Protein 5GM0 (pdb70)

B-factor: mean 26.68, std 11.23, range [11.0, 80.23]

Organism: Toxascaris leonina (NCBI:txid59264)

Solvent-accessible surface area: 27726 Å² total; per-residue (Å²): 147,112,67,122,110,69,65,78,32,103,41,101,17,140,19,104,120,55,7,96,55,0,37,16,2,4,0,68,1,84,17,49,158,113,3,68,86,1,33,0,24,3,18,34,7,84,70,116,143,64,53,43,33,14,2,0,29,1,2,0,27,18,78,70,26,67,1,0,0,5,8,41,26,177,58,123,131,37,176,79,58,112,72,83,14,87,23,158,74,13,78,95,3,21,1,18,0,40,0,35,123,66,43,2,23,0,22,4,69,24,111,88,50,27,110,0,128,47,93,28,90,20,76,20,0,38,7,3,23,0,54,31,57,2,20,1,60,62,18,51,89,18,28,101,110,20,93,54,119,31,126,41,61,13,98,79,76,1,0,11,58,72,70,9,2,23,0,16,4,26,0,72,136,181,6,120,87,2,51,1,8,1,17,41,184,108,38,16,9,4,0,23,0,9,0,46,28,71,89,162,3,1,4,13,6,1,35,64,95,58,127,127,35,123,78,53,112,112,52,161,27,52,12,112,74,9,52,7,3,23,0,32,0,81,1,77,140,180,11,2,26,0,42,4,67,63,127,129,28,10,60,0,62,39,76,30,92,20,82,99,0,49,13,2,49,2,4,46,47,1,78,5,29,3,34,37,66,101,162,89,86,139,95,93,44,68,58,94,50,111,18,139,9,117,121,51,4,89,56,0,36,16,2,4,0,60,2,112,9,30,158,110,1,64,78,1,32,1,25,2,6,39,12,82,64,125,158,55,40,66,54,17,2,0,22,2,4,1,36,18,77,84,33,81,3,2,1,5,5,52,28,188,57,120,124,38,158,82,55,103,86,82,20,86,19,148,98,9,62,86,2,20,2,19,0,23,0,35,124,61,51,2,27,3,25,4,62,28,125,148,55,20,103,0,106,47,76,32,86,19,77,36,0,42,18,2,11,0,60,33,61,5,38,4,81,61,17,47,79,20,25,112,107,20,98,54,119,34,132,45,58,14,107,66,91,3,0,5,40,71,71,16,0,25,0,16,4,33,0,80,152,187,7,133,82,1,52,1,9,1,18,33,175,115,38,17,11,6,0,22,0,10,0,41,26,83,93,163,11,0,5,14,5,1,36,64,99,58,125,130,35,122,74,55,138,121,36,186,19,56,11,101,87,23,35,7,4,23,0,37,0,88,1,79,130,177,15,2,30,0,46,4,68,63,128,149,36,16,58,0,64,39,74,32,87,19,88,86,0,33,14,2,51,3,4,44,47,1,90,3,26,2,33,37,65,110

Sequence (556 aa):
MATETNYPVPYRSKLTEPFEPGQTLIIKGKTAEDSVRFTINLHNTSADFSGNDVPLHISVRFDEGKIVFNTFSKGEWGKEERKSNPYKKGDDIDIRIRAHDSKFSISVDQKEVKEYEHRVPLSSVTHFSVDGDILITYIHWGGKYYPVPYESGLAGDGLAPGKSLLIFATPEKKGKRFHINLLKKNGDIALHFNPRFDEKAIVRNSLISGEWGNEEREGKNPLEKGIGCDLEFRNEEYAFQIYVDGERFATYAHRLDPHDINGLQIGGDVEVTGIQMVMATETNYPVPYRSKLTEPFEPGQTLIIKGKTAEDSVRFTINLHNTSADFSGNDVPLHISVRFDEGKIVFNTFSKGEWGKEERKSNPYKKGDDIDIRIRAHDSKFSISVDQKEVKEYEHRVPLSSVTHFSVDGDILITYIHWGGKYYPVPYESGLAGDGLAPGKSLLIFATPEKKGKRFHINLLKKNGDIALHFNPRFDEKAIVRNSLISGEWGNEEREGKNPLEKGIGCDLEFRNEEYAFQIYVDGERFATYAHRLDPHDINGLQIGGDVEVTGIQMV

InterPro domains:
  IPR001079 Galectin, carbohydrate recognition domain [PF00337] (10-141)
  IPR001079 Galectin, carbohydrate recognition domain [PF00337] (156-276)
  IPR001079 Galectin, carbohydrate recognition domain [PS51304] (11-142)
  IPR001079 Galectin, carbohydrate recognition domain [PS51304] (151-278)
  IPR001079 Galectin, carbohydrate recognition domain [SM00276] (9-142)
  IPR001079 Galectin, carbohydrate recognition domain [SM00276] (148-278)
  IPR001079 Galectin, carbohydrate recognition domain [SM00908] (15-141)
  IPR001079 Galectin, carbohydrate recognition domain [SM00908] (155-277)
  IPR001079 Galectin, carbohydrate recognition domain [cd00070] (10-140)
  IPR001079 Galectin, carbohydrate recognition domain [cd00070] (149-276)
  IPR013320 Concanavalin A-like lectin/glucanase domain superfamily [SSF49899] (5-151)
  IPR013320 Concanavalin A-like lectin/glucanase domain superfamily [SSF49899] (146-277)
  IPR044156 Galectin-like [PTHR11346] (50-277)

Radius of gyration: 49.65 Å; Cα contacts (8 Å, |Δi|>4): 1463; chains: 2; bounding box: 87×121×91 Å

CATH classification: 2.60.120.200 (+1 more: 2.60.120.200)

Foldseek 3Di:
DPDPPDQDPQHKDFDPAFADALKKKKWKWWFALPFAKKKKWQAADDGPPPDAWTQWIWIQGQPVQWIWIWIAHPRDIDDIDIDGRPDHGTDMWMWMWGHHPFFIFIDTQQATTDTGGGPDDSNSGGMMGMHGRTGIDDIDMGFGFADPQHKDWADDFRLAAPKKKKWKKAFAQPFFKKWKFQAAPVGKTQWIWMDGNVVQKTWIWIADPNDTDDIDIDQGDPHDHRGMWMWMWHHHDFWTQIDIRRHGRDTGGGPDDGIRRTMMTIHGRMTTSDIDMD/DVDCPPPHPQDKDFDPAFADALKKKKWKWWFALPFFKKKKFQAAADVPNDDAWTQWIWIQGQNVQKIWIWIAHPNRIDDIDIDGRPDHGTDMWMWMWGHHPFWIFIATQQATTDTGGGPDDSNRGGMMTMHGRTGIDDIDMGFGFADPQHKDWADPFAQFAVKKKKWKKAFAQPFFKKWKFQAAPVGKTFWIWMDGNVVQKTWIWIADPNDTDDIDMDQRDPHDHGGMKMWMWHHHDFWTQIDIRRHGRDTGGTPDHGTRRTMMGIHGRMGTSDIDMD

Secondary structure (DSSP, 8-state):
----SS-PSSEEEE-SS---TT-EEEEEEE--TT--EEEEEEE--SSS---S-EEEEEEEETTTTEEEEEEEETTEE---EEEE--PPSSS-EEEEEEE-SSEEEEEETTEEEEEEE-SS-GGG--EEEEEES-EEEEEEEE---B-SSEEEE--SS-S-TT-EEEEEEEE-TT--BEEEEEEETTS-EEEEEEEETTTTEEEEEEEETTEE---B--S-----TTS-EEEEEEE-SSEEEEEETTEEEEEEE-SS-SS-EEEEEEEESEEEEEEEE-/---SSSSPSSEEEE-SS---TT-EEEEEEE--TT--EEEEEEE--SSS---S-EEEEEEEETTTTEEEEEEEETTEE---EEEE----SSSEEEEEEEE-SSEEEEEETTEEEEEEE-SS-GGG--EEEEEES-EEEEEEEE---B-SSEEEE--SS-S-TT-EEEEEEEE-TT--BEEEEEEETTS-BS--EEEETTTTEEEE--EETTEE---B--S-----TTS-EEEEEEE-SSEEEEEETTEEEEEEE-SS-SS-EEEEEEEESEEEEEEEE-

Nearest PDB structures (foldseek):
  5glt-assembly2_B  TM=9.991E-01  e=2.017E-51  Toxascaris leonina
  8hgj-assembly1_A  TM=6.368E-01  e=2.489E-31  Toxascaris leonina
  7tkz-assembly1_A  TM=9.300E-01  e=5.032E-11  Homo sapiens
  2ymz-assembly2_C  TM=9.114E-01  e=1.149E-08  Gallus gallus
  1hlc-assembly1_B  TM=9.132E-01  e=3.758E-08  Homo sapiens

Structure (mmCIF, N/CA/C/O backbone):
data_5GM0
#
_entry.id   5GM0
#
_cell.length_a   60.621
_cell.length_b   84.392
_cell.length_c   78.406
_cell.angle_alpha   90.00
_cell.ang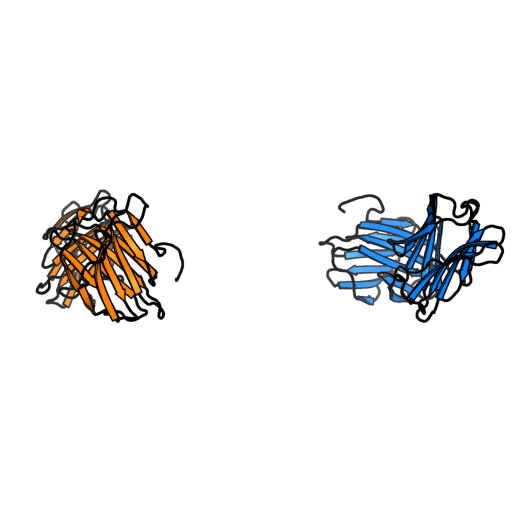le_beta   109.24
_cell.angle_gamma   90.00
#
_symmetry.space_group_name_H-M   'P 1 21 1'
#
loop_
_entity.id
_entity.type
_entity.pdbx_description
1 polymer galectin
2 branched beta-D-galactopyranose-(1-4)-beta-D-glucopyranose
3 water water
#
loop_
_atom_site.group_PDB
_atom_site.id
_atom_site.type_symbol
_atom_site.label_atom_id
_atom_site.label_alt_id
_atom_site.label_comp_id
_atom_site.label_asym_id
_atom_site.label_entity_id
_atom_site.label_seq_id
_atom_site.pdbx_PDB_ins_code
_atom_site.Cartn_x
_atom_site.Cartn_y
_atom_site.Cartn_z
_atom_site.occupancy
_atom_site.B_iso_or_equiv
_atom_site.auth_seq_id
_atom_site.auth_comp_id
_atom_site.auth_asym_id
_atom_site.auth_atom_id
_atom_site.pdbx_PDB_model_num
ATOM 1 N N . MET A 1 7 ? 28.825 -27.807 -4.339 1.00 77.45 1 MET A N 1
ATOM 2 C CA . MET A 1 7 ? 30.232 -28.230 -4.088 1.00 77.33 1 MET A CA 1
ATOM 3 C C . MET A 1 7 ? 30.500 -28.321 -2.589 1.00 77.11 1 MET A C 1
ATOM 4 O O . MET A 1 7 ? 31.639 -28.514 -2.162 1.00 77.25 1 MET A O 1
ATOM 9 N N . ALA A 1 8 ? 29.443 -28.177 -1.796 1.00 76.68 2 ALA A N 1
ATOM 10 C CA . ALA A 1 8 ? 29.560 -28.247 -0.345 1.00 76.02 2 ALA A CA 1
ATOM 11 C C . ALA A 1 8 ? 29.560 -29.703 0.109 1.00 75.53 2 ALA A C 1
ATOM 12 O O . ALA A 1 8 ? 30.341 -30.093 0.976 1.00 75.40 2 ALA A O 1
ATOM 14 N N . THR A 1 9 ? 28.680 -30.500 -0.489 1.00 74.95 3 THR A N 1
ATOM 15 C CA . THR A 1 9 ? 28.572 -31.917 -0.156 1.00 74.32 3 THR A CA 1
ATOM 16 C C . THR A 1 9 ? 28.840 -32.782 -1.386 1.00 73.80 3 THR A C 1
ATOM 17 O O . THR A 1 9 ? 28.824 -32.292 -2.516 1.00 73.99 3 THR A O 1
ATOM 21 N N . GLU A 1 10 ? 29.088 -34.070 -1.159 1.00 72.97 4 GLU A N 1
ATOM 22 C CA . GLU A 1 10 ? 29.361 -35.006 -2.246 1.00 71.81 4 GLU A CA 1
ATOM 23 C C . GLU A 1 10 ? 28.160 -35.884 -2.584 1.00 70.50 4 GLU A C 1
ATOM 24 O O . GLU A 1 10 ? 27.442 -35.622 -3.551 1.00 70.61 4 GLU A O 1
ATOM 30 N N . THR A 1 11 ? 27.952 -36.926 -1.784 1.00 68.67 5 THR A N 1
ATOM 31 C CA . THR A 1 11 ? 26.846 -37.856 -1.991 1.00 66.44 5 THR A CA 1
ATOM 32 C C . THR A 1 11 ? 27.048 -38.666 -3.269 1.00 64.27 5 THR A C 1
ATOM 33 O O . THR A 1 11 ? 27.486 -39.816 -3.221 1.00 64.47 5 THR A O 1
ATOM 37 N N . ASN A 1 12 ? 26.730 -38.059 -4.410 1.00 61.25 6 ASN A N 1
ATOM 38 C CA . ASN A 1 12 ? 26.875 -38.723 -5.700 1.00 57.97 6 ASN A CA 1
ATOM 39 C C . ASN A 1 12 ? 26.603 -37.774 -6.864 1.00 54.85 6 ASN A C 1
ATOM 40 O O . ASN A 1 12 ? 26.069 -36.679 -6.678 1.00 55.49 6 ASN A O 1
ATOM 45 N N . TYR A 1 13 ? 26.976 -38.207 -8.065 1.00 50.40 7 TYR A N 1
ATOM 46 C CA . TYR A 1 13 ? 26.793 -37.412 -9.276 1.00 45.31 7 TYR A CA 1
ATOM 47 C C . TYR A 1 13 ? 27.733 -36.210 -9.293 1.00 41.97 7 TYR A C 1
ATOM 48 O O . TYR A 1 13 ? 27.311 -35.089 -9.565 1.00 41.11 7 TYR A O 1
ATOM 57 N N . PRO A 1 14 ? 29.026 -36.429 -9.008 1.00 38.47 8 PRO A N 1
ATOM 58 C CA . PRO A 1 14 ? 29.977 -35.312 -9.011 1.00 36.33 8 PRO A CA 1
ATOM 59 C C . PRO A 1 14 ? 30.241 -34.756 -10.409 1.00 33.51 8 PRO A C 1
ATOM 60 O O . PRO A 1 14 ? 30.355 -35.510 -11.373 1.00 31.49 8 PRO A O 1
ATOM 64 N N . VAL A 1 15 ? 30.326 -33.433 -10.514 1.00 31.88 9 VAL A N 1
ATOM 65 C CA . VAL A 1 15 ? 30.588 -32.788 -11.798 1.00 31.90 9 VAL A CA 1
ATOM 66 C C . VAL A 1 15 ? 32.086 -32.543 -11.956 1.00 31.61 9 VAL A C 1
ATOM 67 O O . VAL A 1 15 ? 32.790 -32.321 -10.969 1.00 32.54 9 VAL A O 1
ATOM 71 N N . PRO A 1 16 ? 32.600 -32.592 -13.199 1.00 31.16 10 PRO A N 1
ATOM 72 C CA . PRO A 1 16 ? 31.872 -32.860 -14.448 1.00 30.76 10 PRO A CA 1
ATOM 73 C C . PRO A 1 16 ? 31.293 -34.274 -14.489 1.00 29.98 10 PRO A C 1
ATOM 74 O O . PRO A 1 16 ? 32.006 -35.252 -14.266 1.00 29.08 10 PRO A O 1
ATOM 78 N N . TYR A 1 17 ? 29.998 -34.374 -14.774 1.00 28.75 11 TYR A N 1
ATOM 79 C CA . TYR A 1 17 ? 29.333 -35.666 -14.844 1.00 28.91 11 TYR A CA 1
ATOM 80 C C . TYR A 1 17 ? 29.191 -36.126 -16.293 1.00 28.71 11 TYR A C 1
ATOM 81 O O . TYR A 1 17 ? 28.815 -35.342 -17.166 1.00 27.53 11 TYR A O 1
ATOM 90 N N . ARG A 1 18 ? 29.501 -37.395 -16.540 1.00 28.85 12 ARG A N 1
ATOM 91 C CA . ARG A 1 18 ? 29.394 -37.968 -17.879 1.00 29.68 12 ARG A CA 1
ATOM 92 C C . ARG A 1 18 ? 28.844 -39.385 -17.800 1.00 29.12 12 ARG A C 1
ATOM 93 O O . ARG A 1 18 ? 29.227 -40.158 -16.922 1.00 28.05 12 ARG A O 1
ATOM 101 N N . SER A 1 19 ? 27.950 -39.723 -18.724 1.00 26.71 13 SER A N 1
ATOM 102 C CA . SER A 1 19 ? 27.350 -41.048 -18.756 1.00 28.79 13 SER A CA 1
ATOM 103 C C . SER A 1 19 ? 27.169 -41.565 -20.180 1.00 29.07 13 SER A C 1
ATOM 104 O O . SER A 1 19 ? 26.723 -40.834 -21.064 1.00 26.29 13 SER A O 1
ATOM 107 N N . LYS A 1 20 ? 27.529 -42.827 -20.398 1.00 29.18 14 LYS A N 1
ATOM 108 C CA . LYS A 1 20 ? 27.381 -43.452 -21.706 1.00 31.77 14 LYS A CA 1
ATOM 109 C C . LYS A 1 20 ? 26.084 -44.251 -21.705 1.00 31.54 14 LYS A C 1
ATOM 110 O O . LYS A 1 20 ? 25.895 -45.140 -20.878 1.00 31.76 14 LYS A O 1
ATOM 116 N N . LEU A 1 21 ? 25.184 -43.918 -22.622 1.00 31.07 15 LEU A N 1
ATOM 117 C CA . LEU A 1 21 ? 23.901 -44.604 -22.699 1.00 31.52 15 LEU A CA 1
ATOM 118 C C . LEU A 1 21 ? 24.060 -46.073 -23.077 1.00 31.34 15 LEU A C 1
ATOM 119 O O . LEU A 1 21 ? 24.951 -46.428 -23.847 1.00 29.40 15 LEU A O 1
ATOM 124 N N . THR A 1 22 ? 23.193 -46.916 -22.518 1.00 32.76 16 THR A N 1
ATOM 125 C CA . THR A 1 22 ? 23.203 -48.352 -22.792 1.00 34.76 16 THR A CA 1
ATOM 126 C C . THR A 1 22 ? 22.885 -48.541 -24.267 1.00 34.45 16 THR A C 1
ATOM 127 O O . THR A 1 22 ? 23.444 -49.404 -24.944 1.00 33.02 16 THR A O 1
ATOM 131 N N . GLU A 1 23 ? 21.961 -47.718 -24.744 1.00 34.70 17 GLU A N 1
ATOM 132 C CA . GLU A 1 23 ? 21.530 -47.727 -26.133 1.00 35.74 17 GLU A CA 1
ATOM 133 C C . GLU A 1 23 ? 21.193 -46.285 -26.488 1.00 33.27 17 GLU A C 1
ATOM 134 O O . GLU A 1 23 ? 20.919 -45.478 -25.608 1.00 32.29 17 GLU A O 1
ATOM 140 N N . PRO A 1 24 ? 21.222 -45.938 -27.783 1.00 33.10 18 PRO A N 1
ATOM 141 C CA . PRO A 1 24 ? 20.910 -44.569 -28.209 1.00 31.87 18 PRO A CA 1
ATOM 142 C C . PRO A 1 24 ? 19.561 -44.049 -27.703 1.00 29.56 18 PRO A C 1
ATOM 143 O O . PRO A 1 24 ? 18.619 -44.811 -27.508 1.00 30.67 18 PRO A O 1
ATOM 147 N N . PHE A 1 25 ? 19.495 -42.739 -27.491 1.00 28.32 19 PHE A N 1
ATOM 148 C CA . PHE A 1 25 ? 18.298 -42.047 -27.020 1.00 25.88 19 PHE A CA 1
ATOM 149 C C . PHE A 1 25 ? 17.200 -42.244 -28.074 1.00 23.30 19 PHE A C 1
ATOM 150 O O . PHE A 1 25 ? 17.427 -41.993 -29.262 1.00 24.39 19 PHE A O 1
ATOM 158 N N . GLU A 1 26 ? 16.023 -42.690 -27.645 1.00 21.90 20 GLU A N 1
ATOM 159 C CA . GLU A 1 26 ? 14.914 -42.926 -28.574 1.00 22.24 20 GLU A CA 1
ATOM 160 C C . GLU A 1 26 ? 13.648 -42.133 -28.258 1.00 19.58 20 GLU A C 1
ATOM 161 O O . GLU A 1 26 ? 13.428 -41.731 -27.115 1.00 19.58 20 GLU A O 1
ATOM 167 N N . PRO A 1 27 ? 12.799 -41.900 -29.278 1.00 17.89 21 PRO A N 1
ATOM 168 C CA . PRO A 1 27 ? 11.553 -41.155 -29.072 1.00 18.29 21 PRO A CA 1
ATOM 169 C C . PRO A 1 27 ? 10.760 -41.778 -27.921 1.00 15.43 21 PRO A C 1
ATOM 170 O O . PRO A 1 27 ? 10.635 -43.003 -27.833 1.00 17.03 21 PRO A O 1
ATOM 174 N N . GLY A 1 28 ? 10.241 -40.929 -27.038 1.00 15.88 22 GLY A N 1
ATOM 175 C CA . GLY A 1 28 ? 9.471 -41.410 -25.907 1.00 16.60 22 GLY A CA 1
ATOM 176 C C . GLY A 1 28 ? 10.245 -41.493 -24.608 1.00 16.49 22 GLY A C 1
ATOM 177 O O . GLY A 1 28 ? 9.647 -41.609 -23.543 1.00 17.73 22 GLY A O 1
ATOM 178 N N . GLN A 1 29 ? 11.570 -41.443 -24.689 1.00 14.91 23 GLN A N 1
ATOM 179 C CA . GLN A 1 29 ? 12.404 -41.505 -23.494 1.00 15.51 23 GLN A CA 1
ATOM 180 C C . GLN A 1 29 ? 12.655 -40.114 -22.935 1.00 15.47 23 GLN A C 1
ATOM 181 O O . GLN A 1 29 ? 12.692 -39.140 -23.681 1.00 13.74 23 GLN A O 1
ATOM 187 N N . THR A 1 30 ? 12.833 -40.037 -21.617 1.00 16.70 24 THR A N 1
ATOM 188 C CA . THR A 1 30 ? 13.069 -38.768 -20.933 1.00 17.13 24 THR A CA 1
ATOM 189 C C . THR A 1 30 ? 14.338 -38.797 -20.084 1.00 17.02 24 THR A C 1
ATOM 190 O O . THR A 1 30 ? 14.637 -39.801 -19.444 1.00 16.52 24 THR A O 1
ATOM 194 N N . LEU A 1 31 ? 15.075 -37.691 -20.100 1.00 15.18 25 LEU A N 1
ATOM 195 C CA . LEU A 1 31 ? 16.274 -37.538 -19.281 1.00 15.35 25 LEU A CA 1
ATOM 196 C C . LEU A 1 31 ? 15.870 -36.512 -18.228 1.00 15.39 25 LEU A C 1
ATOM 197 O O . LEU A 1 31 ? 15.460 -35.394 -18.561 1.00 15.64 25 LEU A O 1
ATOM 202 N N . ILE A 1 32 ? 15.966 -36.899 -16.964 1.00 14.69 26 ILE A N 1
ATOM 203 C CA . ILE A 1 32 ? 15.604 -36.026 -15.855 1.00 14.85 26 ILE A CA 1
ATOM 204 C C . ILE A 1 32 ? 16.846 -35.648 -15.078 1.00 15.85 26 ILE A C 1
ATOM 205 O O . ILE A 1 32 ? 17.617 -36.514 -14.689 1.00 15.09 26 ILE A O 1
ATOM 210 N N . ILE A 1 33 ? 17.019 -34.352 -14.848 1.00 16.36 27 ILE A N 1
ATOM 211 C CA . ILE A 1 33 ? 18.172 -33.846 -14.111 1.00 18.60 27 ILE A CA 1
ATOM 212 C C . ILE A 1 33 ? 17.701 -32.881 -13.032 1.00 18.95 27 ILE A C 1
ATOM 213 O O . ILE A 1 33 ? 17.051 -31.878 -13.327 1.00 20.05 27 ILE A O 1
ATOM 218 N N . LYS A 1 34 ? 18.013 -33.197 -11.781 1.00 18.11 28 LYS A N 1
ATOM 219 C CA . LYS A 1 34 ? 17.643 -32.329 -10.674 1.00 19.11 28 LYS A CA 1
ATOM 220 C C . LYS A 1 34 ? 18.910 -31.986 -9.903 1.00 18.76 28 LYS A C 1
ATOM 221 O O . LYS A 1 34 ? 19.851 -32.773 -9.856 1.00 18.83 28 LYS A O 1
ATOM 227 N N . GLY A 1 35 ? 18.939 -30.799 -9.316 1.00 19.47 29 GLY A N 1
ATOM 228 C CA . GLY A 1 35 ? 20.119 -30.397 -8.575 1.00 19.67 29 GLY A CA 1
ATOM 229 C C . GLY A 1 35 ? 19.911 -29.116 -7.805 1.00 20.70 29 GLY A C 1
ATOM 230 O O . GLY A 1 35 ? 18.841 -28.509 -7.847 1.00 20.60 29 GLY A O 1
ATOM 231 N N . LYS A 1 36 ? 20.956 -28.703 -7.100 1.00 20.94 30 LYS A N 1
ATOM 232 C CA . LYS A 1 36 ? 20.917 -27.493 -6.300 1.00 22.32 30 LYS A CA 1
ATOM 233 C C . LYS A 1 36 ? 21.977 -26.531 -6.808 1.00 21.64 30 LYS A C 1
ATOM 234 O O . LYS A 1 36 ? 23.009 -26.953 -7.329 1.00 22.92 30 LYS A O 1
ATOM 240 N N . THR A 1 37 ? 21.710 -25.239 -6.672 1.00 21.85 31 THR A N 1
ATOM 241 C CA . THR A 1 37 ? 22.671 -24.231 -7.088 1.00 22.46 31 THR A CA 1
ATOM 242 C C . THR A 1 37 ? 23.036 -23.419 -5.856 1.00 22.66 31 THR A C 1
ATOM 243 O O . THR A 1 37 ? 22.379 -23.527 -4.819 1.00 24.03 31 THR A O 1
ATOM 247 N N . ALA A 1 38 ? 24.090 -22.622 -5.970 1.00 25.13 32 ALA A N 1
ATOM 248 C CA . ALA A 1 38 ? 24.551 -21.799 -4.861 1.00 26.65 32 ALA A CA 1
ATOM 249 C C . ALA A 1 38 ? 24.254 -20.326 -5.113 1.00 27.42 32 ALA A C 1
ATOM 250 O O . ALA A 1 38 ? 23.961 -19.915 -6.236 1.00 26.28 32 ALA A O 1
ATOM 252 N N . GLU A 1 39 ? 24.340 -19.530 -4.057 1.00 28.90 33 GLU A N 1
ATOM 253 C CA . GLU A 1 39 ? 24.077 -18.108 -4.159 1.00 31.05 33 GLU A CA 1
ATOM 254 C C . GLU A 1 39 ? 25.086 -17.450 -5.103 1.00 29.81 33 GLU A C 1
ATOM 255 O O . GLU A 1 39 ? 24.871 -16.334 -5.571 1.00 30.09 33 GLU A O 1
ATOM 261 N N . ASP A 1 40 ? 26.180 -18.151 -5.391 1.00 29.22 34 ASP A N 1
ATOM 262 C CA . ASP A 1 40 ? 27.207 -17.615 -6.282 1.00 29.39 34 ASP A CA 1
ATOM 263 C C . ASP A 1 40 ? 27.292 -18.360 -7.617 1.00 27.92 34 ASP A C 1
ATOM 264 O O . ASP A 1 40 ? 28.200 -18.115 -8.415 1.00 26.40 34 ASP A O 1
ATOM 269 N N . SER A 1 41 ? 26.352 -19.271 -7.859 1.00 24.85 35 SER A N 1
ATOM 270 C CA . SER A 1 41 ? 26.334 -20.021 -9.116 1.00 23.52 35 SER A CA 1
ATOM 271 C C . SER A 1 41 ? 26.184 -19.040 -10.272 1.00 22.16 35 SER A C 1
ATOM 272 O O . SER A 1 41 ? 25.454 -18.060 -10.160 1.00 23.45 35 SER A O 1
ATOM 275 N N . VAL A 1 42 ? 26.867 -19.301 -11.382 1.00 21.84 36 VAL A N 1
ATOM 276 C CA . VAL A 1 42 ? 26.766 -18.423 -12.544 1.00 22.10 36 VAL A CA 1
ATOM 277 C C . VAL A 1 42 ? 26.039 -19.136 -13.676 1.00 21.64 36 VAL A C 1
ATOM 278 O O . VAL A 1 42 ? 25.133 -18.579 -14.303 1.00 20.12 36 VAL A O 1
ATOM 282 N N . ARG A 1 43 ? 26.437 -20.377 -13.929 1.00 20.57 37 ARG A N 1
ATOM 283 C CA . ARG A 1 43 ? 25.812 -21.160 -14.990 1.00 21.04 37 ARG A CA 1
ATOM 284 C C . ARG A 1 43 ? 26.196 -22.630 -14.932 1.00 20.00 37 ARG A C 1
ATOM 285 O O . ARG A 1 43 ? 27.169 -23.008 -14.274 1.00 18.94 37 ARG A O 1
ATOM 293 N N . PHE A 1 44 ? 25.397 -23.462 -15.593 1.00 16.51 38 PHE A N 1
ATOM 294 C CA . PHE A 1 44 ? 25.697 -24.883 -15.683 1.00 17.04 38 PHE A CA 1
ATOM 295 C C . PHE A 1 44 ? 25.164 -25.358 -17.025 1.00 17.80 38 PHE A C 1
ATOM 296 O O . PHE A 1 44 ? 24.367 -24.667 -17.665 1.00 16.13 38 PHE A O 1
ATOM 304 N N . THR A 1 45 ? 25.627 -26.521 -17.462 1.00 17.57 39 THR A N 1
ATOM 305 C CA . THR A 1 45 ? 25.219 -27.043 -18.749 1.00 19.87 39 THR A CA 1
ATOM 306 C C . THR A 1 45 ? 24.804 -28.502 -18.737 1.00 19.77 39 THR A C 1
ATOM 307 O O . THR A 1 45 ? 25.265 -29.294 -17.914 1.00 20.39 39 THR A O 1
ATOM 311 N N . ILE A 1 46 ? 23.916 -28.837 -19.666 1.00 17.79 40 ILE A N 1
ATOM 312 C CA . ILE A 1 46 ? 23.443 -30.201 -19.852 1.00 18.45 40 ILE A CA 1
ATOM 313 C C . ILE A 1 46 ? 23.646 -30.457 -21.340 1.00 18.14 40 ILE A C 1
ATOM 314 O O . ILE A 1 46 ? 23.171 -29.689 -22.180 1.00 19.03 40 ILE A O 1
ATOM 319 N N . ASN A 1 47 ? 24.368 -31.520 -21.673 1.00 17.63 41 ASN A N 1
ATOM 320 C CA . ASN A 1 47 ? 24.632 -31.822 -23.068 1.00 18.84 41 ASN A CA 1
ATOM 321 C C . ASN A 1 47 ? 24.327 -33.250 -23.476 1.00 19.18 41 ASN A C 1
ATOM 322 O O . ASN A 1 47 ? 24.616 -34.194 -22.741 1.00 19.04 41 ASN A O 1
ATOM 327 N N . LEU A 1 48 ? 23.715 -33.388 -24.648 1.00 17.13 42 LEU A N 1
ATOM 328 C CA . LEU A 1 48 ? 23.430 -34.692 -25.225 1.00 19.41 42 LEU A CA 1
ATOM 329 C C . LEU A 1 48 ? 24.489 -34.703 -26.320 1.00 20.69 42 LEU A C 1
ATOM 330 O O . LEU A 1 48 ? 24.450 -33.879 -27.247 1.00 18.39 42 LEU A O 1
ATOM 335 N N . HIS A 1 49 ? 25.453 -35.613 -26.193 1.00 23.26 43 HIS A N 1
ATOM 336 C CA . HIS A 1 49 ? 26.579 -35.669 -27.122 1.00 27.34 43 HIS A CA 1
ATOM 337 C C . HIS A 1 49 ? 26.833 -37.018 -27.788 1.00 29.07 43 HIS A C 1
ATOM 338 O O . HIS A 1 49 ? 26.373 -38.063 -27.325 1.00 25.37 43 HIS A O 1
ATOM 345 N N . ASN A 1 50 ? 27.591 -36.964 -28.877 1.00 32.77 44 ASN A N 1
ATOM 346 C CA . ASN A 1 50 ? 27.938 -38.130 -29.678 1.00 40.09 44 ASN A CA 1
ATOM 347 C C . ASN A 1 50 ? 29.195 -38.847 -29.193 1.00 43.38 44 ASN A C 1
ATOM 348 O O . ASN A 1 50 ? 29.130 -39.683 -28.296 1.00 46.16 44 ASN A O 1
ATOM 353 N N . THR A 1 51 ? 30.334 -38.510 -29.790 1.00 47.94 45 THR A N 1
ATOM 354 C CA . THR A 1 51 ? 31.631 -39.115 -29.470 1.00 50.89 45 THR A CA 1
ATOM 355 C C . THR A 1 51 ? 31.596 -40.643 -29.468 1.00 53.04 45 THR A C 1
ATOM 356 O O . THR A 1 51 ? 30.532 -41.254 -29.581 1.00 53.07 45 THR A O 1
ATOM 360 N N . SER A 1 52 ? 32.770 -41.255 -29.342 1.00 54.99 46 SER A N 1
ATOM 361 C CA . SER A 1 52 ? 32.877 -42.709 -29.333 1.00 56.68 46 SER A CA 1
ATOM 362 C C . SER A 1 52 ? 32.543 -43.301 -27.966 1.00 57.66 46 SER A C 1
ATOM 363 O O . SER A 1 52 ? 31.453 -43.838 -27.766 1.00 57.24 46 SER A O 1
ATOM 366 N N . ALA A 1 53 ? 33.483 -43.202 -27.031 1.00 58.83 47 ALA A N 1
ATOM 367 C CA . ALA A 1 53 ? 33.282 -43.733 -25.687 1.00 59.86 47 ALA A CA 1
ATOM 368 C C . ALA A 1 53 ? 33.900 -42.824 -24.629 1.00 60.73 47 ALA A C 1
ATOM 369 O O . ALA A 1 53 ? 33.534 -42.890 -23.454 1.00 60.57 47 ALA A O 1
ATOM 371 N N . ASP A 1 54 ? 34.837 -41.980 -25.050 1.00 61.86 48 ASP A N 1
ATOM 372 C CA . ASP A 1 54 ? 35.504 -41.059 -24.134 1.00 62.97 48 ASP A CA 1
ATOM 373 C C . ASP A 1 54 ? 36.332 -40.018 -24.882 1.00 63.33 48 ASP A C 1
ATOM 374 O O . ASP A 1 54 ? 37.028 -39.211 -24.265 1.00 64.02 48 ASP A O 1
ATOM 379 N N . PHE A 1 55 ? 36.257 -40.043 -26.209 1.00 63.62 49 PHE A N 1
ATOM 380 C CA . PHE A 1 55 ? 37.001 -39.099 -27.036 1.00 63.62 49 PHE A CA 1
ATOM 381 C C . PHE A 1 55 ? 36.653 -37.659 -26.669 1.00 63.15 49 PHE A C 1
ATOM 382 O O . PHE A 1 55 ? 37.541 -36.831 -26.455 1.00 63.10 49 PHE A O 1
ATOM 390 N N . SER A 1 56 ? 35.357 -37.369 -26.601 1.00 62.39 50 SER A N 1
ATOM 391 C CA . SER A 1 56 ? 34.879 -36.035 -26.256 1.00 61.03 50 SER A CA 1
ATOM 392 C C . SER A 1 56 ? 35.314 -34.990 -27.280 1.00 59.48 50 SER A C 1
ATOM 393 O O . SER A 1 56 ? 36.497 -34.659 -27.380 1.00 59.49 50 SER A O 1
ATOM 396 N N . GLY A 1 57 ? 34.349 -34.474 -28.037 1.00 57.49 51 GLY A N 1
ATOM 397 C CA . GLY A 1 57 ? 34.653 -33.467 -29.038 1.00 54.09 51 GLY A CA 1
ATOM 398 C C . GLY A 1 57 ? 33.844 -33.607 -30.313 1.00 51.44 51 GLY A C 1
ATOM 399 O O . GLY A 1 57 ? 33.964 -32.787 -31.224 1.00 51.59 51 GLY A O 1
ATOM 400 N N . ASN A 1 58 ? 33.015 -34.645 -30.385 1.00 48.19 52 ASN A N 1
ATOM 401 C CA . ASN A 1 58 ? 32.199 -34.873 -31.570 1.00 43.63 52 ASN A CA 1
ATOM 402 C C . ASN A 1 58 ? 30.953 -33.991 -31.571 1.00 39.60 52 ASN A C 1
ATOM 403 O O . ASN A 1 58 ? 30.964 -32.889 -31.015 1.00 39.80 52 ASN A O 1
ATOM 408 N N . ASP A 1 59 ? 29.883 -34.477 -32.192 1.00 34.11 53 ASP A N 1
ATOM 409 C CA . ASP A 1 59 ? 28.640 -33.720 -32.274 1.00 29.00 53 ASP A CA 1
ATOM 410 C C . ASP A 1 59 ? 27.928 -33.566 -30.941 1.00 24.60 53 ASP A C 1
ATOM 411 O O . ASP A 1 59 ? 28.074 -34.389 -30.037 1.00 22.35 53 ASP A O 1
ATOM 416 N N . VAL A 1 60 ? 27.150 -32.494 -30.838 1.00 19.21 54 VAL A N 1
ATOM 417 C CA . VAL A 1 60 ? 26.348 -32.223 -29.654 1.00 16.86 54 VAL A CA 1
ATOM 418 C C . VAL A 1 60 ? 24.959 -31.882 -30.184 1.00 15.96 54 VAL A C 1
ATOM 419 O O . VAL A 1 60 ? 24.660 -30.720 -30.459 1.00 16.63 54 VAL A O 1
ATOM 423 N N . PRO A 1 61 ? 24.096 -32.900 -30.358 1.00 15.74 55 PRO A N 1
ATOM 424 C CA . PRO A 1 61 ? 22.739 -32.677 -30.866 1.00 14.84 55 PRO A CA 1
ATOM 425 C C . PRO A 1 61 ? 21.932 -31.653 -30.077 1.00 13.83 55 PRO A C 1
ATOM 426 O O . PRO A 1 61 ? 21.120 -30.910 -30.643 1.00 15.28 55 PRO A O 1
ATOM 430 N N . LEU A 1 62 ? 22.131 -31.620 -28.764 1.00 12.96 56 LEU A N 1
ATOM 431 C CA . LEU A 1 62 ? 21.420 -30.662 -27.928 1.00 14.81 56 LEU A CA 1
ATOM 432 C C . LEU A 1 62 ? 22.296 -30.184 -26.787 1.00 15.52 56 LEU A C 1
ATOM 433 O O . LEU A 1 62 ? 22.735 -30.975 -25.958 1.00 15.74 56 LEU A O 1
ATOM 438 N N . HIS A 1 63 ? 22.543 -28.879 -26.763 1.00 16.11 57 HIS A N 1
ATOM 439 C CA . HIS A 1 63 ? 23.344 -28.244 -25.728 1.00 15.95 57 HIS A CA 1
ATOM 440 C C . HIS A 1 63 ? 22.409 -27.296 -24.989 1.00 14.87 57 HIS A C 1
ATOM 441 O O . HIS A 1 63 ? 21.746 -26.474 -25.622 1.00 14.31 57 HIS A O 1
ATOM 448 N N . ILE A 1 64 ? 22.336 -27.429 -23.669 1.00 12.55 58 ILE A N 1
ATOM 449 C CA . ILE A 1 64 ? 21.484 -26.563 -22.858 1.00 13.79 58 ILE A CA 1
ATOM 450 C C . ILE A 1 64 ? 22.355 -25.796 -21.869 1.00 15.69 58 ILE A C 1
ATOM 451 O O . ILE A 1 64 ? 23.105 -26.392 -21.092 1.00 16.42 58 ILE A O 1
ATOM 456 N N . SER A 1 65 ? 22.261 -24.471 -21.916 1.00 14.22 59 SER A N 1
ATOM 457 C CA . SER A 1 65 ? 23.030 -23.621 -21.019 1.00 14.88 59 SER A CA 1
ATOM 458 C C . SER A 1 65 ? 22.063 -22.831 -20.132 1.00 14.67 59 SER A C 1
ATOM 459 O O . SER A 1 65 ? 21.267 -22.038 -20.629 1.00 15.46 59 SER A O 1
ATOM 462 N N . VAL A 1 66 ? 22.122 -23.069 -18.826 1.00 14.73 60 VAL A N 1
ATOM 463 C CA . VAL A 1 66 ? 21.273 -22.367 -17.869 1.00 15.94 60 VAL A CA 1
ATOM 464 C C . VAL A 1 66 ? 22.149 -21.252 -17.333 1.00 16.60 60 VAL A C 1
ATOM 465 O O . VAL A 1 66 ? 23.135 -21.500 -16.629 1.00 16.69 60 VAL A O 1
ATOM 469 N N . ARG A 1 67 ? 21.789 -20.020 -17.676 1.00 15.28 61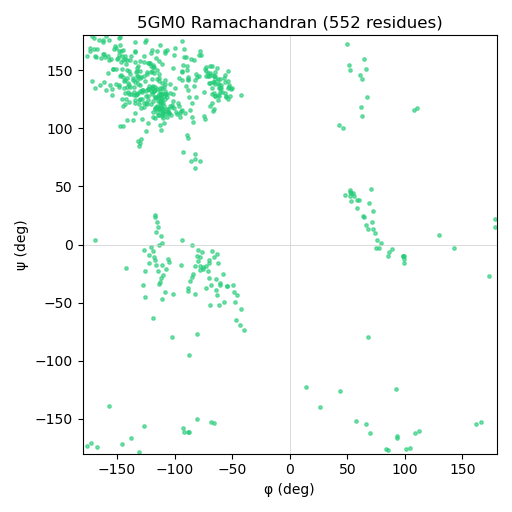 ARG A N 1
ATOM 470 C CA . ARG A 1 67 ? 22.584 -18.857 -17.308 1.00 14.94 61 ARG A CA 1
ATOM 471 C C . ARG A 1 67 ? 21.932 -17.941 -16.289 1.00 16.73 61 ARG A C 1
ATOM 472 O O . ARG A 1 67 ? 20.889 -17.362 -16.550 1.00 17.09 61 ARG A O 1
ATOM 480 N N . PHE A 1 68 ? 22.567 -17.803 -15.130 1.00 17.72 62 PHE A N 1
ATOM 481 C CA . PHE A 1 68 ? 22.040 -16.943 -14.079 1.00 21.21 62 PHE A CA 1
ATOM 482 C C . PHE A 1 68 ? 22.453 -15.494 -14.297 1.00 23.51 62 PHE A C 1
ATOM 483 O O . PHE A 1 68 ? 21.774 -14.574 -13.852 1.00 25.44 62 PHE A O 1
ATOM 491 N N . ASP A 1 69 ? 23.568 -15.300 -14.991 1.00 25.71 63 ASP A N 1
ATOM 492 C CA . ASP A 1 69 ? 24.065 -13.967 -15.295 1.00 28.57 63 ASP A CA 1
ATOM 493 C C . ASP A 1 69 ? 23.119 -13.306 -16.302 1.00 27.97 63 ASP A C 1
ATOM 494 O O . ASP A 1 69 ? 22.629 -12.199 -16.076 1.00 29.05 63 ASP A O 1
ATOM 499 N N . GLU A 1 70 ? 22.849 -14.008 -17.400 1.00 27.17 64 GLU A N 1
ATOM 500 C CA . GLU A 1 70 ? 21.971 -13.511 -18.458 1.00 25.31 64 GLU A CA 1
ATOM 501 C C . GLU A 1 70 ? 20.493 -13.721 -18.152 1.00 22.96 64 GLU A C 1
ATOM 502 O O . GLU A 1 70 ? 19.629 -13.082 -18.760 1.00 24.33 64 GLU A O 1
ATOM 508 N N . GLY A 1 71 ? 20.207 -14.624 -17.221 1.00 21.98 65 GLY A N 1
ATOM 509 C CA . GLY A 1 71 ? 18.830 -14.902 -16.859 1.00 19.22 65 GLY A CA 1
ATOM 510 C C . GLY A 1 71 ? 18.086 -15.602 -17.975 1.00 18.44 65 GLY A C 1
ATOM 511 O O . GLY A 1 71 ? 16.889 -15.374 -18.177 1.00 17.66 65 GLY A O 1
ATOM 512 N N . LYS A 1 72 ? 18.790 -16.471 -18.694 1.00 16.13 66 LYS A N 1
ATOM 513 C CA . LYS A 1 72 ? 18.191 -17.196 -19.810 1.00 16.32 66 LYS A CA 1
ATOM 514 C C . LYS A 1 72 ? 18.613 -18.661 -19.856 1.00 16.47 66 LYS A C 1
ATOM 515 O O . LYS A 1 72 ? 19.626 -19.053 -19.272 1.00 16.47 66 LYS A O 1
ATOM 521 N N . ILE A 1 73 ? 17.809 -19.471 -20.538 1.00 14.63 67 ILE A N 1
ATOM 522 C CA . ILE A 1 73 ? 18.140 -20.873 -20.760 1.00 14.27 67 ILE A CA 1
ATOM 523 C C . ILE A 1 73 ? 18.358 -20.864 -22.264 1.00 14.95 67 ILE A C 1
ATOM 524 O O . ILE A 1 73 ? 17.468 -20.478 -23.030 1.00 15.96 67 ILE A O 1
ATOM 529 N N . VAL A 1 74 ? 19.545 -21.288 -22.685 1.00 14.69 68 VAL A N 1
ATOM 530 C CA . VAL A 1 74 ? 19.923 -21.244 -24.090 1.00 14.80 68 VAL A CA 1
ATOM 531 C C . VAL A 1 74 ? 20.167 -22.631 -24.664 1.00 15.53 68 VAL A C 1
ATOM 532 O O . VAL A 1 74 ? 20.825 -23.457 -24.038 1.00 17.20 68 VAL A O 1
ATOM 536 N N . PHE A 1 75 ? 19.632 -22.864 -25.862 1.00 14.17 69 PHE A N 1
ATOM 537 C CA . PHE A 1 75 ? 19.734 -24.150 -26.550 1.00 12.74 69 PHE A CA 1
ATOM 538 C C . PHE A 1 75 ? 20.454 -24.009 -27.889 1.00 12.24 69 PHE A C 1
ATOM 539 O O . PHE A 1 75 ? 20.257 -23.034 -28.609 1.00 12.65 69 PHE A O 1
ATOM 547 N N . ASN A 1 76 ? 21.273 -24.996 -28.240 1.00 11.00 70 ASN A N 1
ATOM 548 C CA . ASN A 1 76 ? 21.981 -24.955 -29.513 1.00 11.33 70 ASN A CA 1
ATOM 549 C C . ASN A 1 76 ? 22.477 -26.360 -29.858 1.00 11.69 70 ASN A C 1
ATOM 550 O O . ASN A 1 76 ? 22.322 -27.298 -29.076 1.00 12.79 70 ASN A O 1
ATOM 555 N N . THR A 1 77 ? 23.041 -26.494 -31.048 1.00 11.97 71 THR A N 1
ATOM 556 C CA . THR A 1 77 ? 23.588 -27.760 -31.530 1.00 15.34 71 THR A CA 1
ATOM 557 C C . THR A 1 77 ? 24.972 -27.521 -32.122 1.00 15.89 71 THR A C 1
ATOM 558 O O . THR A 1 77 ? 25.218 -26.490 -32.748 1.00 14.69 71 THR A O 1
ATOM 562 N N . PHE A 1 78 ? 25.880 -28.464 -31.892 1.00 16.54 72 PHE A N 1
ATOM 563 C CA . PHE A 1 78 ? 27.232 -28.387 -32.433 1.00 16.82 72 PHE A CA 1
ATOM 564 C C . PHE A 1 78 ? 27.399 -29.581 -33.366 1.00 16.50 72 PHE A C 1
ATOM 565 O O . PHE A 1 78 ? 27.138 -30.722 -32.977 1.00 15.39 72 PHE A O 1
ATOM 573 N N . SER A 1 79 ? 27.808 -29.322 -34.600 1.00 18.12 73 SER A N 1
ATOM 574 C CA . SER A 1 79 ? 28.012 -30.409 -35.554 1.00 20.28 73 SER A CA 1
ATOM 575 C C . SER A 1 79 ? 28.964 -29.986 -36.657 1.00 21.13 73 SER A C 1
ATOM 576 O O . SER A 1 79 ? 29.005 -28.818 -37.042 1.00 20.65 73 SER A O 1
ATOM 579 N N . LYS A 1 80 ? 29.729 -30.948 -37.162 1.00 22.60 74 LYS A N 1
ATOM 580 C CA . LYS A 1 80 ? 30.686 -30.688 -38.225 1.00 24.57 74 LYS A CA 1
ATOM 581 C C . LYS A 1 80 ? 31.611 -29.538 -37.833 1.00 23.65 74 LYS A C 1
ATOM 582 O O . LYS A 1 80 ? 31.970 -28.710 -38.671 1.00 24.67 74 LYS A O 1
ATOM 588 N N . GLY A 1 81 ? 31.967 -29.491 -36.551 1.00 23.84 75 GLY A N 1
ATOM 589 C CA . GLY A 1 81 ? 32.868 -28.470 -36.040 1.00 23.02 75 GLY A CA 1
ATOM 590 C C . GLY A 1 81 ? 32.334 -27.055 -35.915 1.00 23.42 75 GLY A C 1
ATOM 591 O O . GLY A 1 81 ? 33.111 -26.122 -35.709 1.00 22.53 75 GLY A O 1
ATOM 592 N N . GLU A 1 82 ? 31.018 -26.882 -36.020 1.00 20.63 76 GLU A N 1
ATOM 593 C CA . GLU A 1 82 ? 30.434 -25.548 -35.936 1.00 22.17 76 GLU A CA 1
ATOM 594 C C . GLU A 1 82 ? 29.139 -25.497 -35.129 1.00 20.43 76 GLU A C 1
ATOM 595 O O . GLU A 1 82 ? 28.372 -26.465 -35.087 1.00 19.51 76 GLU A O 1
ATOM 601 N N . TRP A 1 83 ? 28.905 -24.352 -34.499 1.00 18.10 77 TRP A N 1
ATOM 602 C CA . TRP A 1 83 ? 27.698 -24.145 -33.715 1.00 17.35 77 TRP A CA 1
ATOM 603 C C . TRP A 1 83 ? 26.642 -23.491 -34.578 1.00 15.89 77 TRP A C 1
ATOM 604 O O . TRP A 1 83 ? 26.961 -22.719 -35.489 1.00 16.17 77 TRP A O 1
ATOM 615 N N . GLY A 1 84 ? 25.386 -23.794 -34.278 1.00 16.82 78 GLY A N 1
ATOM 616 C CA . GLY A 1 84 ? 24.295 -23.190 -35.016 1.00 14.75 78 GLY A CA 1
ATOM 617 C C . GLY A 1 84 ? 23.840 -21.919 -34.320 1.00 14.83 78 GLY A C 1
ATOM 618 O O . GLY A 1 84 ? 24.567 -21.341 -33.505 1.00 14.09 78 GLY A O 1
ATOM 619 N N . LYS A 1 85 ? 22.631 -21.473 -34.641 1.00 14.17 79 LYS A N 1
ATOM 620 C CA . LYS A 1 85 ? 22.088 -20.268 -34.032 1.00 15.58 79 LYS A CA 1
ATOM 621 C C . LYS A 1 85 ? 21.380 -20.627 -32.733 1.00 14.85 79 LYS A C 1
ATOM 622 O O . LYS A 1 85 ? 20.521 -21.507 -32.709 1.00 15.05 79 LYS A O 1
ATOM 628 N N . GLU A 1 86 ? 21.752 -19.948 -31.652 1.00 14.11 80 GLU A N 1
ATOM 629 C CA . GLU A 1 86 ? 21.152 -20.206 -30.344 1.00 15.11 80 GLU A CA 1
ATOM 630 C C . GLU A 1 86 ? 19.685 -19.800 -30.264 1.00 14.49 80 GLU A C 1
ATOM 631 O O . GLU A 1 86 ? 19.261 -18.833 -30.895 1.00 15.41 80 GLU A O 1
ATOM 637 N N . GLU A 1 87 ? 18.918 -20.561 -29.490 1.00 15.09 81 GLU A N 1
ATOM 638 C CA . GLU A 1 87 ? 17.502 -20.273 -29.272 1.00 16.11 81 GLU A CA 1
ATOM 639 C C . GLU A 1 87 ? 17.391 -20.061 -27.766 1.00 16.07 81 GLU A C 1
ATOM 640 O O . GLU A 1 87 ? 17.976 -20.817 -26.993 1.00 17.65 81 GLU A O 1
ATOM 646 N N . ARG A 1 88 ? 16.665 -19.025 -27.354 1.00 14.68 82 ARG A N 1
ATOM 647 C CA . ARG A 1 88 ? 16.551 -18.693 -25.933 1.00 17.11 82 ARG A CA 1
ATOM 648 C C . ARG A 1 88 ? 15.151 -18.678 -25.328 1.00 15.64 82 ARG A C 1
ATOM 649 O O . ARG A 1 88 ? 14.145 -18.491 -26.021 1.00 16.38 82 ARG A O 1
ATOM 657 N N . LYS A 1 89 ? 15.119 -18.864 -24.013 1.00 16.28 83 LYS A N 1
ATOM 658 C CA . LYS A 1 89 ? 13.901 -18.825 -23.215 1.00 17.08 83 LYS A CA 1
ATOM 659 C C . LYS A 1 89 ? 14.300 -18.205 -21.886 1.00 17.56 83 LYS A C 1
ATOM 660 O O . LYS A 1 89 ? 15.476 -18.210 -21.525 1.00 16.22 83 LYS A O 1
ATOM 666 N N . SER A 1 90 ? 13.335 -17.665 -21.154 1.00 17.35 84 SER A N 1
ATOM 667 C CA . SER A 1 90 ? 13.661 -17.076 -19.867 1.00 19.70 84 SER A CA 1
ATOM 668 C C . SER A 1 90 ? 14.071 -18.129 -18.837 1.00 19.15 84 SER A C 1
ATOM 669 O O . SER A 1 90 ? 13.586 -19.261 -18.854 1.00 19.56 84 SER A O 1
ATOM 672 N N . ASN A 1 91 ? 14.978 -17.746 -17.943 1.00 18.87 85 ASN A N 1
ATOM 673 C CA . ASN A 1 91 ? 15.445 -18.618 -16.865 1.00 18.01 85 ASN A CA 1
ATOM 674 C C . ASN A 1 91 ? 14.582 -18.238 -15.656 1.00 19.68 85 ASN A C 1
ATOM 675 O O . ASN A 1 91 ? 14.686 -17.124 -15.142 1.00 20.57 85 ASN A O 1
ATOM 680 N N . PRO A 1 92 ? 13.714 -19.154 -15.193 1.00 20.87 86 PRO A N 1
ATOM 681 C CA . PRO A 1 92 ? 12.848 -18.860 -14.046 1.00 21.91 86 PRO A CA 1
ATOM 682 C C . PRO A 1 92 ? 13.540 -18.948 -12.691 1.00 24.25 86 PRO A C 1
ATOM 683 O O . PRO A 1 92 ? 12.985 -18.525 -11.675 1.00 25.74 86 PRO A O 1
ATOM 687 N N . TYR A 1 93 ? 14.753 -19.486 -12.682 1.00 23.35 87 TYR A N 1
ATOM 688 C CA . TYR A 1 93 ? 15.507 -19.664 -11.447 1.00 24.06 87 TYR A CA 1
ATOM 689 C C . TYR A 1 93 ? 16.384 -18.503 -10.992 1.00 25.48 87 TYR A C 1
ATOM 690 O O . TYR A 1 93 ? 17.006 -17.811 -11.794 1.00 25.76 87 TYR A O 1
ATOM 699 N N . LYS A 1 94 ? 16.432 -18.333 -9.677 1.00 26.07 88 LYS A N 1
ATOM 700 C CA . LYS A 1 94 ? 17.240 -17.316 -9.016 1.00 27.96 88 LYS A CA 1
ATOM 701 C C . LYS A 1 94 ? 18.468 -18.076 -8.512 1.00 27.15 88 LYS A C 1
ATOM 702 O O . LYS A 1 94 ? 18.380 -19.279 -8.259 1.00 25.60 88 LYS A O 1
ATOM 708 N N . LYS A 1 95 ? 19.614 -17.406 -8.392 1.00 27.14 89 LYS A N 1
ATOM 709 C CA . LYS A 1 95 ? 20.803 -18.088 -7.889 1.00 28.18 89 LYS A CA 1
ATOM 710 C C . LYS A 1 95 ? 20.406 -18.675 -6.544 1.00 27.78 89 LYS A C 1
ATOM 711 O O . LYS A 1 95 ? 19.897 -17.967 -5.670 1.00 26.13 89 LYS A O 1
ATOM 717 N N . GLY A 1 96 ? 20.639 -19.971 -6.383 1.00 27.97 90 GLY A N 1
ATOM 718 C CA . GLY A 1 96 ? 20.241 -20.644 -5.165 1.00 30.23 90 GLY A CA 1
ATOM 719 C C . GLY A 1 96 ? 19.007 -21.439 -5.557 1.00 31.96 90 GLY A C 1
ATOM 720 O O . GLY A 1 96 ? 18.637 -21.446 -6.722 1.00 33.43 90 GLY A O 1
ATOM 721 N N . ASP A 1 97 ? 18.352 -22.085 -4.603 1.00 33.62 91 ASP A N 1
ATOM 722 C CA . ASP A 1 97 ? 17.169 -22.897 -4.901 1.00 33.74 91 ASP A CA 1
ATOM 723 C C . ASP A 1 97 ? 17.406 -23.927 -6.011 1.00 31.87 91 ASP A C 1
ATOM 724 O O . ASP A 1 97 ? 18.223 -23.745 -6.921 1.00 30.97 91 ASP A O 1
ATOM 729 N N . ASP A 1 98 ? 16.672 -25.022 -5.899 1.00 29.97 92 ASP A N 1
ATOM 730 C CA . ASP A 1 98 ? 16.783 -26.169 -6.781 1.00 27.72 92 ASP A CA 1
ATOM 731 C C . ASP A 1 98 ? 16.252 -26.049 -8.203 1.00 25.77 92 ASP A C 1
ATOM 732 O O . ASP A 1 98 ? 15.340 -25.270 -8.488 1.00 24.41 92 ASP A O 1
ATOM 737 N N . ILE A 1 99 ? 16.840 -26.840 -9.094 1.00 24.28 93 ILE A N 1
ATOM 738 C CA . ILE A 1 99 ? 16.424 -26.855 -10.489 1.00 24.36 93 ILE A CA 1
ATOM 739 C C . ILE A 1 99 ? 15.917 -28.247 -10.850 1.00 22.96 93 ILE A C 1
ATOM 740 O O . ILE A 1 99 ? 16.313 -29.247 -10.244 1.00 21.21 93 ILE A O 1
ATOM 745 N N . ASP A 1 100 ? 15.024 -28.298 -11.831 1.00 21.46 94 ASP A N 1
ATOM 746 C CA . ASP A 1 100 ? 14.423 -29.548 -12.279 1.00 21.27 94 ASP A CA 1
ATOM 747 C C . ASP A 1 100 ? 14.232 -29.412 -13.777 1.00 20.15 94 ASP A C 1
ATOM 748 O O . ASP A 1 100 ? 13.294 -28.755 -14.230 1.00 18.83 94 ASP A O 1
ATOM 753 N N . ILE A 1 101 ? 15.118 -30.026 -14.549 1.00 17.93 95 ILE A N 1
ATOM 754 C CA . ILE A 1 101 ? 15.026 -29.934 -16.000 1.00 17.79 95 ILE A CA 1
ATOM 755 C C . ILE A 1 101 ? 14.859 -31.319 -16.602 1.00 16.14 95 ILE A C 1
ATOM 756 O O . ILE A 1 101 ? 15.613 -32.242 -16.290 1.00 15.59 95 ILE A O 1
ATOM 761 N N . ARG A 1 102 ? 13.856 -31.463 -17.465 1.00 15.90 96 ARG A N 1
ATOM 762 C CA . ARG A 1 102 ? 13.574 -32.750 -18.087 1.00 16.24 96 ARG A CA 1
ATOM 763 C C . ARG A 1 102 ? 13.508 -32.636 -19.603 1.00 15.98 96 ARG A C 1
ATOM 764 O O . ARG A 1 102 ? 12.858 -31.744 -20.142 1.00 16.94 96 ARG A O 1
ATOM 772 N N . ILE A 1 103 ? 14.183 -33.557 -20.277 1.00 15.03 97 ILE A N 1
ATOM 773 C CA . ILE A 1 103 ? 14.253 -33.552 -21.725 1.00 16.45 97 ILE A CA 1
ATOM 774 C C . ILE A 1 103 ? 13.641 -34.823 -22.292 1.00 15.45 97 ILE A C 1
ATOM 775 O O . ILE A 1 103 ? 14.157 -35.915 -22.072 1.00 14.36 97 ILE A O 1
ATOM 780 N N . ARG A 1 104 ? 12.535 -34.681 -23.015 1.00 15.06 98 ARG A N 1
ATOM 781 C CA . ARG A 1 104 ? 11.894 -35.840 -23.614 1.00 15.25 98 ARG A CA 1
ATOM 782 C C . ARG A 1 104 ? 12.107 -35.837 -25.122 1.00 12.83 98 ARG A C 1
ATOM 783 O O . ARG A 1 104 ? 11.861 -34.841 -25.798 1.00 17.28 98 ARG A O 1
ATOM 791 N N . ALA A 1 105 ? 12.573 -36.957 -25.652 1.00 12.84 99 ALA A N 1
ATOM 792 C CA . ALA A 1 105 ? 12.811 -37.053 -27.080 1.00 12.81 99 ALA A CA 1
ATOM 793 C C . ALA A 1 105 ? 11.554 -37.512 -27.816 1.00 12.48 99 ALA A C 1
ATOM 794 O O . ALA A 1 105 ? 10.811 -38.345 -27.320 1.00 15.78 99 ALA A O 1
ATOM 796 N N . HIS A 1 106 ? 11.322 -36.936 -28.990 1.00 14.20 100 HIS A N 1
ATOM 797 C CA . HIS A 1 106 ? 10.198 -37.314 -29.845 1.00 14.67 100 HIS A CA 1
ATOM 798 C C . HIS A 1 106 ? 10.803 -37.520 -31.231 1.00 14.82 100 HIS A C 1
ATOM 799 O O . HIS A 1 106 ? 12.015 -37.378 -31.390 1.00 15.27 100 HIS A O 1
ATOM 806 N N . ASP A 1 107 ? 9.997 -37.840 -32.241 1.00 13.84 101 ASP A N 1
ATOM 807 C CA . ASP A 1 107 ? 10.612 -38.072 -33.545 1.00 15.16 101 ASP A CA 1
ATOM 808 C C . ASP A 1 107 ? 10.971 -36.818 -34.326 1.00 14.80 101 ASP A C 1
ATOM 809 O O . ASP A 1 107 ? 11.743 -36.881 -35.280 1.00 16.67 101 ASP A O 1
ATOM 814 N N . SER A 1 108 ? 10.458 -35.669 -33.911 1.00 15.41 102 SER A N 1
ATOM 815 C CA . SER A 1 108 ? 10.767 -34.446 -34.637 1.00 14.71 102 SER A CA 1
ATOM 816 C C . SER A 1 108 ? 11.410 -33.365 -33.781 1.00 16.02 102 SER A C 1
ATOM 817 O O . SER A 1 108 ? 11.889 -32.362 -34.304 1.00 14.94 102 SER A O 1
ATOM 820 N N . LYS A 1 109 ? 11.441 -33.577 -32.471 1.00 15.23 103 LYS A N 1
ATOM 821 C CA . LYS A 1 109 ? 11.978 -32.567 -31.571 1.00 16.89 103 LYS A CA 1
ATOM 822 C C . LYS A 1 109 ? 12.246 -33.119 -30.181 1.00 15.26 103 LYS A C 1
ATOM 823 O O . LYS A 1 109 ? 11.945 -34.278 -29.882 1.00 15.02 103 LYS A O 1
ATOM 829 N N . PHE A 1 110 ? 12.819 -32.259 -29.340 1.00 15.38 104 PHE A N 1
ATOM 830 C CA . PHE A 1 110 ? 13.053 -32.562 -27.938 1.00 14.05 104 PHE A CA 1
ATOM 831 C C . PHE A 1 110 ? 12.062 -31.631 -27.253 1.00 14.37 104 PHE A C 1
ATOM 832 O O . PHE A 1 110 ? 11.888 -30.489 -27.683 1.00 16.65 104 PHE A O 1
ATOM 840 N N . SER A 1 111 ? 11.399 -32.115 -26.211 1.00 14.10 105 SER A N 1
ATOM 841 C CA . SER A 1 111 ? 10.466 -31.285 -25.461 1.00 16.03 105 SER A CA 1
ATOM 842 C C . SER A 1 111 ? 11.136 -31.094 -24.116 1.00 16.39 105 SER A C 1
ATOM 843 O O . SER A 1 111 ? 11.341 -32.056 -23.382 1.00 17.95 105 SER A O 1
ATOM 846 N N . ILE A 1 112 ? 11.475 -29.852 -23.799 1.00 14.86 106 ILE A N 1
ATOM 847 C CA . ILE A 1 112 ? 12.151 -29.565 -22.547 1.00 15.58 106 ILE A CA 1
ATOM 848 C C . ILE A 1 112 ? 11.241 -28.880 -21.532 1.00 14.51 106 ILE A C 1
ATOM 849 O O . ILE A 1 112 ? 10.611 -27.865 -21.830 1.00 14.56 106 ILE A O 1
ATOM 854 N N . SER A 1 113 ? 11.162 -29.452 -20.335 1.00 14.93 107 SER A N 1
ATOM 855 C CA . SER A 1 113 ? 10.346 -28.870 -19.278 1.00 16.64 107 SER A CA 1
ATOM 856 C C . SER A 1 113 ? 11.236 -28.378 -18.153 1.00 15.94 107 SER A C 1
ATOM 857 O O . SER A 1 113 ? 12.280 -28.964 -17.881 1.00 15.19 107 SER A O 1
ATOM 860 N N . VAL A 1 114 ? 10.813 -27.292 -17.516 1.00 16.89 108 VAL A N 1
ATOM 861 C CA . VAL A 1 114 ? 11.538 -26.709 -16.389 1.00 18.87 108 VAL A CA 1
ATOM 862 C C . VAL A 1 114 ? 10.504 -26.616 -15.276 1.00 19.25 108 VAL A C 1
ATOM 863 O O . VAL A 1 114 ? 9.464 -25.980 -15.443 1.00 19.38 108 VAL A O 1
ATOM 867 N N . ASP A 1 115 ? 10.793 -27.266 -14.151 1.00 20.54 109 ASP A N 1
ATOM 868 C CA . ASP A 1 115 ? 9.875 -27.324 -13.014 1.00 21.57 109 ASP A CA 1
ATOM 869 C C . ASP A 1 115 ? 8.559 -27.975 -13.442 1.00 21.83 109 ASP A C 1
ATOM 870 O O . ASP A 1 115 ? 7.475 -27.563 -13.020 1.00 21.82 109 ASP A O 1
ATOM 875 N N . GLN A 1 116 ? 8.681 -28.989 -14.295 1.00 20.97 110 GLN A N 1
ATOM 876 C CA . GLN A 1 116 ? 7.551 -29.764 -14.810 1.00 21.53 110 GLN A CA 1
ATOM 877 C C . GLN A 1 116 ? 6.613 -29.007 -15.741 1.00 21.93 110 GLN A C 1
ATOM 878 O O . GLN A 1 116 ? 5.513 -29.474 -16.040 1.00 21.70 110 GLN A O 1
ATOM 884 N N . LYS A 1 117 ? 7.052 -27.842 -16.206 1.00 20.97 111 LYS A N 1
ATOM 885 C CA . LYS A 1 117 ? 6.258 -27.039 -17.124 1.00 23.05 111 LYS A CA 1
ATOM 886 C C . LYS A 1 117 ? 7.019 -27.016 -18.448 1.00 22.23 111 LYS A C 1
ATOM 887 O O . LYS A 1 117 ? 8.205 -26.700 -18.483 1.00 21.02 111 LYS A O 1
ATOM 893 N N . GLU A 1 118 ? 6.337 -27.370 -19.529 1.00 23.98 112 GLU A N 1
ATOM 894 C CA . GLU A 1 118 ? 6.952 -27.387 -20.852 1.00 25.57 112 GLU A CA 1
ATOM 895 C C . GLU A 1 118 ? 7.289 -25.963 -21.280 1.00 24.95 112 GLU A C 1
ATOM 896 O O . GLU A 1 118 ? 6.404 -25.112 -21.354 1.00 26.11 112 GLU A O 1
ATOM 902 N N . VAL A 1 119 ? 8.562 -25.696 -21.559 1.00 21.64 113 VAL A N 1
ATOM 903 C CA . VAL A 1 119 ? 8.953 -24.349 -21.962 1.00 22.06 113 VAL A CA 1
ATOM 904 C C . VAL A 1 119 ? 9.637 -24.255 -23.319 1.00 19.76 113 VAL A C 1
ATOM 905 O O . VAL A 1 119 ? 9.728 -23.169 -23.882 1.00 19.53 113 VAL A O 1
ATOM 909 N N . LYS A 1 120 ? 10.105 -25.382 -23.852 1.00 18.48 114 LYS A N 1
ATOM 910 C CA . LYS A 1 120 ? 10.781 -25.348 -25.143 1.00 16.96 114 LYS A CA 1
ATOM 911 C C . LYS A 1 120 ? 10.617 -26.599 -25.998 1.00 16.49 114 LYS A C 1
ATOM 912 O O . LYS A 1 120 ? 10.699 -27.725 -25.501 1.00 15.34 114 LYS A O 1
ATOM 918 N N . GLU A 1 121 ? 10.353 -26.376 -27.282 1.00 15.13 115 GLU A N 1
ATOM 919 C CA . GLU A 1 121 ? 10.267 -27.451 -28.261 1.00 16.43 115 GLU A CA 1
ATOM 920 C C . GLU A 1 121 ? 11.449 -27.142 -29.163 1.00 14.32 115 GLU A C 1
ATOM 921 O O . GLU A 1 121 ? 11.465 -26.125 -29.859 1.00 16.05 115 GLU A O 1
ATOM 927 N N . TYR A 1 122 ? 12.457 -28.004 -29.125 1.00 13.84 116 TYR A N 1
ATOM 928 C CA . TYR A 1 122 ? 13.659 -27.827 -29.923 1.00 14.48 116 TYR A CA 1
ATOM 929 C C . TYR A 1 122 ? 13.647 -28.835 -31.069 1.00 13.44 116 TYR A C 1
ATOM 930 O O . TYR A 1 122 ? 13.814 -30.027 -30.838 1.00 14.04 116 TYR A O 1
ATOM 939 N N . GLU A 1 123 ? 13.451 -28.364 -32.298 1.00 15.60 117 GLU A N 1
ATOM 940 C CA . GLU A 1 123 ? 13.418 -29.274 -33.447 1.00 16.14 117 GLU A CA 1
ATOM 941 C C . GLU A 1 123 ? 14.785 -29.906 -33.689 1.00 15.81 117 GLU A C 1
ATOM 942 O O . GLU A 1 123 ? 15.813 -29.234 -33.565 1.00 13.92 117 GLU A O 1
ATOM 948 N N . HIS A 1 124 ? 14.805 -31.195 -34.023 1.00 13.95 118 HIS A N 1
ATOM 949 C CA . HIS A 1 124 ? 16.077 -31.874 -34.289 1.00 13.28 118 HIS A CA 1
ATOM 950 C C . HIS A 1 124 ? 16.797 -31.226 -35.463 1.00 13.05 118 HIS A C 1
ATOM 951 O O . HIS A 1 124 ? 16.197 -30.957 -36.506 1.00 13.18 118 HIS A O 1
ATOM 958 N N . ARG A 1 125 ? 18.094 -30.991 -35.301 1.00 13.08 119 ARG A N 1
ATOM 959 C CA . ARG A 1 125 ? 18.879 -30.395 -36.363 1.00 14.47 119 ARG A CA 1
ATOM 960 C C . ARG A 1 125 ? 19.835 -31.455 -36.909 1.00 13.90 119 ARG A C 1
ATOM 961 O O . ARG A 1 125 ? 20.242 -31.395 -38.066 1.00 16.95 119 ARG A O 1
ATOM 969 N N . VAL A 1 126 ? 20.177 -32.423 -36.061 1.00 16.67 120 VAL A N 1
ATOM 970 C CA . VAL A 1 126 ? 21.041 -33.545 -36.430 1.00 15.63 120 VAL A CA 1
ATOM 971 C C . VAL A 1 126 ? 20.365 -34.802 -35.870 1.00 17.20 120 VAL A C 1
ATOM 972 O O . VAL A 1 126 ? 19.481 -34.711 -35.022 1.00 17.03 120 VAL A O 1
ATOM 976 N N . PRO A 1 127 ? 20.789 -35.991 -36.318 1.00 17.76 121 PRO A N 1
ATOM 977 C CA . PRO A 1 127 ? 20.170 -37.22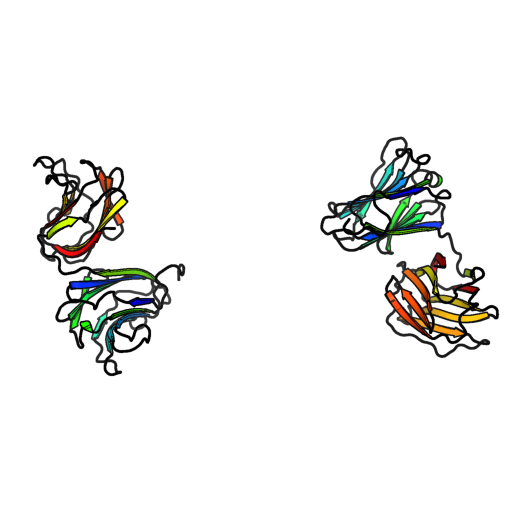8 -35.832 1.00 17.84 121 PRO A CA 1
ATOM 978 C C . PRO A 1 127 ? 20.149 -37.464 -34.331 1.00 19.05 121 PRO A C 1
ATOM 979 O O . PRO A 1 127 ? 21.184 -37.394 -33.660 1.00 19.30 121 PRO A O 1
ATOM 983 N N . LEU A 1 128 ? 18.957 -37.746 -33.816 1.00 18.04 122 LEU A N 1
ATOM 984 C CA . LEU A 1 128 ? 18.776 -38.048 -32.400 1.00 18.60 122 LEU A CA 1
ATOM 985 C C . LEU A 1 128 ? 19.597 -39.291 -32.072 1.00 19.72 122 LEU A C 1
ATOM 986 O O . LEU A 1 128 ? 20.124 -39.428 -30.967 1.00 18.81 122 LEU A O 1
ATOM 991 N N . SER A 1 129 ? 19.705 -40.197 -33.042 1.00 20.26 123 SER A N 1
ATOM 992 C CA . SER A 1 129 ? 20.450 -41.434 -32.840 1.00 21.43 123 SER A CA 1
ATOM 993 C C . SER A 1 129 ? 21.940 -41.174 -32.643 1.00 22.54 123 SER A C 1
ATOM 994 O O . SER A 1 129 ? 22.687 -42.074 -32.265 1.00 23.91 123 SER A O 1
ATOM 997 N N . SER A 1 130 ? 22.364 -39.939 -32.896 1.00 21.55 124 SER A N 1
ATOM 998 C CA . SER A 1 130 ? 23.761 -39.557 -32.730 1.00 24.38 124 SER A CA 1
ATOM 999 C C . SER A 1 130 ? 24.077 -39.399 -31.242 1.00 23.69 124 SER A C 1
ATOM 1000 O O . SER A 1 130 ? 25.241 -39.422 -30.839 1.00 25.92 124 SER A O 1
ATOM 1003 N N . VAL A 1 131 ? 23.033 -39.233 -30.433 1.00 23.23 125 VAL A N 1
ATOM 1004 C CA . VAL A 1 131 ? 23.184 -39.068 -28.986 1.00 22.56 125 VAL A CA 1
ATOM 1005 C C . VAL A 1 131 ? 23.560 -40.395 -28.330 1.00 24.33 125 VAL A C 1
ATOM 1006 O O . VAL A 1 131 ? 22.727 -41.294 -28.219 1.00 24.84 125 VAL A O 1
ATOM 1010 N N . THR A 1 132 ? 24.810 -40.505 -27.889 1.00 24.02 126 THR A N 1
ATOM 1011 C CA . THR A 1 132 ? 25.290 -41.724 -27.249 1.00 24.90 126 THR A CA 1
ATOM 1012 C C . THR A 1 132 ? 25.699 -41.492 -25.795 1.00 23.78 126 THR A C 1
ATOM 1013 O O . THR A 1 132 ? 25.895 -42.447 -25.043 1.00 24.07 126 THR A O 1
ATOM 1017 N N . HIS A 1 133 ? 25.827 -40.224 -25.408 1.00 23.59 127 HIS A N 1
ATOM 1018 C CA . HIS A 1 133 ? 26.223 -39.848 -24.050 1.00 22.59 127 HIS A CA 1
ATOM 1019 C C . HIS A 1 133 ? 25.508 -38.567 -23.621 1.00 22.05 127 HIS A C 1
ATOM 1020 O O . HIS A 1 133 ? 24.906 -37.869 -24.435 1.00 20.97 127 HIS A O 1
ATOM 1027 N N . PHE A 1 134 ? 25.577 -38.271 -22.330 1.00 21.35 128 PHE A N 1
ATOM 1028 C CA . PHE A 1 134 ? 25.035 -37.026 -21.818 1.00 21.85 128 PHE A CA 1
ATOM 1029 C C . PHE A 1 134 ? 25.945 -36.585 -20.688 1.00 21.25 128 PHE A C 1
ATOM 1030 O O . PHE A 1 134 ? 26.513 -37.410 -19.971 1.00 21.18 128 PHE A O 1
ATOM 1038 N N . SER A 1 135 ? 26.128 -35.278 -20.570 1.00 19.49 129 SER A N 1
ATOM 1039 C CA . SER A 1 135 ? 26.996 -34.723 -19.545 1.00 19.85 129 SER A CA 1
ATOM 1040 C C . SER A 1 135 ? 26.310 -33.556 -18.867 1.00 19.69 129 SER A C 1
ATOM 1041 O O . SER A 1 135 ? 25.409 -32.935 -19.430 1.00 19.78 129 SER A O 1
ATOM 1044 N N . VAL A 1 136 ? 26.750 -33.271 -17.650 1.00 18.30 130 VAL A N 1
ATOM 1045 C CA . VAL A 1 136 ? 26.227 -32.159 -16.874 1.00 17.59 130 VAL A CA 1
ATOM 1046 C C . VAL A 1 136 ? 27.447 -31.575 -16.185 1.00 19.21 130 VAL A C 1
ATOM 1047 O O . VAL A 1 136 ? 28.241 -32.313 -15.606 1.00 19.29 130 VAL A O 1
ATOM 1051 N N . ASP A 1 137 ? 27.612 -30.261 -16.263 1.00 19.78 131 ASP A N 1
ATOM 1052 C CA . ASP A 1 137 ? 28.765 -29.622 -15.635 1.00 20.71 131 ASP A CA 1
ATOM 1053 C C . ASP A 1 137 ? 28.429 -28.188 -15.260 1.00 21.21 131 ASP A C 1
ATOM 1054 O O . ASP A 1 137 ? 27.407 -27.648 -15.680 1.00 20.33 131 ASP A O 1
ATOM 1059 N N . GLY A 1 138 ? 29.289 -27.566 -14.464 1.00 20.23 132 GLY A N 1
ATOM 1060 C CA . GLY A 1 138 ? 29.035 -26.194 -14.073 1.00 21.08 132 GLY A CA 1
ATOM 1061 C C . GLY A 1 138 ? 28.718 -26.001 -12.605 1.00 21.52 132 GLY A C 1
ATOM 1062 O O . GLY A 1 138 ? 29.005 -26.865 -11.767 1.00 22.67 132 GLY A O 1
ATOM 1063 N N . ASP A 1 139 ? 28.104 -24.862 -12.298 1.00 20.66 133 ASP A N 1
ATOM 1064 C CA . ASP A 1 139 ? 27.763 -24.512 -10.930 1.00 21.28 133 ASP A CA 1
ATOM 1065 C C . ASP A 1 139 ? 26.470 -25.156 -10.447 1.00 21.47 133 ASP A C 1
ATOM 1066 O O . ASP A 1 139 ? 25.491 -24.473 -10.164 1.00 22.65 133 ASP A O 1
ATOM 1071 N N . ILE A 1 140 ? 26.485 -26.480 -10.344 1.00 21.71 134 ILE A N 1
ATOM 1072 C CA . ILE A 1 140 ? 25.321 -27.224 -9.890 1.00 22.51 134 ILE A CA 1
ATOM 1073 C C . ILE A 1 140 ? 25.750 -28.451 -9.093 1.00 22.38 134 ILE A C 1
ATOM 1074 O O . ILE A 1 140 ? 26.790 -29.047 -9.372 1.00 24.24 134 ILE A O 1
ATOM 1079 N N . LEU A 1 141 ? 24.957 -28.799 -8.084 1.00 23.16 135 LEU A N 1
ATOM 1080 C CA . LEU A 1 141 ? 25.211 -29.984 -7.271 1.00 23.49 135 LEU A CA 1
ATOM 1081 C C . LEU A 1 141 ? 24.070 -30.900 -7.687 1.00 21.91 135 LEU A C 1
ATOM 1082 O O . LEU A 1 141 ? 22.916 -30.643 -7.355 1.00 22.38 135 LEU A O 1
ATOM 1087 N N . ILE A 1 142 ? 24.391 -31.949 -8.435 1.00 21.27 136 ILE A N 1
ATOM 1088 C CA . ILE A 1 142 ? 23.369 -32.871 -8.920 1.00 21.49 136 ILE A CA 1
ATOM 1089 C C . ILE A 1 142 ? 22.845 -33.774 -7.815 1.00 22.71 136 ILE A C 1
ATOM 1090 O O . ILE A 1 142 ? 23.625 -34.382 -7.088 1.00 23.98 136 ILE A O 1
ATOM 1095 N N . THR A 1 143 ? 21.523 -33.870 -7.705 1.00 21.87 137 THR A N 1
ATOM 1096 C CA . THR A 1 143 ? 20.907 -34.701 -6.677 1.00 23.18 137 THR A CA 1
ATOM 1097 C C . THR A 1 143 ? 20.096 -35.865 -7.249 1.00 24.15 137 THR A C 1
ATOM 1098 O O . THR A 1 143 ? 19.787 -36.822 -6.540 1.00 23.40 137 THR A O 1
ATOM 1102 N N . TYR A 1 144 ? 19.753 -35.786 -8.530 1.00 23.82 138 TYR A N 1
ATOM 1103 C CA . TYR A 1 144 ? 18.981 -36.851 -9.157 1.00 23.47 138 TYR A CA 1
ATOM 1104 C C . TYR A 1 144 ? 19.121 -36.839 -10.670 1.00 23.18 138 TYR A C 1
ATOM 1105 O O . TYR A 1 144 ? 19.032 -35.790 -11.310 1.00 21.53 138 TYR A O 1
ATOM 1114 N N . ILE A 1 145 ? 19.362 -38.017 -11.230 1.00 22.64 139 ILE A N 1
ATOM 1115 C CA . ILE A 1 145 ? 19.489 -38.164 -12.669 1.00 24.03 139 ILE A CA 1
ATOM 1116 C C . ILE A 1 145 ? 18.860 -39.478 -13.077 1.00 24.54 139 ILE A C 1
ATOM 1117 O O . ILE A 1 145 ? 19.128 -40.520 -12.476 1.00 24.27 139 ILE A O 1
ATOM 1122 N N . HIS A 1 146 ? 18.004 -39.426 -14.089 1.00 22.94 140 HIS A N 1
ATOM 1123 C CA . HIS A 1 146 ? 17.382 -40.637 -14.580 1.00 23.14 140 HIS A CA 1
ATOM 1124 C C . HIS A 1 146 ? 17.051 -40.507 -16.051 1.00 22.06 140 HIS A C 1
ATOM 1125 O O . HIS A 1 146 ? 16.609 -39.453 -16.505 1.00 20.99 140 HIS A O 1
ATOM 1132 N N . TRP A 1 147 ? 17.304 -41.578 -16.795 1.00 21.67 141 TRP A N 1
ATOM 1133 C CA . TRP A 1 147 ? 16.992 -41.609 -18.212 1.00 23.54 141 TRP A CA 1
ATOM 1134 C C . TRP A 1 147 ? 16.252 -42.923 -18.441 1.00 21.79 141 TRP A C 1
ATOM 1135 O O . TRP A 1 147 ? 16.686 -43.982 -17.994 1.00 19.26 141 TRP A O 1
ATOM 1146 N N . GLY A 1 148 ? 15.110 -42.844 -19.106 1.00 20.75 142 GLY A N 1
ATOM 1147 C CA . GLY A 1 148 ? 14.337 -44.043 -19.347 1.00 20.12 142 GLY A CA 1
ATOM 1148 C C . GLY A 1 148 ? 12.949 -43.675 -19.811 1.00 19.35 142 GLY A C 1
ATOM 1149 O O . GLY A 1 148 ? 12.751 -42.612 -20.395 1.00 19.69 142 GLY A O 1
ATOM 1150 N N . GLY A 1 149 ? 11.985 -44.541 -19.539 1.00 18.69 143 GLY A N 1
ATOM 1151 C CA . GLY A 1 149 ? 10.625 -44.270 -19.966 1.00 18.11 143 GLY A CA 1
ATOM 1152 C C . GLY A 1 149 ? 10.422 -44.699 -21.405 1.00 17.60 143 GLY A C 1
ATOM 1153 O O . GLY A 1 149 ? 11.315 -45.274 -22.024 1.00 18.08 143 GLY A O 1
ATOM 1154 N N . LYS A 1 150 ? 9.230 -44.419 -21.927 1.00 17.10 144 LYS A N 1
ATOM 1155 C CA . LYS A 1 150 ? 8.848 -44.752 -23.295 1.00 17.16 144 LYS A CA 1
ATOM 1156 C C . LYS A 1 150 ? 7.459 -44.163 -23.485 1.00 15.34 144 LYS A C 1
ATOM 1157 O O . LYS A 1 150 ? 6.974 -43.432 -22.623 1.00 16.30 144 LYS A O 1
ATOM 1163 N N . TYR A 1 151 ? 6.826 -44.454 -24.621 1.00 15.15 145 TYR A N 1
ATOM 1164 C CA . TYR A 1 151 ? 5.458 -43.983 -24.834 1.00 15.19 145 TYR A CA 1
ATOM 1165 C C . TYR A 1 151 ? 4.541 -45.015 -24.181 1.00 15.97 145 TYR A C 1
ATOM 1166 O O . TYR A 1 151 ? 4.431 -46.141 -24.654 1.00 18.56 145 TYR A O 1
ATOM 1175 N N . TYR A 1 152 ? 3.914 -44.630 -23.077 1.00 14.06 146 TYR A N 1
ATOM 1176 C CA . TYR A 1 152 ? 3.009 -45.520 -22.365 1.00 13.97 146 TYR A CA 1
ATOM 1177 C C . TYR A 1 152 ? 1.591 -45.264 -22.852 1.00 12.92 146 TYR A C 1
ATOM 1178 O O . TYR A 1 152 ? 1.052 -44.173 -22.658 1.00 14.93 146 TYR A O 1
ATOM 1187 N N . PRO A 1 153 ? 0.967 -46.259 -23.497 1.00 14.33 147 PRO A N 1
ATOM 1188 C CA . PRO A 1 153 ? -0.400 -45.999 -23.954 1.00 14.91 147 PRO A CA 1
ATOM 1189 C C . PRO A 1 153 ? -1.362 -45.939 -22.775 1.00 15.77 147 PRO A C 1
ATOM 1190 O O . PRO A 1 153 ? -1.191 -46.654 -21.789 1.00 15.44 147 PRO A O 1
ATOM 1194 N N . VAL A 1 154 ? -2.362 -45.072 -22.872 1.00 15.72 148 VAL A N 1
ATOM 1195 C CA . VAL A 1 154 ? -3.360 -44.940 -21.817 1.00 17.94 148 VAL A CA 1
ATOM 1196 C C . VAL A 1 154 ? -4.747 -45.053 -22.465 1.00 17.16 148 VAL A C 1
ATOM 1197 O O . VAL A 1 154 ? -5.010 -44.414 -23.472 1.00 19.34 148 VAL A O 1
ATOM 1201 N N . PRO A 1 155 ? -5.652 -45.870 -21.893 1.00 17.76 149 PRO A N 1
ATOM 1202 C CA . PRO A 1 155 ? -5.484 -46.692 -20.691 1.00 18.49 149 PRO A CA 1
ATOM 1203 C C . PRO A 1 155 ? -4.328 -47.676 -20.764 1.00 19.13 149 PRO A C 1
ATOM 1204 O O . PRO A 1 155 ? -4.040 -48.262 -21.811 1.00 18.85 149 PRO A O 1
ATOM 1208 N N . TYR A 1 156 ? -3.681 -47.839 -19.616 1.00 18.96 150 TYR A N 1
ATOM 1209 C CA . TYR A 1 156 ? -2.520 -48.694 -19.462 1.00 18.26 150 TYR A CA 1
ATOM 1210 C C . TYR A 1 156 ? -2.787 -49.823 -18.479 1.00 18.26 150 TYR A C 1
ATOM 1211 O O . TYR A 1 156 ? -3.533 -49.658 -17.516 1.00 17.06 150 TYR A O 1
ATOM 1220 N N . GLU A 1 157 ? -2.169 -50.969 -18.725 1.00 20.44 151 GLU A N 1
ATOM 1221 C CA . GLU A 1 157 ? -2.310 -52.097 -17.823 1.00 23.67 151 GLU A CA 1
ATOM 1222 C C . GLU A 1 157 ? -1.092 -52.986 -17.960 1.00 24.71 151 GLU A C 1
ATOM 1223 O O . GLU A 1 157 ? -0.646 -53.278 -19.071 1.00 23.81 151 GLU A O 1
ATOM 1229 N N . SER A 1 158 ? -0.542 -53.400 -16.826 1.00 24.52 152 SER A N 1
ATOM 1230 C CA . SER A 1 158 ? 0.633 -54.256 -16.831 1.00 25.80 152 SER A CA 1
ATOM 1231 C C . SER A 1 158 ? 0.788 -54.952 -15.493 1.00 25.07 152 SER A C 1
ATOM 1232 O O . SER A 1 158 ? 0.177 -54.560 -14.498 1.00 22.86 152 SER A O 1
ATOM 1235 N N . GLY A 1 159 ? 1.606 -55.996 -15.478 1.00 25.50 153 GLY A N 1
ATOM 1236 C CA . GLY A 1 159 ? 1.852 -56.715 -14.247 1.00 26.88 153 GLY A CA 1
ATOM 1237 C C . GLY A 1 159 ? 3.067 -56.081 -13.609 1.00 28.34 153 GLY A C 1
ATOM 1238 O O . GLY A 1 159 ? 3.821 -55.373 -14.278 1.00 29.83 153 GLY A O 1
ATOM 1239 N N . LEU A 1 160 ? 3.258 -56.308 -12.318 1.00 28.48 154 LEU A N 1
ATOM 1240 C CA . LEU A 1 160 ? 4.408 -55.746 -11.626 1.00 30.09 154 LEU A CA 1
ATOM 1241 C C . LEU A 1 160 ? 5.364 -56.864 -11.242 1.00 32.32 154 LEU A C 1
ATOM 1242 O O . LEU A 1 160 ? 5.051 -57.684 -10.379 1.00 33.58 154 LEU A O 1
ATOM 1247 N N . ALA A 1 161 ? 6.518 -56.893 -11.907 1.00 35.68 155 ALA A N 1
ATOM 1248 C CA . ALA A 1 161 ? 7.565 -57.888 -11.674 1.00 38.89 155 ALA A CA 1
ATOM 1249 C C . ALA A 1 161 ? 7.030 -59.203 -11.122 1.00 40.93 155 ALA A C 1
ATOM 1250 O O . ALA A 1 161 ? 5.985 -59.690 -11.554 1.00 42.17 155 ALA A O 1
ATOM 1252 N N . GLY A 1 162 ? 7.765 -59.776 -10.174 1.00 41.90 156 GLY A N 1
ATOM 1253 C CA . GLY A 1 162 ? 7.352 -61.021 -9.555 1.00 42.71 156 GLY A CA 1
ATOM 1254 C C . GLY A 1 162 ? 7.012 -60.756 -8.103 1.00 42.62 156 GLY A C 1
ATOM 1255 O O . GLY A 1 162 ? 6.131 -61.388 -7.525 1.00 43.06 156 GLY A O 1
ATOM 1256 N N . ASP A 1 163 ? 7.725 -59.801 -7.517 1.00 42.62 157 ASP A N 1
ATOM 1257 C CA . ASP A 1 163 ? 7.518 -59.417 -6.128 1.00 41.64 157 ASP A CA 1
ATOM 1258 C C . ASP A 1 163 ? 6.409 -58.367 -6.059 1.00 40.02 157 ASP A C 1
ATOM 1259 O O . ASP A 1 163 ? 5.659 -58.294 -5.082 1.00 38.83 157 ASP A O 1
ATOM 1264 N N . GLY A 1 164 ? 6.316 -57.559 -7.111 1.00 37.71 158 GLY A N 1
ATOM 1265 C CA . GLY A 1 164 ? 5.305 -56.521 -7.161 1.00 35.94 158 GLY A CA 1
ATOM 1266 C C . GLY A 1 164 ? 5.592 -55.410 -6.171 1.00 34.08 158 GLY A C 1
ATOM 1267 O O . GLY A 1 164 ? 6.719 -55.268 -5.694 1.00 34.29 158 GLY A O 1
ATOM 1268 N N . LEU A 1 165 ? 4.573 -54.613 -5.866 1.00 32.57 159 LEU A N 1
ATOM 1269 C CA . LEU A 1 165 ? 4.727 -53.514 -4.924 1.00 30.68 159 LEU A CA 1
ATOM 1270 C C . LEU A 1 165 ? 4.710 -54.114 -3.524 1.00 30.51 159 LEU A C 1
ATOM 1271 O O . LEU A 1 165 ? 3.745 -53.955 -2.786 1.00 29.98 159 LEU A O 1
ATOM 1276 N N . ALA A 1 166 ? 5.786 -54.813 -3.173 1.00 31.81 160 ALA A N 1
ATOM 1277 C CA . ALA A 1 166 ? 5.897 -55.457 -1.867 1.00 32.80 160 ALA A CA 1
ATOM 1278 C C . ALA A 1 166 ? 6.278 -54.468 -0.770 1.00 32.87 160 ALA A C 1
ATOM 1279 O O . ALA A 1 166 ? 6.756 -53.368 -1.049 1.00 31.03 160 ALA A O 1
ATOM 1281 N N . PRO A 1 167 ? 6.070 -54.851 0.503 1.00 33.48 161 PRO A N 1
ATOM 1282 C CA . PRO A 1 167 ? 6.416 -53.947 1.604 1.00 32.81 161 PRO A CA 1
ATOM 1283 C C . PRO A 1 167 ? 7.852 -53.466 1.490 1.00 32.05 161 PRO A C 1
ATOM 1284 O O . PRO A 1 167 ? 8.752 -54.244 1.172 1.00 33.62 161 PRO A O 1
ATOM 1288 N N . GLY A 1 168 ? 8.060 -52.177 1.737 1.00 31.06 162 GLY A N 1
ATOM 1289 C CA . GLY A 1 168 ? 9.396 -51.616 1.651 1.00 30.45 162 GLY A CA 1
ATOM 1290 C C . GLY A 1 168 ? 9.733 -51.135 0.254 1.00 30.23 162 GLY A C 1
ATOM 1291 O O . GLY A 1 168 ? 10.796 -50.562 0.026 1.00 30.17 162 GLY A O 1
ATOM 1292 N N . LYS A 1 169 ? 8.825 -51.363 -0.690 1.00 29.35 163 LYS A N 1
ATOM 1293 C CA . LYS A 1 169 ? 9.046 -50.949 -2.070 1.00 29.29 163 LYS A CA 1
ATOM 1294 C C . LYS A 1 169 ? 8.145 -49.776 -2.424 1.00 27.51 163 LYS A C 1
ATOM 1295 O O . LYS A 1 169 ? 7.210 -49.453 -1.692 1.00 26.90 163 LYS A O 1
ATOM 1301 N N . SER A 1 170 ? 8.435 -49.131 -3.546 1.00 26.65 164 SER A N 1
ATOM 1302 C CA . SER A 1 170 ? 7.626 -48.004 -3.985 1.00 26.07 164 SER A CA 1
ATOM 1303 C C . SER A 1 170 ? 7.506 -47.983 -5.502 1.00 24.48 164 SER A C 1
ATOM 1304 O O . SER A 1 170 ? 8.454 -48.298 -6.218 1.00 24.57 164 SER A O 1
ATOM 1307 N N . LEU A 1 171 ? 6.315 -47.637 -5.975 1.00 21.48 165 LEU A N 1
ATOM 1308 C CA . LEU A 1 171 ? 6.044 -47.544 -7.399 1.00 21.60 165 LEU A CA 1
ATOM 1309 C C . LEU A 1 171 ? 6.096 -46.062 -7.733 1.00 19.43 165 LEU A C 1
ATOM 1310 O O . LEU A 1 171 ? 5.376 -45.264 -7.135 1.00 20.23 165 LEU A O 1
ATOM 1315 N N . LEU A 1 172 ? 6.956 -45.703 -8.679 1.00 20.00 166 LEU A N 1
ATOM 1316 C CA . LEU A 1 172 ? 7.132 -44.313 -9.084 1.00 21.64 166 LEU A CA 1
ATOM 1317 C C . LEU A 1 172 ? 6.527 -44.100 -10.465 1.00 20.95 166 LEU A C 1
ATOM 1318 O O . LEU A 1 172 ? 6.869 -44.806 -11.412 1.00 22.17 166 LEU A O 1
ATOM 1323 N N . ILE A 1 173 ? 5.626 -43.131 -10.572 1.00 19.03 167 ILE A N 1
ATOM 1324 C CA . ILE A 1 173 ? 4.981 -42.826 -11.841 1.00 19.34 167 ILE A CA 1
ATOM 1325 C C . ILE A 1 173 ? 5.167 -41.356 -12.205 1.00 18.75 167 ILE A C 1
ATOM 1326 O O . ILE A 1 173 ? 4.900 -40.474 -11.396 1.00 19.75 167 ILE A O 1
ATOM 1331 N N . PHE A 1 174 ? 5.648 -41.110 -13.421 1.00 17.79 168 PHE A N 1
ATOM 1332 C CA . PHE A 1 174 ? 5.848 -39.759 -13.932 1.00 17.43 168 PHE A CA 1
ATOM 1333 C C . PHE A 1 174 ? 4.691 -39.528 -14.894 1.00 17.53 168 PHE A C 1
ATOM 1334 O O . PHE A 1 174 ? 4.547 -40.253 -15.875 1.00 16.90 168 PHE A O 1
ATOM 1342 N N . ALA A 1 175 ? 3.866 -38.527 -14.618 1.00 18.86 169 ALA A N 1
ATOM 1343 C CA . ALA A 1 175 ? 2.727 -38.274 -15.480 1.00 19.88 169 ALA A CA 1
ATOM 1344 C C . ALA A 1 175 ? 2.357 -36.802 -15.548 1.00 21.66 169 ALA A C 1
ATOM 1345 O O . ALA A 1 175 ? 2.817 -35.989 -14.747 1.00 20.88 169 ALA A O 1
ATOM 1347 N N . THR A 1 176 ? 1.523 -36.470 -16.526 1.00 21.12 170 THR A N 1
ATOM 1348 C CA . THR A 1 176 ? 1.069 -35.106 -16.713 1.00 20.62 170 THR A CA 1
ATOM 1349 C C . THR A 1 176 ? -0.436 -35.114 -16.948 1.00 21.02 170 THR A C 1
ATOM 1350 O O . THR A 1 176 ? -0.907 -35.630 -17.956 1.00 20.55 170 THR A O 1
ATOM 1354 N N . PRO A 1 177 ? -1.213 -34.563 -16.005 1.00 22.32 171 PRO A N 1
ATOM 1355 C CA . PRO A 1 177 ? -2.666 -34.542 -16.194 1.00 22.55 171 PRO A CA 1
ATOM 1356 C C . PRO A 1 177 ? -2.935 -33.703 -17.442 1.00 23.68 171 PRO A C 1
ATOM 1357 O O . PRO A 1 177 ? -2.297 -32.669 -17.646 1.00 23.83 171 PRO A O 1
ATOM 1361 N N . GLU A 1 178 ? -3.868 -34.133 -18.282 1.00 24.16 172 GLU A N 1
ATOM 1362 C CA . GLU A 1 178 ? -4.146 -33.383 -19.496 1.00 26.79 172 GLU A CA 1
ATOM 1363 C C . GLU A 1 178 ? -4.650 -31.971 -19.189 1.00 26.83 172 GLU A C 1
ATOM 1364 O O . GLU A 1 178 ? -5.390 -31.754 -18.225 1.00 26.46 172 GLU A O 1
ATOM 1370 N N . LYS A 1 179 ? -4.219 -31.017 -20.011 1.00 28.41 173 LYS A N 1
ATOM 1371 C CA . LYS A 1 179 ? -4.583 -29.608 -19.866 1.00 31.63 173 LYS A CA 1
ATOM 1372 C C . LYS A 1 179 ? -6.062 -29.355 -19.618 1.00 31.70 173 LYS A C 1
ATOM 1373 O O . LYS A 1 179 ? -6.424 -28.532 -18.777 1.00 31.98 173 LYS A O 1
ATOM 1379 N N . LYS A 1 180 ? -6.914 -30.053 -20.356 1.00 32.03 174 LYS A N 1
ATOM 1380 C CA . LYS A 1 180 ? -8.352 -29.882 -20.206 1.00 32.80 174 LYS A CA 1
ATOM 1381 C C . LYS A 1 180 ? -9.029 -31.157 -19.721 1.00 31.79 174 LYS A C 1
ATOM 1382 O O . LYS A 1 180 ? -10.217 -31.372 -19.967 1.00 31.26 174 LYS A O 1
ATOM 1388 N N . GLY A 1 181 ? -8.265 -32.004 -19.038 1.00 31.06 175 GLY A N 1
ATOM 1389 C CA . GLY A 1 181 ? -8.823 -33.241 -18.521 1.00 29.93 175 GLY A CA 1
ATOM 1390 C C . GLY A 1 181 ? -9.641 -32.973 -17.271 1.00 29.46 175 GLY A C 1
ATOM 1391 O O . GLY A 1 181 ? -9.514 -31.909 -16.661 1.00 29.98 175 GLY A O 1
ATOM 1392 N N . LYS A 1 182 ? -10.477 -33.933 -16.886 1.00 28.37 176 LYS A N 1
ATOM 1393 C CA . LYS A 1 182 ? -11.322 -33.792 -15.704 1.00 28.33 176 LYS A CA 1
ATOM 1394 C C . LYS A 1 182 ? -10.842 -34.679 -14.564 1.00 26.71 176 LYS A C 1
ATOM 1395 O O . LYS A 1 182 ? -10.837 -34.268 -13.403 1.00 26.43 176 LYS A O 1
ATOM 1401 N N . ARG A 1 183 ? -10.445 -35.902 -14.896 1.00 25.68 177 ARG A N 1
ATOM 1402 C CA . ARG A 1 183 ? -9.971 -36.833 -13.883 1.00 25.23 177 ARG A CA 1
ATOM 1403 C C . ARG A 1 183 ? -9.206 -38.000 -14.491 1.00 23.74 177 ARG A C 1
ATOM 1404 O O . ARG A 1 183 ? -9.300 -38.267 -15.688 1.00 24.47 177 ARG A O 1
ATOM 1412 N N . PHE A 1 184 ? -8.415 -38.666 -13.661 1.00 21.30 178 PHE A N 1
ATOM 1413 C CA . PHE A 1 184 ? -7.677 -39.840 -14.102 1.00 19.21 178 PHE A CA 1
ATOM 1414 C C . PHE A 1 184 ? -7.503 -40.712 -12.880 1.00 19.35 178 PHE A C 1
ATOM 1415 O O . PHE A 1 184 ? -7.810 -40.286 -11.767 1.00 18.65 178 PHE A O 1
ATOM 1423 N N . HIS A 1 185 ? -7.047 -41.941 -13.076 1.00 17.99 179 HIS A N 1
ATOM 1424 C CA . HIS A 1 185 ? -6.877 -42.822 -11.937 1.00 19.94 179 HIS A CA 1
ATOM 1425 C C . HIS A 1 185 ? -5.754 -43.816 -12.124 1.00 19.13 179 HIS A C 1
ATOM 1426 O O . HIS A 1 185 ? -5.323 -44.098 -13.245 1.00 19.45 179 HIS A O 1
ATOM 1433 N N . ILE A 1 186 ? -5.294 -44.339 -10.997 1.00 18.56 180 ILE A N 1
ATOM 1434 C CA . ILE A 1 186 ? -4.247 -45.337 -10.958 1.00 17.91 180 ILE A CA 1
ATOM 1435 C C . ILE A 1 186 ? -4.750 -46.410 -10.005 1.00 16.71 180 ILE A C 1
ATOM 1436 O O . ILE A 1 186 ? -5.182 -46.107 -8.893 1.00 16.56 180 ILE A O 1
ATOM 1441 N N . ASN A 1 187 ? -4.720 -47.657 -10.458 1.00 16.03 181 ASN A N 1
ATOM 1442 C CA . ASN A 1 187 ? -5.161 -48.772 -9.633 1.00 17.39 181 ASN A CA 1
ATOM 1443 C C . ASN A 1 187 ? -4.008 -49.725 -9.359 1.00 16.87 181 ASN A C 1
ATOM 1444 O O . ASN A 1 187 ? -3.285 -50.107 -10.277 1.00 16.96 181 ASN A O 1
ATOM 1449 N N . LEU A 1 188 ? -3.850 -50.108 -8.097 1.00 17.43 182 LEU A N 1
ATOM 1450 C CA . LEU A 1 188 ? -2.826 -51.067 -7.698 1.00 18.25 182 LEU A CA 1
ATOM 1451 C C . LEU A 1 188 ? -3.686 -52.279 -7.343 1.00 19.90 182 LEU A C 1
ATOM 1452 O O . LEU A 1 188 ? -4.465 -52.232 -6.392 1.00 19.95 182 LEU A O 1
ATOM 1457 N N . LEU A 1 189 ? -3.557 -53.351 -8.121 1.00 20.41 183 LEU A N 1
ATOM 1458 C CA . LEU A 1 189 ? -4.390 -54.532 -7.930 1.00 22.39 183 LEU A CA 1
ATOM 1459 C C . LEU A 1 189 ? -3.730 -55.833 -7.500 1.00 23.86 183 LEU A C 1
ATOM 1460 O O . LEU A 1 189 ? -2.512 -56.000 -7.556 1.00 22.46 183 LEU A O 1
ATOM 1465 N N . LYS A 1 190 ? -4.583 -56.758 -7.079 1.00 25.52 184 LYS A N 1
ATOM 1466 C CA . LYS A 1 190 ? -4.163 -58.087 -6.678 1.00 28.67 184 LYS A CA 1
ATOM 1467 C C . LYS A 1 190 ? -4.605 -59.039 -7.785 1.00 30.19 184 LYS A C 1
ATOM 1468 O O . LYS A 1 190 ? -5.397 -58.665 -8.652 1.00 29.44 184 LYS A O 1
ATOM 1474 N N . LYS A 1 191 ? -4.097 -60.266 -7.743 1.00 32.34 185 LYS A N 1
ATOM 1475 C CA . LYS A 1 191 ? -4.392 -61.288 -8.741 1.00 34.22 185 LYS A CA 1
ATOM 1476 C C . LYS A 1 191 ? -5.867 -61.512 -9.073 1.00 34.25 185 LYS A C 1
ATOM 1477 O O . LYS A 1 191 ? -6.207 -61.796 -10.219 1.00 34.85 185 LYS A O 1
ATOM 1483 N N . ASN A 1 192 ? -6.741 -61.381 -8.080 1.00 33.91 186 ASN A N 1
ATOM 1484 C CA . ASN A 1 192 ? -8.168 -61.620 -8.290 1.00 33.89 186 ASN A CA 1
ATOM 1485 C C . ASN A 1 192 ? -8.945 -60.427 -8.837 1.00 32.76 186 ASN A C 1
ATOM 1486 O O . ASN A 1 192 ? -10.152 -60.515 -9.056 1.00 32.90 186 ASN A O 1
ATOM 1491 N N . GLY A 1 193 ? -8.265 -59.308 -9.055 1.00 31.33 187 GLY A N 1
ATOM 1492 C CA . GLY A 1 193 ? -8.957 -58.147 -9.580 1.00 29.55 187 GLY A CA 1
ATOM 1493 C C . GLY A 1 193 ? -9.329 -57.121 -8.527 1.00 27.93 187 GLY A C 1
ATOM 1494 O O . GLY A 1 193 ? -9.770 -56.023 -8.867 1.00 28.31 187 GLY A O 1
ATOM 1495 N N . ASP A 1 194 ? -9.183 -57.470 -7.251 1.00 25.85 188 ASP A N 1
ATOM 1496 C CA . ASP A 1 194 ? -9.493 -56.511 -6.199 1.00 24.81 188 ASP A CA 1
ATOM 1497 C C . ASP A 1 194 ? -8.492 -55.376 -6.316 1.00 23.33 188 ASP A C 1
ATOM 1498 O O . ASP A 1 194 ? -7.334 -55.599 -6.665 1.00 21.11 188 ASP A O 1
ATOM 1503 N N . ILE A 1 195 ? -8.934 -54.160 -6.026 1.00 21.17 189 ILE A N 1
ATOM 1504 C CA . ILE A 1 195 ? -8.038 -53.019 -6.105 1.00 20.92 189 ILE A CA 1
ATOM 1505 C C . ILE A 1 195 ? -7.614 -52.614 -4.697 1.00 18.79 189 ILE A C 1
ATOM 1506 O O . ILE A 1 195 ? -8.427 -52.136 -3.911 1.00 19.83 189 ILE A O 1
ATOM 1511 N N . ALA A 1 196 ? -6.340 -52.827 -4.381 1.00 19.45 190 ALA A N 1
ATOM 1512 C CA . ALA A 1 196 ? -5.805 -52.474 -3.070 1.00 18.58 190 ALA A CA 1
ATOM 1513 C C . ALA A 1 196 ? -5.893 -50.970 -2.868 1.00 19.87 190 ALA A C 1
ATOM 1514 O O . ALA A 1 196 ? -6.253 -50.496 -1.792 1.00 18.80 190 ALA A O 1
ATOM 1516 N N . LEU A 1 197 ? -5.544 -50.217 -3.907 1.00 18.49 191 LEU A N 1
ATOM 1517 C CA . LEU A 1 197 ? -5.606 -48.766 -3.835 1.00 18.52 191 LEU A CA 1
ATOM 1518 C C . LEU A 1 197 ? -5.988 -48.167 -5.171 1.00 17.59 191 LEU A C 1
ATOM 1519 O O . LEU A 1 197 ? -5.352 -48.436 -6.192 1.00 17.64 191 LEU A O 1
ATOM 1524 N N . HIS A 1 198 ? -7.042 -47.361 -5.134 1.00 17.86 192 HIS A N 1
ATOM 1525 C CA . HIS A 1 198 ? -7.577 -46.648 -6.284 1.00 18.66 192 HIS A CA 1
ATOM 1526 C C . HIS A 1 198 ? -7.240 -45.184 -5.982 1.00 17.91 192 HIS A C 1
ATOM 1527 O O . HIS A 1 198 ? -7.758 -44.612 -5.022 1.00 19.88 192 HIS A O 1
ATOM 1534 N N . PHE A 1 199 ? -6.349 -44.604 -6.782 1.00 18.37 193 PHE A N 1
ATOM 1535 C CA . PHE A 1 199 ? -5.900 -43.209 -6.641 1.00 18.98 193 PHE A CA 1
ATOM 1536 C C . PHE A 1 199 ? -6.614 -42.465 -7.772 1.00 18.97 193 PHE A C 1
ATOM 1537 O O . PHE A 1 199 ? -6.313 -42.682 -8.942 1.00 19.28 193 PHE A O 1
ATOM 1545 N N . ASN A 1 200 ? -7.530 -41.568 -7.417 1.00 18.41 194 ASN A N 1
ATOM 1546 C CA . ASN A 1 200 ? -8.359 -40.895 -8.412 1.00 19.49 194 ASN A CA 1
ATOM 1547 C C . ASN A 1 200 ? -8.469 -39.368 -8.338 1.00 20.77 194 ASN A C 1
ATOM 1548 O O . ASN A 1 200 ? -9.417 -38.830 -7.761 1.00 21.19 194 ASN A O 1
ATOM 1553 N N . PRO A 1 201 ? -7.502 -38.649 -8.932 1.00 21.29 195 PRO A N 1
ATOM 1554 C CA . PRO A 1 201 ? -7.548 -37.184 -8.910 1.00 21.29 195 PRO A CA 1
ATOM 1555 C C . PRO A 1 201 ? -8.762 -36.683 -9.693 1.00 21.07 195 PRO A C 1
ATOM 1556 O O . PRO A 1 201 ? -8.974 -37.076 -10.837 1.00 20.80 195 PRO A O 1
ATOM 1560 N N . ARG A 1 202 ? -9.561 -35.826 -9.068 1.00 22.51 196 ARG A N 1
ATOM 1561 C CA . ARG A 1 202 ? -10.747 -35.283 -9.720 1.00 22.84 196 ARG A CA 1
ATOM 1562 C C . ARG A 1 202 ? -10.687 -33.763 -9.675 1.00 23.66 196 ARG A C 1
ATOM 1563 O O . ARG A 1 202 ? -11.037 -33.149 -8.669 1.00 23.69 196 ARG A O 1
ATOM 1571 N N . PHE A 1 203 ? -10.238 -33.165 -10.771 1.00 24.31 197 PHE A N 1
ATOM 1572 C CA . PHE A 1 203 ? -10.125 -31.715 -10.861 1.00 26.84 197 PHE A CA 1
ATOM 1573 C C . PHE A 1 203 ? -11.482 -31.020 -10.777 1.00 28.52 197 PHE A C 1
ATOM 1574 O O . PHE A 1 203 ? -11.575 -29.895 -10.295 1.00 30.75 197 PHE A O 1
ATOM 1582 N N . ASP A 1 204 ? -12.534 -31.690 -11.235 1.00 30.50 198 ASP A N 1
ATOM 1583 C CA . ASP A 1 204 ? -13.869 -31.106 -11.179 1.00 32.80 198 ASP A CA 1
ATOM 1584 C C . ASP A 1 204 ? -14.386 -31.038 -9.746 1.00 32.64 198 ASP A C 1
ATOM 1585 O O . ASP A 1 204 ? -15.267 -30.237 -9.435 1.00 33.30 198 ASP A O 1
ATOM 1590 N N . GLU A 1 205 ? -13.833 -31.878 -8.874 1.00 32.72 199 GLU A N 1
ATOM 1591 C CA . GLU A 1 205 ? -14.233 -31.906 -7.471 1.00 32.27 199 GLU A CA 1
ATOM 1592 C C . GLU A 1 205 ? -13.120 -31.374 -6.568 1.00 31.10 199 GLU A C 1
ATOM 1593 O O . GLU A 1 205 ? -13.261 -31.336 -5.345 1.00 31.21 199 GLU A O 1
ATOM 1599 N N . LYS A 1 206 ? -12.013 -30.963 -7.182 1.00 30.32 200 LYS A N 1
ATOM 1600 C CA . LYS A 1 206 ? -10.868 -30.419 -6.455 1.00 29.28 200 LYS A CA 1
ATOM 1601 C C . LYS A 1 206 ? -10.399 -31.327 -5.323 1.00 28.57 200 LYS A C 1
ATOM 1602 O O . LYS A 1 206 ? -10.071 -30.857 -4.231 1.00 27.22 200 LYS A O 1
ATOM 1608 N N . ALA A 1 207 ? -10.356 -32.628 -5.583 1.00 25.51 201 ALA A N 1
ATOM 1609 C CA . ALA A 1 207 ? -9.927 -33.572 -4.568 1.00 24.86 201 ALA A CA 1
ATOM 1610 C C . ALA A 1 207 ? -9.429 -34.857 -5.207 1.00 22.85 201 ALA A C 1
ATOM 1611 O O . ALA A 1 207 ? -9.750 -35.154 -6.353 1.00 23.87 201 ALA A O 1
ATOM 1613 N N . ILE A 1 208 ? -8.624 -35.606 -4.464 1.00 22.56 202 ILE A N 1
ATOM 1614 C CA . ILE A 1 208 ? -8.123 -36.882 -4.954 1.00 20.22 202 ILE A CA 1
ATOM 1615 C C . ILE A 1 208 ? -8.841 -37.944 -4.140 1.00 20.45 202 ILE A C 1
ATOM 1616 O O . ILE A 1 208 ? -8.728 -37.978 -2.912 1.00 19.92 202 ILE A O 1
ATOM 1621 N N . VAL A 1 209 ? -9.600 -38.792 -4.818 1.00 19.90 203 VAL A N 1
ATOM 1622 C CA . VAL A 1 209 ? -10.330 -39.845 -4.135 1.00 20.58 203 VAL A CA 1
ATOM 1623 C C . VAL A 1 209 ? -9.480 -41.099 -4.004 1.00 20.47 203 VAL A C 1
ATOM 1624 O O . VAL A 1 209 ? -8.841 -41.528 -4.963 1.00 19.96 203 VAL A O 1
ATOM 1628 N N . ARG A 1 210 ? -9.467 -41.675 -2.805 1.00 19.65 204 ARG A N 1
ATOM 1629 C CA . ARG A 1 210 ? -8.726 -42.905 -2.554 1.00 19.79 204 ARG A CA 1
ATOM 1630 C C . ARG A 1 210 ? -9.733 -43.921 -2.032 1.00 21.00 204 ARG A C 1
ATOM 1631 O O . ARG A 1 210 ? -10.549 -43.603 -1.169 1.00 22.04 204 ARG A O 1
ATOM 1639 N N . ASN A 1 211 ? -9.680 -45.137 -2.566 1.00 19.97 205 ASN A N 1
ATOM 1640 C CA . ASN A 1 211 ? -10.607 -46.186 -2.149 1.00 20.44 205 ASN A CA 1
ATOM 1641 C C . ASN A 1 211 ? -10.041 -47.555 -2.516 1.00 21.77 205 ASN A C 1
ATOM 1642 O O . ASN A 1 211 ? -8.947 -47.662 -3.077 1.00 20.35 205 ASN A O 1
ATOM 1647 N N . SER A 1 212 ? -10.794 -48.598 -2.179 1.00 21.04 206 SER A N 1
ATOM 1648 C CA . SER A 1 212 ? -10.416 -49.968 -2.481 1.00 22.05 206 SER A CA 1
ATOM 1649 C C . SER A 1 212 ? -11.628 -50.659 -3.088 1.00 21.75 206 SER A C 1
ATOM 1650 O O . SER A 1 212 ? -12.769 -50.309 -2.777 1.00 22.79 206 SER A O 1
ATOM 1653 N N . LEU A 1 213 ? -11.381 -51.621 -3.970 1.00 21.23 207 LEU A N 1
ATOM 1654 C CA . LEU A 1 213 ? -12.467 -52.364 -4.605 1.00 22.44 207 LEU A CA 1
ATOM 1655 C C . LEU A 1 213 ? -12.299 -53.808 -4.160 1.00 23.91 207 LEU A C 1
ATOM 1656 O O . LEU A 1 213 ? -11.362 -54.487 -4.575 1.00 23.78 207 LEU A O 1
ATOM 1661 N N . ILE A 1 214 ? -13.199 -54.272 -3.301 1.00 26.24 208 ILE A N 1
ATOM 1662 C CA . ILE A 1 214 ? -13.110 -55.632 -2.789 1.00 28.40 208 ILE A CA 1
ATOM 1663 C C . ILE A 1 214 ? -14.359 -56.431 -3.131 1.00 29.53 208 ILE A C 1
ATOM 1664 O O . ILE A 1 214 ? -15.471 -56.061 -2.748 1.00 29.60 208 ILE A O 1
ATOM 1669 N N . SER A 1 215 ? -14.159 -57.524 -3.862 1.00 31.27 209 SER A N 1
ATOM 1670 C CA . SER A 1 215 ? -15.255 -58.387 -4.282 1.00 32.88 209 SER A CA 1
ATOM 1671 C C . SER A 1 215 ? -16.324 -57.596 -5.025 1.00 33.16 209 SER A C 1
ATOM 1672 O O . SER A 1 215 ? -17.522 -57.762 -4.782 1.00 34.26 209 SER A O 1
ATOM 1675 N N . GLY A 1 216 ? -15.876 -56.726 -5.925 1.00 32.46 210 GLY A N 1
ATOM 1676 C CA . GLY A 1 216 ? -16.789 -55.922 -6.715 1.00 31.26 210 GLY A CA 1
ATOM 1677 C C . GLY A 1 216 ? -17.444 -54.744 -6.020 1.00 30.81 210 GLY A C 1
ATOM 1678 O O . GLY A 1 216 ? -18.270 -54.063 -6.624 1.00 31.65 210 GLY A O 1
ATOM 1679 N N . GLU A 1 217 ? -17.086 -54.483 -4.767 1.00 29.83 211 GLU A N 1
ATOM 1680 C CA . GLU A 1 217 ? -17.694 -53.369 -4.044 1.00 30.09 211 GLU A CA 1
ATOM 1681 C C . GLU A 1 217 ? -16.691 -52.305 -3.614 1.00 28.23 211 GLU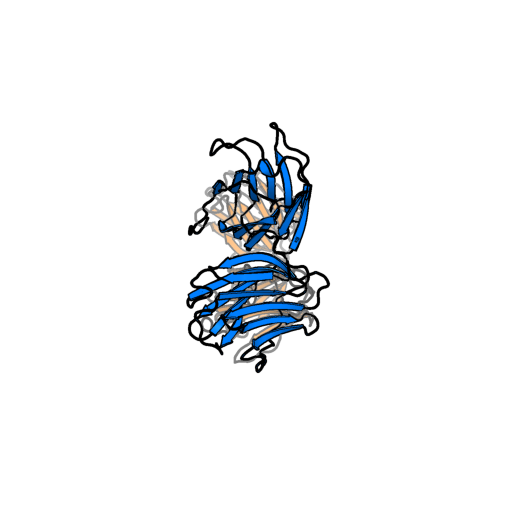 A C 1
ATOM 1682 O O . GLU A 1 217 ? -15.608 -52.624 -3.122 1.00 27.87 211 GLU A O 1
ATOM 1688 N N . TRP A 1 218 ? -17.060 -51.042 -3.801 1.00 27.83 212 TRP A N 1
ATOM 1689 C CA . TRP A 1 218 ? -16.210 -49.920 -3.412 1.00 27.71 212 TRP A CA 1
ATOM 1690 C C . TRP A 1 218 ? -16.353 -49.659 -1.922 1.00 27.10 212 TRP A C 1
ATOM 1691 O O . TRP A 1 218 ? -17.438 -49.801 -1.362 1.00 27.88 212 TRP A O 1
ATOM 1702 N N . GLY A 1 219 ? -15.254 -49.263 -1.289 1.00 27.56 213 GLY A N 1
ATOM 1703 C CA . GLY A 1 219 ? -15.277 -48.993 0.135 1.00 27.20 213 GLY A CA 1
ATOM 1704 C C . GLY A 1 219 ? -15.643 -47.570 0.511 1.00 27.32 213 GLY A C 1
ATOM 1705 O O . GLY A 1 219 ? -16.218 -46.821 -0.281 1.00 26.38 213 GLY A O 1
ATOM 1706 N N . ASN A 1 220 ? -15.291 -47.206 1.741 1.00 29.30 214 ASN A N 1
ATOM 1707 C CA . ASN A 1 220 ? -15.567 -45.892 2.303 1.00 31.81 214 ASN A CA 1
ATOM 1708 C C . ASN A 1 220 ? -15.315 -44.715 1.363 1.00 33.38 214 ASN A C 1
ATOM 1709 O O . ASN A 1 220 ? -16.263 -44.053 0.934 1.00 36.37 214 ASN A O 1
ATOM 1714 N N . GLU A 1 221 ? -14.044 -44.466 1.061 1.00 32.30 215 GLU A N 1
ATOM 1715 C CA . GLU A 1 221 ? -13.602 -43.369 0.192 1.00 32.13 215 GLU A CA 1
ATOM 1716 C C . GLU A 1 221 ? -12.932 -42.292 1.047 1.00 30.81 215 GLU A C 1
ATOM 1717 O O . GLU A 1 221 ? -13.561 -41.680 1.913 1.00 30.37 215 GLU A O 1
ATOM 1723 N N . GLU A 1 222 ? -11.643 -42.084 0.814 1.00 29.07 216 GLU A N 1
ATOM 1724 C CA . GLU A 1 222 ? -10.874 -41.093 1.555 1.00 28.11 216 GLU A CA 1
ATOM 1725 C C . GLU A 1 222 ? -10.434 -39.984 0.612 1.00 30.04 216 GLU A C 1
ATOM 1726 O O . GLU A 1 222 ? -9.698 -40.230 -0.341 1.00 29.45 216 GLU A O 1
ATOM 1732 N N . ARG A 1 223 ? -10.898 -38.767 0.875 1.00 30.71 217 ARG A N 1
ATOM 1733 C CA . ARG A 1 223 ? -10.548 -37.623 0.040 1.00 33.91 217 ARG A CA 1
ATOM 1734 C C . ARG A 1 223 ? -9.972 -36.497 0.895 1.00 34.73 217 ARG A C 1
ATOM 1735 O O . ARG A 1 223 ? -9.436 -36.742 1.975 1.00 33.16 217 ARG A O 1
ATOM 1743 N N . GLU A 1 224 ? -10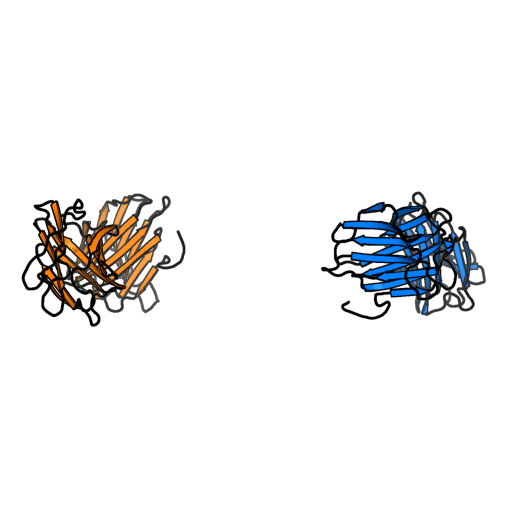.063 -35.266 0.409 1.00 36.68 218 GLU A N 1
ATOM 1744 C CA . GLU A 1 224 ? -9.556 -34.115 1.163 1.00 39.35 218 GLU A CA 1
ATOM 1745 C C . GLU A 1 224 ? -8.035 -34.122 1.331 1.00 38.95 218 GLU A C 1
ATOM 1746 O O . GLU A 1 224 ? -7.399 -35.180 1.389 1.00 37.64 218 GLU A O 1
ATOM 1752 N N . GLY A 1 225 ? -7.474 -32.920 1.431 1.00 39.09 219 GLY A N 1
ATOM 1753 C CA . GLY A 1 225 ? -6.041 -32.753 1.582 1.00 39.34 219 GLY A CA 1
ATOM 1754 C C . GLY A 1 225 ? -5.516 -31.749 0.571 1.00 39.68 219 GLY A C 1
ATOM 1755 O O . GLY A 1 225 ? -4.308 -31.559 0.436 1.00 42.09 219 GLY A O 1
ATOM 1756 N N . LYS A 1 226 ? -6.436 -31.094 -0.131 1.00 38.77 220 LYS A N 1
ATOM 1757 C CA . LYS A 1 226 ? -6.099 -30.110 -1.159 1.00 36.70 220 LYS A CA 1
ATOM 1758 C C . LYS A 1 226 ? -5.306 -30.775 -2.274 1.00 34.36 220 LYS A C 1
ATOM 1759 O O . LYS A 1 226 ? -4.212 -31.298 -2.053 1.00 32.76 220 LYS A O 1
ATOM 1765 N N . ASN A 1 227 ? -5.867 -30.746 -3.477 1.00 31.51 221 ASN A N 1
ATOM 1766 C CA . ASN A 1 227 ? -5.232 -31.359 -4.635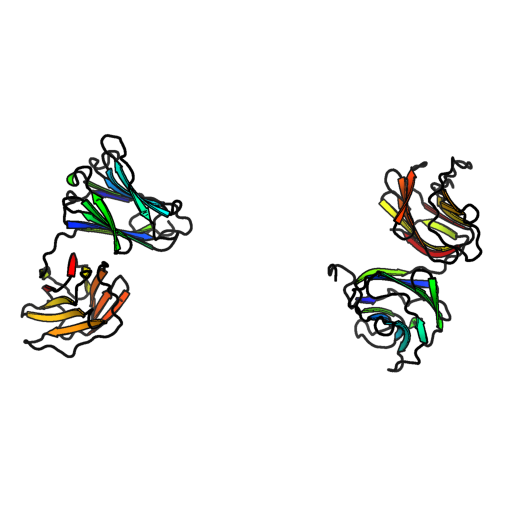 1.00 29.87 221 ASN A CA 1
ATOM 1767 C C . ASN A 1 227 ? -3.937 -30.653 -5.033 1.00 28.81 221 ASN A C 1
ATOM 1768 O O . ASN A 1 227 ? -3.950 -29.490 -5.430 1.00 29.91 221 ASN A O 1
ATOM 1773 N N . PRO A 1 228 ? -2.796 -31.355 -4.923 1.00 28.25 222 PRO A N 1
ATOM 1774 C CA . PRO A 1 228 ? -1.484 -30.796 -5.270 1.00 28.23 222 PRO A CA 1
ATOM 1775 C C . PRO A 1 228 ? -1.176 -30.819 -6.769 1.00 28.15 222 PRO A C 1
ATOM 1776 O O . PRO A 1 228 ? -0.194 -30.221 -7.216 1.00 28.35 222 PRO A O 1
ATOM 1780 N N . LEU A 1 229 ? -2.012 -31.506 -7.541 1.00 26.81 223 LEU A N 1
ATOM 1781 C CA . LEU A 1 229 ? -1.803 -31.607 -8.983 1.00 27.24 223 LEU A CA 1
ATOM 1782 C C . LEU A 1 229 ? -2.405 -30.428 -9.736 1.00 26.53 223 LEU A C 1
ATOM 1783 O O . LEU A 1 229 ? -3.283 -29.731 -9.226 1.00 27.30 223 LEU A O 1
ATOM 1788 N N . GLU A 1 230 ? -1.926 -30.209 -10.955 1.00 26.79 224 GLU A N 1
ATOM 1789 C CA . GLU A 1 230 ? -2.420 -29.119 -11.785 1.00 27.36 224 GLU A CA 1
ATOM 1790 C C . GLU A 1 230 ? -2.444 -29.560 -13.244 1.00 26.62 224 GLU A C 1
ATOM 1791 O O . GLU A 1 230 ? -1.496 -30.172 -13.738 1.00 24.92 224 GLU A O 1
ATOM 1797 N N . LYS A 1 231 ? -3.545 -29.262 -13.924 1.00 25.52 225 LYS A N 1
ATOM 1798 C CA . LYS A 1 231 ? -3.700 -29.631 -15.323 1.00 25.19 225 LYS A CA 1
ATOM 1799 C C . LYS A 1 231 ? -2.568 -29.066 -16.168 1.00 24.79 225 LYS A C 1
ATOM 1800 O O . LYS A 1 231 ? -2.258 -27.879 -16.088 1.00 24.93 225 LYS A O 1
ATOM 1806 N N . GLY A 1 232 ? -1.950 -29.925 -16.974 1.00 23.16 226 GLY A N 1
ATOM 1807 C CA . GLY A 1 232 ? -0.881 -29.484 -17.849 1.00 23.80 226 GLY A CA 1
ATOM 1808 C C . GLY A 1 232 ? 0.508 -29.455 -17.246 1.00 23.92 226 GLY A C 1
ATOM 1809 O O . GLY A 1 232 ? 1.481 -29.193 -17.955 1.00 24.16 226 GLY A O 1
ATOM 1810 N N . ILE A 1 233 ? 0.612 -29.701 -15.945 1.00 22.40 227 ILE A N 1
ATOM 1811 C CA . ILE A 1 233 ? 1.918 -29.696 -15.297 1.00 23.53 227 ILE A CA 1
ATOM 1812 C C . ILE A 1 233 ? 2.312 -31.115 -14.912 1.00 21.61 227 ILE A C 1
ATOM 1813 O O . ILE A 1 233 ? 1.496 -31.874 -14.390 1.00 20.85 227 ILE A O 1
ATOM 1818 N N . GLY A 1 234 ? 3.564 -31.470 -15.179 1.00 21.00 228 GLY A N 1
ATOM 1819 C CA . GLY A 1 234 ? 4.039 -32.799 -14.847 1.00 21.05 228 GLY A CA 1
ATOM 1820 C C . GLY A 1 234 ? 4.101 -33.011 -13.347 1.00 22.23 228 GLY A C 1
ATOM 1821 O O . GLY A 1 234 ? 4.236 -32.057 -12.580 1.00 20.54 228 GLY A O 1
ATOM 1822 N N . CYS A 1 235 ? 3.989 -34.265 -12.924 1.00 22.45 229 CYS A N 1
ATOM 1823 C CA . CYS A 1 235 ? 4.046 -34.593 -11.509 1.00 22.23 229 CYS A CA 1
ATOM 1824 C C . CYS A 1 235 ? 4.785 -35.903 -11.289 1.00 22.09 229 CYS A C 1
ATOM 1825 O O . CYS A 1 235 ? 4.886 -36.729 -12.199 1.00 20.72 229 CYS A O 1
ATOM 1828 N N . ASP A 1 236 ? 5.340 -36.064 -10.091 1.00 20.33 230 ASP A N 1
ATOM 1829 C CA . ASP A 1 236 ? 6.029 -37.290 -9.721 1.00 20.35 230 ASP A CA 1
ATOM 1830 C C . ASP A 1 236 ? 5.152 -37.925 -8.647 1.00 21.18 230 ASP A C 1
ATOM 1831 O O . ASP A 1 236 ? 4.969 -37.356 -7.568 1.00 21.01 230 ASP A O 1
ATOM 1836 N N . LEU A 1 237 ? 4.592 -39.088 -8.954 1.00 19.63 231 LEU A N 1
ATOM 1837 C CA . LEU A 1 237 ? 3.734 -39.788 -8.005 1.00 19.84 231 LEU A CA 1
ATOM 1838 C C . LEU A 1 237 ? 4.474 -40.999 -7.471 1.00 20.50 231 LEU A C 1
ATOM 1839 O O . LEU A 1 237 ? 5.015 -41.795 -8.238 1.00 22.06 231 LEU A O 1
ATOM 1844 N N . GLU A 1 238 ? 4.499 -41.141 -6.152 1.00 18.97 232 GLU A N 1
ATOM 1845 C CA . GLU A 1 238 ? 5.167 -42.275 -5.548 1.00 20.23 232 GLU A CA 1
ATOM 1846 C C . GLU A 1 238 ? 4.247 -42.952 -4.544 1.00 19.60 232 GLU A C 1
ATOM 1847 O O . GLU A 1 238 ? 3.710 -42.312 -3.643 1.00 20.71 232 GLU A O 1
ATOM 1853 N N . PHE A 1 239 ? 4.056 -44.250 -4.733 1.00 18.63 233 PHE A N 1
ATOM 1854 C CA . PHE A 1 239 ? 3.225 -45.048 -3.845 1.00 19.73 233 PHE A CA 1
ATOM 1855 C C . PHE A 1 239 ? 4.156 -45.964 -3.062 1.00 19.26 233 PHE A C 1
ATOM 1856 O O . PHE A 1 239 ? 4.674 -46.944 -3.597 1.00 19.57 233 PHE A O 1
ATOM 1864 N N . ARG A 1 240 ? 4.384 -45.625 -1.794 1.00 21.19 234 ARG A N 1
ATOM 1865 C CA . ARG A 1 240 ? 5.268 -46.410 -0.937 1.00 22.75 234 ARG A CA 1
ATOM 1866 C C . ARG A 1 240 ? 4.486 -47.399 -0.088 1.00 21.86 234 ARG A C 1
ATOM 1867 O O . ARG A 1 240 ? 3.653 -47.001 0.721 1.00 24.52 234 ARG A O 1
ATOM 1875 N N . ASN A 1 241 ? 4.764 -48.683 -0.272 1.00 22.94 235 ASN A N 1
ATOM 1876 C CA . ASN A 1 241 ? 4.095 -49.733 0.490 1.00 24.47 235 ASN A CA 1
ATOM 1877 C C . ASN A 1 241 ? 4.829 -49.883 1.820 1.00 25.34 235 ASN A C 1
ATOM 1878 O O . ASN A 1 241 ? 5.939 -50.420 1.874 1.00 25.07 235 ASN A O 1
ATOM 1883 N N . GLU A 1 242 ? 4.214 -49.387 2.889 1.00 25.56 236 GLU A N 1
ATOM 1884 C CA . GLU A 1 242 ? 4.820 -49.480 4.208 1.00 26.49 236 GLU A CA 1
ATOM 1885 C C . GLU A 1 242 ? 4.026 -50.410 5.119 1.00 25.88 236 GLU A C 1
ATOM 1886 O O . GLU A 1 242 ? 2.932 -50.859 4.775 1.00 24.50 236 GLU A O 1
ATOM 1892 N N . GLU A 1 243 ? 4.593 -50.691 6.286 1.00 26.93 237 GLU A N 1
ATOM 1893 C CA . GLU A 1 243 ? 3.997 -51.600 7.255 1.00 27.01 237 GLU A CA 1
ATOM 1894 C C . GLU A 1 243 ? 2.493 -51.489 7.484 1.00 25.30 237 GLU A C 1
ATOM 1895 O O . GLU A 1 243 ? 1.767 -52.474 7.352 1.00 25.34 237 GLU A O 1
ATOM 1901 N N . TYR A 1 244 ? 2.011 -50.300 7.830 1.00 25.13 238 TYR A N 1
ATOM 1902 C CA . TYR A 1 244 ? 0.591 -50.150 8.111 1.00 23.86 238 TYR A CA 1
ATOM 1903 C C . TYR A 1 244 ? -0.230 -49.456 7.052 1.00 22.97 238 TYR A C 1
ATOM 1904 O O . TYR A 1 244 ? -1.456 -49.504 7.086 1.00 22.80 238 TYR A O 1
ATOM 1913 N N . ALA A 1 245 ? 0.433 -48.820 6.097 1.00 23.45 239 ALA A N 1
ATOM 1914 C CA . ALA A 1 245 ? -0.307 -48.111 5.075 1.00 23.05 239 ALA A CA 1
ATOM 1915 C C . ALA A 1 245 ? 0.566 -47.693 3.911 1.00 22.63 239 ALA A C 1
ATOM 1916 O O . ALA A 1 245 ? 1.793 -47.751 3.983 1.00 22.19 239 ALA A O 1
ATOM 1918 N N . PHE A 1 246 ? -0.096 -47.269 2.842 1.00 22.81 240 PHE A N 1
ATOM 1919 C CA . PHE A 1 246 ? 0.582 -46.766 1.655 1.00 22.80 240 PHE A CA 1
ATOM 1920 C C . PHE A 1 246 ? 0.878 -45.311 1.978 1.00 22.40 240 PHE A C 1
ATOM 1921 O O . PHE A 1 246 ? 0.031 -44.615 2.544 1.00 21.73 240 PHE A O 1
ATOM 1929 N N . GLN A 1 247 ? 2.081 -44.859 1.648 1.00 21.65 241 GLN A N 1
ATOM 1930 C CA . GLN A 1 247 ? 2.449 -43.469 1.852 1.00 21.68 241 GLN A CA 1
ATOM 1931 C C . GLN A 1 247 ? 2.447 -42.913 0.434 1.00 20.86 241 GLN A C 1
ATOM 1932 O O . GLN A 1 247 ? 3.219 -43.356 -0.406 1.00 21.22 241 GLN A O 1
ATOM 1938 N N . ILE A 1 248 ? 1.555 -41.968 0.166 1.00 20.16 242 ILE A N 1
ATOM 1939 C CA . ILE A 1 248 ? 1.439 -41.389 -1.162 1.00 20.47 242 ILE A CA 1
ATOM 1940 C C . ILE A 1 248 ? 2.164 -40.056 -1.247 1.00 21.10 242 ILE A C 1
ATOM 1941 O O . ILE A 1 248 ? 1.779 -39.082 -0.594 1.00 21.69 242 ILE A O 1
ATOM 1946 N N . TYR A 1 249 ? 3.221 -40.019 -2.048 1.00 21.05 243 TYR A N 1
ATOM 1947 C CA . TYR A 1 249 ? 3.987 -38.799 -2.231 1.00 22.24 243 TYR A CA 1
ATOM 1948 C C . TYR A 1 249 ? 3.679 -38.152 -3.571 1.00 22.53 243 TYR A C 1
ATOM 1949 O O . TYR A 1 249 ? 3.548 -38.831 -4.587 1.00 21.60 243 TYR A O 1
ATOM 1958 N N . VAL A 1 250 ? 3.540 -36.833 -3.562 1.00 21.77 244 VAL A N 1
ATOM 1959 C CA . VAL A 1 250 ? 3.283 -36.095 -4.788 1.00 23.19 244 VAL A CA 1
ATOM 1960 C C . VAL A 1 250 ? 4.349 -35.011 -4.873 1.00 23.02 244 VAL A C 1
ATOM 1961 O O . VAL A 1 250 ? 4.438 -34.147 -4.004 1.00 23.84 244 VAL A O 1
ATOM 1965 N N . ASP A 1 251 ? 5.166 -35.078 -5.917 1.00 24.43 245 ASP A N 1
ATOM 1966 C CA . ASP A 1 251 ? 6.236 -34.112 -6.118 1.00 25.86 245 ASP A CA 1
ATOM 1967 C C . ASP A 1 251 ? 7.139 -33.972 -4.890 1.00 27.40 245 ASP A C 1
ATOM 1968 O O . ASP A 1 251 ? 7.465 -32.858 -4.473 1.00 26.88 245 ASP A O 1
ATOM 1973 N N . GLY A 1 252 ? 7.524 -35.108 -4.313 1.00 26.74 246 GLY A N 1
ATOM 1974 C CA . GLY A 1 252 ? 8.416 -35.114 -3.164 1.00 28.36 246 GLY A CA 1
ATOM 1975 C C . GLY A 1 252 ? 7.838 -34.805 -1.795 1.00 29.76 246 GLY A C 1
ATOM 1976 O O . GLY A 1 252 ? 8.572 -34.790 -0.803 1.00 31.38 246 GLY A O 1
ATOM 1977 N N . GLU A 1 253 ? 6.536 -34.565 -1.725 1.00 29.05 247 GLU A N 1
ATOM 1978 C CA . GLU A 1 253 ? 5.885 -34.249 -0.457 1.00 29.60 247 GLU A CA 1
ATOM 1979 C C . GLU A 1 253 ? 4.816 -35.290 -0.142 1.00 29.11 247 GLU A C 1
ATOM 1980 O O . GLU A 1 253 ? 4.030 -35.662 -1.016 1.00 27.11 247 GLU A O 1
ATOM 1986 N N . ARG A 1 254 ? 4.779 -35.762 1.102 1.00 28.73 248 ARG A N 1
ATOM 1987 C CA . ARG A 1 254 ? 3.775 -36.755 1.473 1.00 28.94 248 ARG A CA 1
ATOM 1988 C C . ARG A 1 254 ? 2.403 -36.104 1.378 1.00 27.55 248 ARG A C 1
ATOM 1989 O O . ARG A 1 254 ? 2.108 -35.149 2.097 1.00 29.66 248 ARG A O 1
ATOM 1997 N N . PHE A 1 255 ? 1.570 -36.618 0.480 1.00 25.27 249 PHE A N 1
ATOM 1998 C CA . PHE A 1 255 ? 0.226 -36.087 0.283 1.00 23.34 249 PHE A CA 1
ATOM 1999 C C . PHE A 1 255 ? -0.779 -36.750 1.219 1.00 24.29 249 PHE A C 1
ATOM 2000 O O . PHE A 1 255 ? -1.677 -36.095 1.755 1.00 24.53 249 PHE A O 1
ATOM 2008 N N . ALA A 1 256 ? -0.634 -38.054 1.411 1.00 22.72 250 ALA A N 1
ATOM 2009 C CA . ALA A 1 256 ? -1.548 -38.772 2.286 1.00 21.80 250 ALA A CA 1
ATOM 2010 C C . ALA A 1 256 ? -1.082 -40.182 2.573 1.00 21.73 250 ALA A C 1
ATOM 2011 O O . ALA A 1 256 ? -0.158 -40.689 1.942 1.00 21.66 250 ALA A O 1
ATOM 2013 N N . THR A 1 257 ? -1.731 -40.802 3.552 1.00 21.43 251 THR A N 1
ATOM 2014 C CA . THR A 1 257 ? -1.450 -42.175 3.925 1.00 21.35 251 THR A CA 1
ATOM 2015 C C . THR A 1 257 ? -2.766 -42.897 3.678 1.00 20.13 251 THR A C 1
ATOM 2016 O O . THR A 1 257 ? -3.827 -42.284 3.705 1.00 20.72 251 THR A O 1
ATOM 2020 N N . TYR A 1 258 ? -2.694 -44.193 3.424 1.00 19.61 252 TYR A N 1
ATOM 2021 C CA . TYR A 1 258 ? -3.893 -44.975 3.176 1.00 19.62 252 TYR A CA 1
ATOM 2022 C C . TYR A 1 258 ? -3.695 -46.320 3.847 1.00 19.09 252 TYR A C 1
ATOM 2023 O O . TYR A 1 258 ? -2.896 -47.142 3.398 1.00 18.22 252 TYR A O 1
ATOM 2032 N N . ALA A 1 259 ? -4.405 -46.525 4.952 1.00 19.94 253 ALA A N 1
ATOM 2033 C CA . ALA A 1 259 ? -4.296 -47.767 5.702 1.00 21.15 253 ALA A CA 1
ATOM 2034 C C . ALA A 1 259 ? -4.675 -48.944 4.817 1.00 21.00 253 ALA A C 1
ATOM 2035 O O . ALA A 1 259 ? -5.670 -48.892 4.100 1.00 21.70 253 ALA A O 1
ATOM 2037 N N . HIS A 1 260 ? -3.876 -50.002 4.869 1.00 22.56 254 HIS A N 1
ATOM 2038 C CA . HIS A 1 260 ? -4.141 -51.190 4.063 1.00 22.84 254 HIS A CA 1
ATOM 2039 C C . HIS A 1 260 ? -5.490 -51.803 4.414 1.00 24.91 254 HIS A C 1
ATOM 2040 O O . HIS A 1 260 ? -5.810 -51.992 5.590 1.00 24.80 254 HIS A O 1
ATOM 2047 N N . ARG A 1 261 ? -6.292 -52.093 3.395 1.00 24.19 255 ARG A N 1
ATOM 2048 C CA . ARG A 1 261 ? -7.589 -52.714 3.620 1.00 25.01 255 ARG A CA 1
ATOM 2049 C C . ARG A 1 261 ? -7.497 -54.162 3.169 1.00 26.65 255 ARG A C 1
ATOM 2050 O O . ARG A 1 261 ? -8.289 -55.012 3.577 1.00 29.59 255 ARG A O 1
ATOM 2058 N N . LEU A 1 262 ? -6.516 -54.428 2.320 1.00 28.03 256 LEU A N 1
ATOM 2059 C CA . LEU A 1 262 ? -6.253 -55.771 1.835 1.00 29.19 256 LEU A CA 1
ATOM 2060 C C . LEU A 1 262 ? -4.828 -56.063 2.268 1.00 30.42 256 LEU A C 1
ATOM 2061 O O . LEU A 1 262 ? -4.001 -55.152 2.360 1.00 31.17 256 LEU A O 1
ATOM 2066 N N . ASP A 1 263 ? -4.540 -57.323 2.554 1.00 32.29 257 ASP A N 1
ATOM 2067 C CA . ASP A 1 263 ? -3.199 -57.696 2.965 1.00 34.53 257 ASP A CA 1
ATOM 2068 C C . ASP A 1 263 ? -2.215 -57.142 1.948 1.00 35.82 257 ASP A C 1
ATOM 2069 O O . ASP A 1 263 ? -2.439 -57.238 0.743 1.00 35.90 257 ASP A O 1
ATOM 2074 N N . PRO A 1 264 ? -1.127 -56.513 2.412 1.00 36.78 258 PRO A N 1
ATOM 2075 C CA . PRO A 1 264 ? -0.206 -56.016 1.391 1.00 38.51 258 PRO A CA 1
ATOM 2076 C C . PRO A 1 264 ? 0.347 -57.271 0.714 1.00 38.91 258 PRO A C 1
ATOM 2077 O O . PRO A 1 264 ? -0.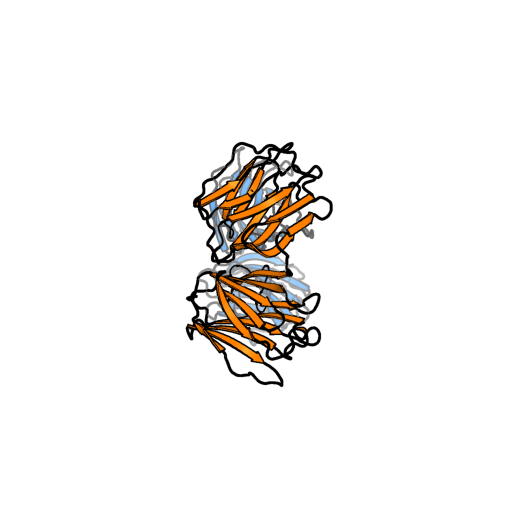313 -58.307 0.713 1.00 40.80 258 PRO A O 1
ATOM 2081 N N . HIS A 1 265 ? 1.543 -57.206 0.156 1.00 39.29 259 HIS A N 1
ATOM 2082 C CA . HIS A 1 265 ? 2.100 -58.381 -0.510 1.00 37.82 259 HIS A CA 1
ATOM 2083 C C . HIS A 1 265 ? 1.211 -58.815 -1.675 1.00 35.88 259 HIS A C 1
ATOM 2084 O O . HIS A 1 265 ? -0.015 -58.702 -1.624 1.00 35.56 259 HIS A O 1
ATOM 2091 N N . ASP A 1 266 ? 1.842 -59.330 -2.720 1.00 34.74 260 ASP A N 1
ATOM 2092 C CA . ASP A 1 266 ? 1.127 -59.811 -3.891 1.00 32.89 260 ASP A CA 1
ATOM 2093 C C . ASP A 1 266 ? 0.377 -58.739 -4.669 1.00 30.97 260 ASP A C 1
ATOM 2094 O O . ASP A 1 266 ? -0.594 -59.034 -5.361 1.00 30.25 260 ASP A O 1
ATOM 2099 N N . ILE A 1 267 ? 0.809 -57.490 -4.543 1.00 29.65 261 ILE A N 1
ATOM 2100 C CA . ILE A 1 267 ? 0.184 -56.418 -5.306 1.00 28.01 261 ILE A CA 1
ATOM 2101 C C . ILE A 1 267 ? 0.999 -56.440 -6.597 1.00 27.43 261 ILE A C 1
ATOM 2102 O O . ILE A 1 267 ? 2.050 -55.805 -6.704 1.00 27.05 261 ILE A O 1
ATOM 2107 N N . ASN A 1 268 ? 0.511 -57.211 -7.564 1.00 26.29 262 ASN A N 1
ATOM 2108 C CA . ASN A 1 268 ? 1.208 -57.403 -8.830 1.00 26.92 262 ASN A CA 1
ATOM 2109 C C . ASN A 1 268 ? 0.505 -56.875 -10.073 1.00 24.91 262 ASN A C 1
ATOM 2110 O O . ASN A 1 268 ? 0.823 -57.298 -11.187 1.00 24.73 262 ASN A O 1
ATOM 2115 N N . GLY A 1 269 ? -0.441 -55.963 -9.897 1.00 22.72 263 GLY A N 1
ATOM 2116 C CA . GLY A 1 269 ? -1.143 -55.430 -11.051 1.00 21.72 263 GLY A CA 1
ATOM 2117 C C . GLY A 1 269 ? -1.253 -53.922 -11.040 1.00 20.25 263 GLY A C 1
ATOM 2118 O O . GLY A 1 269 ? -1.400 -53.313 -9.983 1.00 17.43 263 GLY A O 1
ATOM 2119 N N . LEU A 1 270 ? -1.194 -53.322 -12.225 1.00 18.66 264 LEU A N 1
ATOM 2120 C CA . LEU A 1 270 ? -1.289 -51.872 -12.355 1.00 19.11 264 LEU A CA 1
ATOM 2121 C C . LEU A 1 270 ? -2.159 -51.469 -13.538 1.00 17.81 264 LEU A C 1
ATOM 2122 O O . LEU A 1 270 ? -2.054 -52.045 -14.624 1.00 18.77 264 LEU A O 1
ATOM 2127 N N . GLN A 1 271 ? -3.025 -50.488 -13.309 1.00 17.40 265 GLN A N 1
ATOM 2128 C CA . GLN A 1 271 ? -3.882 -49.946 -14.358 1.00 18.43 265 GLN A CA 1
ATOM 2129 C C . GLN A 1 271 ? -3.853 -48.430 -14.218 1.00 18.33 265 GLN A C 1
ATOM 2130 O O . GLN A 1 271 ? -3.828 -47.908 -13.105 1.00 15.92 265 GLN A O 1
ATOM 2136 N N . ILE A 1 272 ? -3.834 -47.732 -15.348 1.00 16.92 266 ILE A N 1
ATOM 2137 C CA . ILE A 1 272 ? -3.853 -46.278 -15.353 1.00 18.65 266 ILE A CA 1
ATOM 2138 C C . ILE A 1 272 ? -4.855 -45.894 -16.427 1.00 17.70 266 ILE A C 1
ATOM 2139 O O . ILE A 1 272 ? -4.815 -46.432 -17.533 1.00 18.13 266 ILE A O 1
ATOM 2144 N N . GLY A 1 273 ? -5.766 -44.988 -16.096 1.00 17.96 267 GLY A N 1
ATOM 2145 C CA . GLY A 1 273 ? -6.760 -44.575 -17.069 1.00 18.53 267 GLY A CA 1
ATOM 2146 C C . GLY A 1 273 ? -7.185 -43.135 -16.875 1.00 19.55 267 GLY A C 1
ATOM 2147 O O . GLY A 1 273 ? -6.738 -42.465 -15.948 1.00 18.88 267 GLY A O 1
ATOM 2148 N N . GLY A 1 274 ? -8.054 -42.649 -17.755 1.00 21.80 268 GLY A N 1
ATOM 2149 C CA . GLY A 1 274 ? -8.512 -41.282 -17.622 1.00 21.84 268 GLY A CA 1
ATOM 2150 C C . GLY A 1 274 ? -7.701 -40.280 -18.419 1.00 22.69 268 GLY A C 1
ATOM 2151 O O . GLY A 1 274 ? -6.895 -40.647 -19.279 1.00 23.30 268 GLY A O 1
ATOM 2152 N N . ASP A 1 275 ? -7.905 -39.006 -18.100 1.00 22.09 269 ASP A N 1
ATOM 2153 C CA . ASP A 1 275 ? -7.256 -37.899 -18.793 1.00 21.41 269 ASP A CA 1
ATOM 2154 C C . ASP A 1 275 ? -5.847 -37.601 -18.303 1.00 21.26 269 ASP A C 1
ATOM 2155 O O . ASP A 1 275 ? -5.602 -36.593 -17.638 1.00 20.40 269 ASP A O 1
ATOM 2160 N N . VAL A 1 276 ? -4.912 -38.470 -18.665 1.00 19.85 270 VAL A N 1
ATOM 2161 C CA . VAL A 1 276 ? -3.537 -38.301 -18.232 1.00 18.19 270 VAL A CA 1
ATOM 2162 C C . VAL A 1 276 ? -2.559 -38.898 -19.241 1.00 18.44 270 VAL A C 1
ATOM 2163 O O . VAL A 1 276 ? -2.887 -39.832 -19.970 1.00 17.64 270 VAL A O 1
ATOM 2167 N N . GLU A 1 277 ? -1.361 -38.330 -19.288 1.00 17.71 271 GLU A N 1
ATOM 2168 C CA . GLU A 1 277 ? -0.315 -38.808 -20.172 1.00 19.09 271 GLU A CA 1
ATOM 2169 C C . GLU A 1 277 ? 0.774 -39.347 -19.252 1.00 18.69 271 GLU A C 1
ATOM 2170 O O . GLU A 1 277 ? 1.210 -38.657 -18.332 1.00 21.15 271 GLU A O 1
ATOM 2176 N N . VAL A 1 278 ? 1.189 -40.587 -19.488 1.00 16.50 272 VAL A N 1
ATOM 2177 C CA . VAL A 1 278 ? 2.212 -41.228 -18.663 1.00 16.61 272 VAL A CA 1
ATOM 2178 C C . VAL A 1 278 ? 3.549 -41.253 -19.384 1.00 16.44 272 VAL A C 1
ATOM 2179 O O . VAL A 1 278 ? 3.636 -41.688 -20.531 1.00 14.90 272 VAL A O 1
ATOM 2183 N N . THR A 1 279 ? 4.601 -40.813 -18.698 1.00 16.73 273 THR A N 1
ATOM 2184 C CA . THR A 1 279 ? 5.919 -40.762 -19.311 1.00 18.64 273 THR A CA 1
ATOM 2185 C C . THR A 1 279 ? 6.976 -41.602 -18.606 1.00 17.00 273 THR A C 1
ATOM 2186 O O . THR A 1 279 ? 8.118 -41.688 -19.060 1.00 18.62 273 THR A O 1
ATOM 2190 N N . GLY A 1 280 ? 6.597 -42.233 -17.501 1.00 16.90 274 GLY A N 1
ATOM 2191 C CA . GLY A 1 280 ? 7.549 -43.067 -16.796 1.00 16.77 274 GLY A CA 1
ATOM 2192 C C . GLY A 1 280 ? 6.931 -43.869 -15.668 1.00 15.42 274 GLY A C 1
ATOM 2193 O O . GLY A 1 280 ? 6.056 -43.387 -14.958 1.00 15.96 274 GLY A O 1
ATOM 2194 N N . ILE A 1 281 ? 7.387 -45.108 -15.521 1.00 15.75 275 ILE A N 1
ATOM 2195 C CA . ILE A 1 281 ? 6.919 -45.990 -14.457 1.00 15.78 275 ILE A CA 1
ATOM 2196 C C . ILE A 1 281 ? 8.133 -46.787 -13.982 1.00 17.94 275 ILE A C 1
ATOM 2197 O O . ILE A 1 281 ? 8.815 -47.420 -14.787 1.00 18.89 275 ILE A O 1
ATOM 2202 N N . GLN A 1 282 ? 8.417 -46.734 -12.685 1.00 19.90 276 GLN A N 1
ATOM 2203 C CA . GLN A 1 282 ? 9.549 -47.470 -12.131 1.00 21.37 276 GLN A CA 1
ATOM 2204 C C . GLN A 1 282 ? 9.208 -48.048 -10.770 1.00 21.88 276 GLN A C 1
ATOM 2205 O O . GLN A 1 282 ? 8.410 -47.481 -10.030 1.00 21.58 276 GLN A O 1
ATOM 2211 N N . MET A 1 283 ? 9.829 -49.176 -10.447 1.00 24.31 277 MET A N 1
ATOM 2212 C CA . MET A 1 283 ? 9.655 -49.803 -9.145 1.00 27.24 277 MET A CA 1
ATOM 2213 C C . MET A 1 283 ? 10.962 -49.492 -8.419 1.00 30.02 277 MET A C 1
ATOM 2214 O O . MET A 1 283 ? 12.030 -49.921 -8.853 1.00 30.26 277 MET A O 1
ATOM 2219 N N . VAL A 1 284 ? 10.873 -48.728 -7.334 1.00 32.91 278 VAL A N 1
ATOM 2220 C CA . VAL A 1 284 ? 12.050 -48.340 -6.562 1.00 36.26 278 VAL A CA 1
ATOM 2221 C C . VAL A 1 284 ? 12.029 -48.924 -5.151 1.00 37.82 278 VAL A C 1
ATOM 2222 O O . VAL A 1 284 ? 13.033 -49.562 -4.763 1.00 39.60 278 VAL A O 1
ATOM 2227 N N . MET B 1 7 ? 22.826 21.028 19.566 1.00 77.12 1 MET B N 1
ATOM 2228 C CA . MET B 1 7 ? 22.084 21.486 18.356 1.00 77.07 1 MET B CA 1
ATOM 2229 C C . MET B 1 7 ? 22.859 21.166 17.084 1.00 76.34 1 MET B C 1
ATOM 2230 O O . MET B 1 7 ? 22.460 20.298 16.306 1.00 76.35 1 MET B O 1
ATOM 2235 N N . ALA B 1 8 ? 23.965 21.873 16.869 1.00 75.38 2 ALA B N 1
ATOM 2236 C CA . ALA B 1 8 ? 24.794 21.648 15.691 1.00 74.20 2 ALA B CA 1
ATOM 2237 C C . ALA B 1 8 ? 25.320 20.217 15.729 1.00 73.35 2 ALA B C 1
ATOM 2238 O O . ALA B 1 8 ? 25.184 19.465 14.763 1.00 73.19 2 ALA B O 1
ATOM 2240 N N . THR B 1 9 ? 25.917 19.854 16.862 1.00 72.02 3 THR B N 1
ATOM 2241 C CA . THR B 1 9 ? 26.468 18.520 17.080 1.00 70.31 3 THR B CA 1
ATOM 2242 C C . THR B 1 9 ? 26.827 18.373 18.556 1.00 69.13 3 THR B C 1
ATOM 2243 O O . THR B 1 9 ? 27.430 19.273 19.146 1.00 68.67 3 THR B O 1
ATOM 2247 N N . GLU B 1 10 ? 26.451 17.241 19.146 1.00 67.85 4 GLU B N 1
ATOM 2248 C CA . GLU B 1 10 ? 26.729 16.975 20.554 1.00 66.03 4 GLU B CA 1
ATOM 2249 C C . GLU B 1 10 ? 28.114 17.469 20.946 1.00 64.58 4 GLU B C 1
ATOM 2250 O O . GLU B 1 10 ? 28.250 18.484 21.631 1.00 64.72 4 GLU B O 1
ATOM 2256 N N . THR B 1 11 ? 29.136 16.743 20.504 1.00 62.33 5 THR B N 1
ATOM 2257 C CA . THR B 1 11 ? 30.520 17.094 20.798 1.00 59.33 5 THR B CA 1
ATOM 2258 C C . THR B 1 11 ? 30.711 17.508 22.258 1.00 56.32 5 THR B C 1
ATOM 2259 O O . THR B 1 11 ? 30.336 16.781 23.178 1.00 56.42 5 THR B O 1
ATOM 2263 N N . ASN B 1 12 ? 31.292 18.685 22.456 1.00 52.54 6 ASN B N 1
ATOM 2264 C CA . ASN B 1 12 ? 31.550 19.208 23.790 1.00 49.22 6 ASN B CA 1
ATOM 2265 C C . ASN B 1 12 ? 30.422 20.108 24.294 1.00 45.01 6 ASN B C 1
ATOM 2266 O O . ASN B 1 12 ? 29.462 20.390 23.574 1.00 44.63 6 ASN B O 1
ATOM 2271 N N . TYR B 1 13 ? 30.546 20.537 25.547 1.00 40.38 7 TYR B N 1
ATOM 2272 C CA . TYR B 1 13 ? 29.575 21.421 26.194 1.00 34.97 7 TYR B CA 1
ATOM 2273 C C . TYR B 1 13 ? 28.107 21.005 26.042 1.00 33.94 7 TYR B C 1
ATOM 2274 O O . TYR B 1 13 ? 27.242 21.850 25.811 1.00 32.18 7 TYR B O 1
ATOM 2283 N N . PRO B 1 14 ? 27.803 19.705 26.181 1.00 34.09 8 PRO B N 1
ATOM 2284 C CA . PRO B 1 14 ? 26.399 19.296 26.041 1.00 33.48 8 PRO B CA 1
ATOM 2285 C C . PRO B 1 14 ? 25.533 19.839 27.180 1.00 32.62 8 PRO B C 1
ATOM 2286 O O . PRO B 1 14 ? 25.923 19.774 28.344 1.00 31.65 8 PRO B O 1
ATOM 2290 N N . VAL B 1 15 ? 24.367 20.387 26.843 1.00 31.50 9 VAL B N 1
ATOM 2291 C CA . VAL B 1 15 ? 23.468 20.911 27.868 1.00 30.77 9 VAL B CA 1
ATOM 2292 C C . VAL B 1 15 ? 22.457 19.835 28.257 1.00 29.95 9 VAL B C 1
ATOM 2293 O O . VAL B 1 15 ? 21.992 19.071 27.408 1.00 30.59 9 VAL B O 1
ATOM 2297 N N . PRO B 1 16 ? 22.121 19.745 29.554 1.00 29.43 10 PRO B N 1
ATOM 2298 C CA . PRO B 1 16 ? 22.634 20.586 30.643 1.00 27.18 10 PRO B CA 1
ATOM 2299 C C . PRO B 1 16 ? 24.125 20.369 30.885 1.00 26.50 10 PRO B C 1
ATOM 2300 O O . PRO B 1 16 ? 24.613 19.236 30.837 1.00 27.16 10 PRO B O 1
ATOM 2304 N N . TYR B 1 17 ? 24.842 21.458 31.141 1.00 23.70 11 TYR B N 1
ATOM 2305 C CA . TYR B 1 17 ? 26.281 21.392 31.377 1.00 21.16 11 TYR B CA 1
ATOM 2306 C C . TYR B 1 17 ? 26.610 21.717 32.831 1.00 21.19 11 TYR B C 1
ATOM 2307 O O . TYR B 1 17 ? 26.255 22.788 33.328 1.00 20.91 11 TYR B O 1
ATOM 2316 N N . ARG B 1 18 ? 27.292 20.797 33.506 1.00 20.17 12 ARG B N 1
ATOM 2317 C CA . ARG B 1 18 ? 27.670 20.994 34.902 1.00 20.56 12 ARG B CA 1
ATOM 2318 C C . ARG B 1 18 ? 29.180 20.818 35.011 1.00 19.06 12 ARG B C 1
ATOM 2319 O O . ARG B 1 18 ? 29.732 19.849 34.484 1.00 18.20 12 ARG B O 1
ATOM 2327 N N . SER B 1 19 ? 29.848 21.744 35.690 1.00 18.93 13 SER B N 1
ATOM 2328 C CA . SER B 1 19 ? 31.297 21.649 35.853 1.00 19.41 13 SER B CA 1
ATOM 2329 C C . SER B 1 19 ? 31.726 21.973 37.279 1.00 20.15 13 SER B C 1
ATOM 2330 O O . SER B 1 19 ? 31.154 22.844 37.937 1.00 18.22 13 SER B O 1
ATOM 2333 N N . LYS B 1 20 ? 32.741 21.266 37.762 1.00 20.59 14 LYS B N 1
ATOM 2334 C CA . LYS B 1 20 ? 33.229 21.491 39.116 1.00 22.45 14 LYS B CA 1
ATOM 2335 C C . LYS B 1 20 ? 34.506 22.325 39.111 1.00 22.38 14 LYS B C 1
ATOM 2336 O O . LYS B 1 20 ? 35.455 22.014 38.396 1.00 20.75 14 LYS B O 1
ATOM 2342 N N . LEU B 1 21 ? 34.518 23.383 39.913 1.00 20.48 15 LEU B N 1
ATOM 2343 C CA . LEU B 1 21 ? 35.678 24.258 40.011 1.00 21.83 15 LEU B CA 1
ATOM 2344 C C . LEU B 1 21 ? 36.762 23.511 40.788 1.00 22.86 15 LEU B C 1
ATOM 2345 O O . LEU B 1 21 ? 36.454 22.685 41.648 1.00 23.41 15 LEU B O 1
ATOM 2350 N N . THR B 1 22 ? 38.024 23.794 40.485 1.00 26.19 16 THR B N 1
ATOM 2351 C CA . THR B 1 22 ? 39.120 23.130 41.183 1.00 29.06 16 THR B CA 1
ATOM 2352 C C . THR B 1 22 ? 39.268 23.708 42.590 1.00 30.00 16 THR B C 1
ATOM 2353 O O . THR B 1 22 ? 39.838 23.076 43.484 1.00 30.36 16 THR B O 1
ATOM 2357 N N . GLU B 1 23 ? 38.745 24.915 42.771 1.00 30.66 17 GLU B N 1
ATOM 2358 C CA . GLU B 1 23 ? 38.767 25.614 44.052 1.00 32.93 17 GLU B CA 1
ATOM 2359 C C . GLU B 1 23 ? 37.597 26.589 44.044 1.00 31.97 17 GLU B C 1
ATOM 2360 O O . GLU B 1 23 ? 37.099 26.947 42.983 1.00 30.56 17 GLU B O 1
ATOM 2366 N N . PRO B 1 24 ? 37.142 27.035 45.224 1.00 32.31 18 PRO B N 1
ATOM 2367 C CA . PRO B 1 24 ? 36.015 27.972 45.256 1.00 31.58 18 PRO B CA 1
ATOM 2368 C C . PRO B 1 24 ? 36.260 29.245 44.442 1.00 29.18 18 PRO B C 1
ATOM 2369 O O . PRO B 1 24 ? 37.384 29.728 44.348 1.00 29.59 18 PRO B O 1
ATOM 2373 N N . PHE B 1 25 ? 35.194 29.771 43.848 1.00 27.32 19 PHE B N 1
ATOM 2374 C CA . PHE B 1 25 ? 35.266 30.983 43.038 1.00 24.88 19 PHE B CA 1
ATOM 2375 C C . PHE B 1 25 ? 35.798 32.096 43.941 1.00 23.03 19 PHE B C 1
ATOM 2376 O O . PHE B 1 25 ? 35.315 32.273 45.053 1.00 22.61 19 PHE B O 1
ATOM 2384 N N . GLU B 1 26 ? 36.799 32.835 43.470 1.00 21.63 20 GLU B N 1
ATOM 2385 C CA . GLU B 1 26 ? 37.393 33.900 44.273 1.00 21.88 20 GLU B CA 1
ATOM 2386 C C . GLU B 1 26 ? 37.360 35.263 43.602 1.00 18.70 20 GLU B C 1
ATOM 2387 O O . GLU B 1 26 ? 37.288 35.358 42.382 1.00 17.54 20 GLU B O 1
ATOM 2393 N N . PRO B 1 27 ? 37.421 36.340 44.405 1.00 17.50 21 PRO B N 1
ATOM 2394 C CA . PRO B 1 27 ? 37.405 37.694 43.854 1.00 16.78 21 PRO B CA 1
ATOM 2395 C C . PRO B 1 27 ? 38.503 37.847 42.806 1.00 16.28 21 PRO B C 1
ATOM 2396 O O . PRO B 1 27 ? 39.644 37.415 43.012 1.00 16.75 21 PRO B O 1
ATOM 2400 N N . GLY B 1 28 ? 38.146 38.453 41.678 1.00 14.71 22 GLY B N 1
ATOM 2401 C CA . GLY B 1 28 ? 39.094 38.666 40.606 1.00 15.05 22 GLY B CA 1
ATOM 2402 C C . GLY B 1 28 ? 38.988 37.645 39.487 1.00 12.71 22 GLY B C 1
ATOM 2403 O O . GLY B 1 28 ? 39.567 37.835 38.429 1.00 13.68 22 GLY B O 1
ATOM 2404 N N . GLN B 1 29 ? 38.258 36.558 39.719 1.00 13.19 23 GLN B N 1
ATOM 2405 C CA . GLN B 1 29 ? 38.100 35.520 38.704 1.00 13.15 23 GLN B CA 1
ATOM 2406 C C . GLN B 1 29 ? 36.851 35.778 37.868 1.00 13.34 23 GLN B C 1
ATOM 2407 O O . GLN B 1 29 ? 35.915 36.421 38.336 1.00 13.24 23 GLN B O 1
ATOM 2413 N N . THR B 1 30 ? 36.851 35.270 36.640 1.00 14.52 24 THR B N 1
ATOM 2414 C CA . THR B 1 30 ? 35.728 35.453 35.724 1.00 15.06 24 THR B CA 1
ATOM 2415 C C . THR B 1 30 ? 35.268 34.140 35.115 1.00 16.58 24 THR B C 1
ATOM 2416 O O . THR B 1 30 ? 36.078 33.262 34.816 1.00 15.22 24 THR B O 1
ATOM 2420 N N . LEU B 1 31 ? 33.960 34.011 34.929 1.00 14.49 25 LEU B N 1
ATOM 2421 C CA . LEU B 1 31 ? 33.416 32.835 34.272 1.00 14.46 25 LEU B CA 1
ATOM 2422 C C . LEU B 1 31 ? 32.890 33.376 32.946 1.00 15.70 25 LEU B C 1
ATOM 2423 O O . LEU B 1 31 ? 32.114 34.338 32.931 1.00 15.29 25 LEU B O 1
ATOM 2428 N N . ILE B 1 32 ? 33.336 32.781 31.841 1.00 13.96 26 ILE B N 1
ATOM 2429 C CA . ILE B 1 32 ? 32.913 33.213 30.512 1.00 16.71 26 ILE B CA 1
ATOM 2430 C C . ILE B 1 32 ? 32.074 32.130 29.837 1.00 16.53 26 ILE B C 1
ATOM 2431 O O . ILE B 1 32 ? 32.477 30.965 29.776 1.00 15.98 26 ILE B O 1
ATOM 2436 N N . ILE B 1 33 ? 30.910 32.521 29.322 1.00 16.57 27 ILE B N 1
ATOM 2437 C CA . ILE B 1 33 ? 30.032 31.583 28.637 1.00 18.84 27 ILE B CA 1
ATOM 2438 C C . ILE B 1 33 ? 29.606 32.181 27.305 1.00 17.95 27 ILE B C 1
ATOM 2439 O O . ILE B 1 33 ? 29.087 33.295 27.253 1.00 16.77 27 ILE B O 1
ATOM 2444 N N . LYS B 1 34 ? 29.859 31.451 26.227 1.00 17.02 28 LYS B N 1
ATOM 2445 C CA . LYS B 1 34 ? 29.476 31.911 24.899 1.00 19.87 28 LYS B CA 1
ATOM 2446 C C . LYS B 1 34 ? 28.697 30.808 24.200 1.00 20.08 28 LYS B C 1
ATOM 2447 O O . LYS B 1 34 ? 28.968 29.625 24.392 1.00 19.34 28 LYS B O 1
ATOM 2453 N N . GLY B 1 35 ? 27.705 31.188 23.405 1.00 21.28 29 GLY B N 1
ATOM 2454 C CA . GLY B 1 35 ? 26.930 30.169 22.728 1.00 22.00 29 GLY B CA 1
ATOM 2455 C C . GLY B 1 35 ? 26.044 30.719 21.637 1.00 22.97 29 GLY B C 1
ATOM 2456 O O . GLY B 1 35 ? 26.091 31.900 21.307 1.00 23.17 29 GLY B O 1
ATOM 2457 N N . LYS B 1 36 ? 25.227 29.842 21.072 1.00 24.78 30 LYS B N 1
ATOM 2458 C CA . LYS B 1 36 ? 24.324 30.235 20.007 1.00 26.93 30 LYS B CA 1
ATOM 2459 C C . LYS B 1 36 ? 22.921 29.852 20.438 1.00 25.72 30 LYS B C 1
ATOM 2460 O O . LYS B 1 36 ? 22.727 28.864 21.139 1.00 26.38 30 LYS B O 1
ATOM 2466 N N . THR B 1 37 ? 21.936 30.641 20.035 1.00 26.14 31 THR B N 1
ATOM 2467 C CA . THR B 1 37 ? 20.562 30.324 20.381 1.00 26.30 31 THR B CA 1
ATOM 2468 C C . THR B 1 37 ? 19.816 30.047 19.087 1.00 26.21 31 THR B C 1
ATOM 2469 O O . THR B 1 37 ? 20.258 30.444 18.011 1.00 25.07 31 THR B O 1
ATOM 2473 N N . ALA B 1 38 ? 18.688 29.358 19.200 1.00 28.10 32 ALA B N 1
ATOM 2474 C CA . ALA B 1 38 ? 17.882 29.026 18.036 1.00 28.63 32 ALA B CA 1
ATOM 2475 C C . ALA B 1 38 ? 16.703 29.991 17.920 1.00 29.41 32 ALA B C 1
ATOM 2476 O O . ALA B 1 38 ? 16.353 30.677 18.880 1.00 28.44 32 ALA B O 1
ATOM 2478 N N . GLU B 1 39 ? 16.087 30.045 16.745 1.00 31.55 33 GLU B N 1
ATOM 2479 C CA . GLU B 1 39 ? 14.948 30.936 16.549 1.00 34.25 33 GLU B CA 1
ATOM 2480 C C . GLU B 1 39 ? 13.743 30.491 17.374 1.00 33.41 33 GLU B C 1
ATOM 2481 O O . GLU B 1 39 ? 12.728 31.183 17.427 1.00 35.20 33 GLU B O 1
ATOM 2487 N N . ASP B 1 40 ? 13.859 29.341 18.029 1.00 33.28 34 ASP B N 1
ATOM 2488 C CA . ASP B 1 40 ? 12.771 28.827 18.856 1.00 33.85 34 ASP B CA 1
ATOM 2489 C C . ASP B 1 40 ? 13.154 28.748 20.333 1.00 31.82 34 ASP B C 1
ATOM 2490 O O . ASP B 1 40 ? 12.435 28.156 21.138 1.00 32.12 34 ASP B O 1
ATOM 2495 N N . SER B 1 41 ? 14.286 29.341 20.695 1.00 30.91 35 SER B N 1
ATOM 2496 C CA . SER B 1 41 ? 14.719 29.306 22.086 1.00 28.56 35 SER B CA 1
ATOM 2497 C C . SER B 1 41 ? 13.813 30.181 22.947 1.00 26.10 35 SER B C 1
ATOM 2498 O O . SER B 1 41 ? 13.415 31.273 22.535 1.00 25.18 35 SER B O 1
ATOM 2501 N N . VAL B 1 42 ? 13.486 29.693 24.142 1.00 23.76 36 VAL B N 1
ATOM 2502 C CA . VAL B 1 42 ? 12.633 30.427 25.069 1.00 23.44 36 VAL B CA 1
ATOM 2503 C C . VAL B 1 42 ? 13.488 31.079 26.151 1.00 23.03 36 VAL B C 1
ATOM 2504 O O . VAL B 1 42 ? 13.266 32.230 26.531 1.00 21.36 36 VAL B O 1
ATOM 2508 N N . ARG B 1 43 ? 14.469 30.337 26.648 1.00 22.28 37 ARG B N 1
ATOM 2509 C CA . ARG B 1 43 ? 15.359 30.873 27.666 1.00 21.93 37 ARG B CA 1
ATOM 2510 C C . ARG B 1 43 ? 16.447 29.881 28.018 1.00 20.47 37 ARG B C 1
ATOM 2511 O O . ARG B 1 43 ? 16.349 28.697 27.704 1.00 19.78 37 ARG B O 1
ATOM 2519 N N . PHE B 1 44 ? 17.505 30.385 28.644 1.00 18.34 38 PHE B N 1
ATOM 2520 C CA . PHE B 1 44 ? 18.580 29.525 29.108 1.00 18.43 38 PHE B CA 1
ATOM 2521 C C . PHE B 1 44 ? 19.055 30.105 30.433 1.00 17.18 38 PHE B C 1
ATOM 2522 O O . PHE B 1 44 ? 18.789 31.273 30.743 1.00 16.13 38 PHE B O 1
ATOM 2530 N N . THR B 1 45 ? 19.727 29.286 31.228 1.00 16.96 39 THR B N 1
ATOM 2531 C CA . THR B 1 45 ? 20.175 29.735 32.534 1.00 17.85 39 THR B CA 1
ATOM 2532 C C . THR B 1 45 ? 21.638 29.451 32.804 1.00 17.09 39 THR B C 1
ATOM 2533 O O . THR B 1 45 ? 22.239 28.569 32.193 1.00 17.46 39 THR B O 1
ATOM 2537 N N . ILE B 1 46 ? 22.181 30.220 33.739 1.00 16.33 40 ILE B N 1
ATOM 2538 C CA . ILE B 1 46 ? 23.563 30.077 34.187 1.00 16.23 40 ILE B CA 1
ATOM 2539 C C . ILE B 1 46 ? 23.482 30.136 35.707 1.00 17.87 40 ILE B C 1
ATOM 2540 O O . ILE B 1 46 ? 22.976 31.110 36.276 1.00 19.17 40 ILE B O 1
ATOM 2545 N N . ASN B 1 47 ? 23.960 29.085 36.367 1.00 18.18 41 ASN B N 1
ATOM 2546 C CA . ASN B 1 47 ? 23.927 29.031 37.818 1.00 17.51 41 ASN B CA 1
ATOM 2547 C C . ASN B 1 47 ? 25.302 28.824 38.441 1.00 17.26 41 ASN B C 1
ATOM 2548 O O . ASN B 1 47 ? 26.079 27.989 37.983 1.00 17.13 41 ASN B O 1
ATOM 2553 N N . LEU B 1 48 ? 25.594 29.613 39.469 1.00 16.02 42 LEU B N 1
ATOM 2554 C CA . LEU B 1 48 ? 26.831 29.472 40.240 1.00 15.70 42 LEU B CA 1
ATOM 2555 C C . LEU B 1 48 ? 26.266 28.849 41.506 1.00 16.25 42 LEU B C 1
ATOM 2556 O O . LEU B 1 48 ? 25.507 29.492 42.244 1.00 16.39 42 LEU B O 1
ATOM 2561 N N . HIS B 1 49 ? 26.629 27.602 41.770 1.00 17.41 43 HIS B N 1
ATOM 2562 C CA . HIS B 1 49 ? 26.047 26.909 42.912 1.00 19.13 43 HIS B CA 1
ATOM 2563 C C . HIS B 1 49 ? 26.949 25.928 43.640 1.00 20.95 43 HIS B C 1
ATOM 2564 O O . HIS B 1 49 ? 28.147 25.827 43.373 1.00 19.82 43 HIS B O 1
ATOM 2571 N N . ASN B 1 50 ? 26.331 25.193 44.561 1.00 24.29 44 ASN B N 1
ATOM 2572 C CA . ASN B 1 50 ? 27.015 24.185 45.354 1.00 30.05 44 ASN B CA 1
ATOM 2573 C C . ASN B 1 50 ? 26.251 22.870 45.189 1.00 31.99 44 ASN B C 1
ATOM 2574 O O . ASN B 1 50 ? 25.195 22.839 44.556 1.00 31.16 44 ASN B O 1
ATOM 2579 N N . THR B 1 51 ? 26.798 21.793 45.746 1.00 35.35 45 THR B N 1
ATOM 2580 C CA . THR B 1 51 ? 26.188 20.461 45.700 1.00 40.28 45 THR B CA 1
ATOM 2581 C C . THR B 1 51 ? 26.758 19.677 46.882 1.00 44.04 45 THR B C 1
ATOM 2582 O O . THR B 1 51 ? 26.901 20.212 47.978 1.00 45.38 45 THR B O 1
ATOM 2586 N N . SER B 1 52 ? 27.078 18.408 46.645 1.00 49.00 46 SER B N 1
ATOM 2587 C CA . SER B 1 52 ? 27.677 17.540 47.656 1.00 52.89 46 SER B CA 1
ATOM 2588 C C . SER B 1 52 ? 28.921 16.951 46.998 1.00 55.29 46 SER B C 1
ATOM 2589 O O . SER B 1 52 ? 29.951 16.739 47.640 1.00 55.83 46 SER B O 1
ATOM 2592 N N . ALA B 1 53 ? 28.798 16.705 45.697 1.00 57.72 47 ALA B N 1
ATOM 2593 C CA . ALA B 1 53 ? 29.861 16.145 44.868 1.00 59.73 47 ALA B CA 1
ATOM 2594 C C . ALA B 1 53 ? 29.240 15.866 43.504 1.00 61.12 47 ALA B C 1
ATOM 2595 O O . ALA B 1 53 ? 29.917 15.869 42.476 1.00 61.81 47 ALA B O 1
ATOM 2597 N N . ASP B 1 54 ? 27.932 15.630 43.524 1.00 62.49 48 ASP B N 1
ATOM 2598 C CA . ASP B 1 54 ? 27.140 15.345 42.332 1.00 63.70 48 ASP B CA 1
ATOM 2599 C C . ASP B 1 54 ? 25.711 15.094 42.805 1.00 64.21 48 ASP B C 1
ATOM 2600 O O . ASP B 1 54 ? 24.910 14.455 42.121 1.00 64.32 48 ASP B O 1
ATOM 2605 N N . PHE B 1 55 ? 25.414 15.611 43.993 1.00 64.73 49 PHE B N 1
ATOM 2606 C CA . PHE B 1 55 ? 24.104 15.471 44.618 1.00 64.84 49 PHE B CA 1
ATOM 2607 C C . PHE B 1 55 ? 23.109 16.447 43.993 1.00 64.07 49 PHE B C 1
ATOM 2608 O O . PHE B 1 55 ? 21.896 16.244 44.068 1.00 64.36 49 PHE B O 1
ATOM 2616 N N . SER B 1 56 ? 23.634 17.505 43.380 1.00 62.75 50 SER B N 1
ATOM 2617 C CA . SER B 1 56 ? 22.812 18.523 42.730 1.00 61.31 50 SER B CA 1
ATOM 2618 C C . SER B 1 56 ? 21.929 19.273 43.721 1.00 59.65 50 SER B C 1
ATOM 2619 O O . SER B 1 56 ? 21.669 18.791 44.824 1.00 60.38 50 SER B O 1
ATOM 2622 N N . GLY B 1 57 ? 21.478 20.459 43.319 1.00 57.40 51 GLY B N 1
ATOM 2623 C CA . GLY B 1 57 ? 20.618 21.260 44.173 1.00 53.72 51 GLY B CA 1
ATOM 2624 C C . GLY B 1 57 ? 21.350 22.257 45.050 1.00 50.59 51 GLY B C 1
ATOM 2625 O O . GLY B 1 57 ? 22.097 23.105 44.561 1.00 50.36 51 GLY B O 1
ATOM 2626 N N . ASN B 1 58 ? 21.122 22.161 46.356 1.00 47.73 52 ASN B N 1
ATOM 2627 C CA . ASN B 1 58 ? 21.762 23.050 47.314 1.00 44.14 52 ASN B CA 1
ATOM 2628 C C . ASN B 1 58 ? 21.480 24.525 47.049 1.00 39.85 52 ASN B C 1
ATOM 2629 O O . ASN B 1 58 ? 20.442 24.883 46.498 1.00 39.97 52 ASN B O 1
ATOM 2634 N N . ASP B 1 59 ? 22.421 25.373 47.447 1.00 35.21 53 ASP B N 1
ATOM 2635 C CA . ASP B 1 59 ? 22.282 26.809 47.286 1.00 30.08 53 ASP B CA 1
ATOM 2636 C C . ASP B 1 59 ? 22.806 27.318 45.950 1.00 26.17 53 ASP B C 1
ATOM 2637 O O . ASP B 1 59 ? 23.686 26.712 45.338 1.00 23.34 53 ASP B O 1
ATOM 2642 N N . VAL B 1 60 ? 22.243 28.436 45.505 1.00 21.84 54 VAL B N 1
ATOM 2643 C CA . VAL B 1 60 ? 22.642 29.072 44.258 1.00 19.29 54 VAL B CA 1
ATOM 2644 C C . VAL B 1 60 ? 22.914 30.552 44.539 1.00 17.86 54 VAL B C 1
ATOM 2645 O O . VAL B 1 60 ? 22.007 31.384 44.476 1.00 17.47 54 VAL B O 1
ATOM 2649 N N . PRO B 1 61 ? 24.170 30.898 44.879 1.00 17.45 55 PRO B N 1
ATOM 2650 C CA . PRO B 1 61 ? 24.542 32.287 45.166 1.00 18.16 55 PRO B CA 1
ATOM 2651 C C . PRO B 1 61 ? 24.179 33.240 44.030 1.00 15.99 55 PRO B C 1
ATOM 2652 O O . PRO B 1 61 ? 23.822 34.392 44.268 1.00 15.42 55 PRO B O 1
ATOM 2656 N N . LEU B 1 62 ? 24.296 32.768 42.792 1.00 15.63 56 LEU B N 1
ATOM 2657 C CA . LEU B 1 62 ? 23.937 33.598 41.648 1.00 16.02 56 LEU B CA 1
ATOM 2658 C C . LEU B 1 62 ? 23.290 32.794 40.539 1.00 16.10 56 LEU B C 1
ATOM 2659 O O . LEU B 1 62 ? 23.880 31.853 39.998 1.00 16.20 56 LEU B O 1
ATOM 2664 N N . HIS B 1 63 ? 22.068 33.192 40.208 1.00 16.68 57 HIS B N 1
ATOM 2665 C CA . HIS B 1 63 ? 21.287 32.574 39.152 1.00 17.19 57 HIS B CA 1
ATOM 2666 C C . HIS B 1 63 ? 21.022 33.636 38.090 1.00 16.07 57 HIS B C 1
ATOM 2667 O O . HIS B 1 63 ? 20.635 34.762 38.410 1.00 16.43 57 HIS B O 1
ATOM 2674 N N . ILE B 1 64 ? 21.258 33.286 36.832 1.00 15.45 58 ILE B N 1
ATOM 2675 C CA . ILE B 1 64 ? 20.999 34.201 35.728 1.00 16.86 58 ILE B CA 1
ATOM 2676 C C . ILE B 1 64 ? 20.063 33.498 34.754 1.00 16.86 58 ILE B C 1
ATOM 2677 O O . ILE B 1 64 ? 20.373 32.420 34.252 1.00 17.31 58 ILE B O 1
ATOM 2682 N N . SER B 1 65 ? 18.909 34.108 34.501 1.00 16.33 59 SER B N 1
ATOM 2683 C CA . SER B 1 65 ? 17.936 33.541 33.578 1.00 17.36 59 SER B CA 1
ATOM 2684 C C . SER B 1 65 ? 17.730 34.520 32.421 1.00 16.72 59 SER B C 1
ATOM 2685 O O . SER B 1 65 ? 17.166 35.602 32.599 1.00 16.91 59 SER B O 1
ATOM 2688 N N . VAL B 1 66 ? 18.218 34.153 31.243 1.00 17.06 60 VAL B N 1
ATOM 2689 C CA . VAL B 1 66 ? 18.065 34.997 30.063 1.00 17.66 60 VAL B CA 1
ATOM 2690 C C . VAL B 1 66 ? 16.767 34.533 29.406 1.00 17.78 60 VAL B C 1
ATOM 2691 O O . VAL B 1 66 ? 16.669 33.412 28.897 1.00 17.80 60 VAL B O 1
ATOM 2695 N N . ARG B 1 67 ? 15.777 35.412 29.419 1.00 19.60 61 ARG B N 1
ATOM 2696 C CA . ARG B 1 67 ? 14.462 35.070 28.904 1.00 20.02 61 ARG B CA 1
ATOM 2697 C C . ARG B 1 67 ? 14.089 35.765 27.609 1.00 19.98 61 ARG B C 1
ATOM 2698 O O . ARG B 1 67 ? 13.986 36.988 27.554 1.00 20.71 61 ARG B O 1
ATOM 2706 N N . PHE B 1 68 ? 13.901 34.969 26.562 1.00 20.90 62 PHE B N 1
ATOM 2707 C CA . PHE B 1 68 ? 13.526 35.511 25.267 1.00 23.04 62 PHE B CA 1
ATOM 2708 C C . PHE B 1 68 ? 12.020 35.698 25.213 1.00 24.62 62 PHE B C 1
ATOM 2709 O O . PHE B 1 68 ? 11.527 36.570 24.500 1.00 26.36 62 PHE B O 1
ATOM 2717 N N . ASP B 1 69 ? 11.287 34.887 25.971 1.00 26.06 63 ASP B N 1
ATOM 2718 C CA . ASP B 1 69 ? 9.836 35.033 25.985 1.00 27.56 63 ASP B CA 1
ATOM 2719 C C . ASP B 1 69 ? 9.433 36.294 26.748 1.00 27.73 63 ASP B C 1
ATOM 2720 O O . ASP B 1 69 ? 8.502 36.997 26.353 1.00 27.18 63 ASP B O 1
ATOM 2725 N N . GLU B 1 70 ? 10.148 36.607 27.825 1.00 25.52 64 GLU B N 1
ATOM 2726 C CA . GLU B 1 70 ? 9.828 37.797 28.609 1.00 26.91 64 GLU B CA 1
ATOM 2727 C C . GLU B 1 70 ? 10.652 39.016 28.190 1.00 26.27 64 GLU B C 1
ATOM 2728 O O . GLU B 1 70 ? 10.298 40.152 28.510 1.00 25.79 64 GLU B O 1
ATOM 2734 N N . GLY B 1 71 ? 11.748 38.775 27.473 1.00 25.70 65 GLY B N 1
ATOM 2735 C CA . GLY B 1 71 ? 12.597 39.860 27.014 1.00 25.25 65 GLY B CA 1
ATOM 2736 C C . GLY B 1 71 ? 13.398 40.509 28.129 1.00 25.40 65 GLY B C 1
ATOM 2737 O O . GLY B 1 71 ? 13.742 41.691 28.057 1.00 26.07 65 GLY B O 1
ATOM 2738 N N . LYS B 1 72 ? 13.706 39.730 29.158 1.00 24.12 66 LYS B N 1
ATOM 2739 C CA . LYS B 1 72 ? 14.456 40.241 30.296 1.00 22.06 66 LYS B CA 1
ATOM 2740 C C . LYS B 1 72 ? 15.515 39.248 30.751 1.00 20.04 66 LYS B C 1
ATOM 2741 O O . LYS B 1 72 ? 15.479 38.072 30.385 1.00 18.01 66 LYS B O 1
ATOM 2747 N N . ILE B 1 73 ? 16.474 39.746 31.526 1.00 19.80 67 ILE B N 1
ATOM 2748 C CA . ILE B 1 73 ? 17.503 38.901 32.120 1.00 18.98 67 ILE B CA 1
ATOM 2749 C C . ILE B 1 73 ? 17.186 39.027 33.610 1.00 17.81 67 ILE B C 1
ATOM 2750 O O . ILE B 1 73 ? 17.124 40.139 34.147 1.00 19.28 67 ILE B O 1
ATOM 2755 N N . VAL B 1 74 ? 16.951 37.896 34.268 1.00 16.54 68 VAL B N 1
ATOM 2756 C CA . VAL B 1 74 ? 16.611 37.891 35.687 1.00 16.58 68 VAL B CA 1
ATOM 2757 C C . VAL B 1 74 ? 17.764 37.346 36.514 1.00 16.81 68 VAL B C 1
ATOM 2758 O O . VAL B 1 74 ? 18.330 36.303 36.190 1.00 19.53 68 VAL B O 1
ATOM 2762 N N . PHE B 1 75 ? 18.103 38.071 37.576 1.00 16.43 69 PHE B N 1
ATOM 2763 C CA . PHE B 1 75 ? 19.181 37.688 38.478 1.00 15.67 69 PHE B CA 1
ATOM 2764 C C . PHE B 1 75 ? 18.571 37.396 39.840 1.00 16.25 69 PHE B C 1
ATOM 2765 O O . PHE B 1 75 ? 17.756 38.182 40.340 1.00 17.20 69 PHE B O 1
ATOM 2773 N N . ASN B 1 76 ? 18.965 36.285 40.450 1.00 15.49 70 ASN B N 1
ATOM 2774 C CA . ASN B 1 76 ? 18.436 35.947 41.763 1.00 17.33 70 ASN B CA 1
ATOM 2775 C C . ASN B 1 76 ? 19.360 35.003 42.518 1.00 18.11 70 ASN B C 1
ATOM 2776 O O . ASN B 1 76 ? 20.387 34.552 41.997 1.00 17.32 70 ASN B O 1
ATOM 2781 N N . THR B 1 77 ? 18.978 34.720 43.756 1.00 18.27 71 THR B N 1
ATOM 2782 C CA . THR B 1 77 ? 19.725 33.818 44.623 1.00 18.65 71 THR B CA 1
ATOM 2783 C C . THR B 1 77 ? 18.761 32.817 45.247 1.00 19.72 71 THR B C 1
ATOM 2784 O O . THR B 1 77 ? 17.661 33.180 45.657 1.00 20.12 71 THR B O 1
ATOM 2788 N N . PHE B 1 78 ? 19.171 31.555 45.303 1.00 18.89 72 PHE B N 1
ATOM 2789 C CA . PHE B 1 78 ? 18.347 30.520 45.912 1.00 21.33 72 PHE B CA 1
ATOM 2790 C C . PHE B 1 78 ? 19.089 30.069 47.162 1.00 23.04 72 PHE B C 1
ATOM 2791 O O . PHE B 1 78 ? 20.238 29.629 47.097 1.00 22.26 72 PHE B O 1
ATOM 2799 N N . SER B 1 79 ? 18.444 30.221 48.311 1.00 24.72 73 SER B N 1
ATOM 2800 C CA . SER B 1 79 ? 19.051 29.828 49.571 1.00 27.51 73 SER B CA 1
ATOM 2801 C C . SER B 1 79 ? 17.961 29.497 50.578 1.00 29.17 73 SER B C 1
ATOM 2802 O O . SER B 1 79 ? 16.857 30.034 50.502 1.00 28.71 73 SER B O 1
ATOM 2805 N N . LYS B 1 80 ? 18.275 28.607 51.512 1.00 31.08 74 LYS B N 1
ATOM 2806 C CA . LYS B 1 80 ? 17.315 28.194 52.526 1.00 33.30 74 LYS B CA 1
ATOM 2807 C C . LYS B 1 80 ? 16.077 27.610 51.847 1.00 32.94 74 LYS B C 1
ATOM 2808 O O . LYS B 1 80 ? 14.960 27.728 52.353 1.00 34.21 74 LYS B O 1
ATOM 2814 N N . GLY B 1 81 ? 16.291 26.994 50.688 1.00 31.79 75 GLY B N 1
ATOM 2815 C CA . GLY B 1 81 ? 15.202 26.384 49.946 1.00 31.71 75 GLY B CA 1
ATOM 2816 C C . GLY B 1 81 ? 14.219 27.332 49.284 1.00 30.66 75 GLY B C 1
ATOM 2817 O O . GLY B 1 81 ? 13.107 26.926 48.946 1.00 30.33 75 GLY B O 1
ATOM 2818 N N . GLU B 1 82 ? 14.613 28.587 49.081 1.00 29.65 76 GLU B N 1
ATOM 2819 C CA . GLU B 1 82 ? 13.718 29.557 48.460 1.00 28.85 76 GLU B CA 1
ATOM 2820 C C . GLU B 1 82 ? 14.432 30.582 47.578 1.00 26.92 76 GLU B C 1
ATOM 2821 O O . GLU B 1 82 ? 15.600 30.912 47.803 1.00 23.96 76 GLU B O 1
ATOM 2827 N N . TRP B 1 83 ? 13.722 31.074 46.570 1.00 25.11 77 TRP B N 1
ATOM 2828 C CA . TRP B 1 83 ? 14.265 32.102 45.691 1.00 24.84 77 TRP B CA 1
ATOM 2829 C C . TRP B 1 83 ? 14.076 33.427 46.409 1.00 25.37 77 TRP B C 1
ATOM 2830 O O . TRP B 1 83 ? 13.101 33.609 47.143 1.00 27.10 77 TRP B O 1
ATOM 2841 N N . GLY B 1 84 ? 15.006 34.353 46.210 1.00 23.19 78 GLY B N 1
ATOM 2842 C CA . GLY B 1 84 ? 14.884 35.647 46.849 1.00 22.51 78 GLY B CA 1
ATOM 2843 C C . GLY B 1 84 ? 14.173 36.603 45.915 1.00 22.03 78 GLY B C 1
ATOM 2844 O O . GLY B 1 84 ? 13.450 36.171 45.019 1.00 21.89 78 GLY B O 1
ATOM 2845 N N . LYS B 1 85 ? 14.369 37.899 46.123 1.00 23.44 79 LYS B N 1
ATOM 2846 C CA . LYS B 1 85 ? 13.748 38.904 45.271 1.00 25.30 79 LYS B CA 1
ATOM 2847 C C . LYS B 1 85 ? 14.541 39.091 43.981 1.00 24.16 79 LYS B C 1
ATOM 2848 O O . LYS B 1 85 ? 15.753 39.317 44.001 1.00 24.10 79 LYS B O 1
ATOM 2854 N N . GLU B 1 86 ? 13.844 38.987 42.856 1.00 22.91 80 GLU B N 1
ATOM 2855 C CA . GLU B 1 86 ? 14.475 39.124 41.550 1.00 23.48 80 GLU B CA 1
ATOM 2856 C C . GLU B 1 86 ? 14.943 40.531 41.217 1.00 24.02 80 GLU B C 1
ATOM 2857 O O . GLU B 1 86 ? 14.319 41.521 41.601 1.00 23.30 80 GLU B O 1
ATOM 2863 N N . GLU B 1 87 ? 16.062 40.598 40.506 1.00 23.30 81 GLU B N 1
ATOM 2864 C CA . GLU B 1 87 ? 16.625 41.854 40.031 1.00 22.55 81 GLU B CA 1
ATOM 2865 C C . GLU B 1 87 ? 16.620 41.621 38.526 1.00 22.70 81 GLU B C 1
ATOM 2866 O O . GLU B 1 87 ? 17.032 40.554 38.068 1.00 22.71 81 GLU B O 1
ATOM 2872 N N . ARG B 1 88 ? 16.128 42.588 37.758 1.00 22.47 82 ARG B N 1
ATOM 2873 C CA . ARG B 1 88 ? 16.042 42.415 36.310 1.00 23.41 82 ARG B CA 1
ATOM 2874 C C . ARG B 1 88 ? 16.693 43.510 35.473 1.00 22.62 82 ARG B C 1
ATOM 2875 O O . ARG B 1 88 ? 16.865 44.640 35.921 1.00 23.90 82 ARG B O 1
ATOM 2883 N N . LYS B 1 89 ? 17.042 43.143 34.245 1.00 22.63 83 LYS B N 1
ATOM 2884 C CA . LYS B 1 89 ? 17.648 44.039 33.269 1.00 23.60 83 LYS B CA 1
ATOM 2885 C C . LYS B 1 89 ? 17.070 43.649 31.915 1.00 24.99 83 LYS B C 1
ATOM 2886 O O . LYS B 1 89 ? 16.529 42.553 31.761 1.00 24.49 83 LYS B O 1
ATOM 2892 N N . SER B 1 90 ? 17.186 44.539 30.937 1.00 25.87 84 SER B N 1
ATOM 2893 C CA . SER B 1 90 ? 16.674 44.257 29.603 1.00 27.60 84 SER B CA 1
ATOM 2894 C C . SER B 1 90 ? 17.537 43.204 28.924 1.00 26.73 84 SER B C 1
ATOM 2895 O O . SER B 1 90 ? 18.742 43.125 29.167 1.00 26.87 84 SER B O 1
ATOM 2898 N N . ASN B 1 91 ? 16.910 42.392 28.081 1.00 26.89 85 ASN B N 1
ATOM 2899 C CA . ASN B 1 91 ? 17.618 41.356 27.335 1.00 27.32 85 ASN B CA 1
ATOM 2900 C C . ASN B 1 91 ? 17.944 41.950 25.969 1.00 28.09 85 ASN B C 1
ATOM 2901 O O . ASN B 1 91 ? 17.051 42.164 25.152 1.00 28.55 85 ASN B O 1
ATOM 2906 N N . PRO B 1 92 ? 19.229 42.234 25.705 1.00 29.72 86 PRO B N 1
ATOM 2907 C CA . PRO B 1 92 ? 19.614 42.809 24.413 1.00 29.71 86 PRO B CA 1
ATOM 2908 C C . PRO B 1 92 ? 19.614 41.783 23.282 1.00 29.54 86 PRO B C 1
ATOM 2909 O O . PRO B 1 92 ? 19.785 42.134 22.113 1.00 31.47 86 PRO B O 1
ATOM 2913 N N . TYR B 1 93 ? 19.413 40.518 23.635 1.00 27.48 87 TYR B N 1
ATOM 2914 C CA . TYR B 1 93 ? 19.404 39.439 22.655 1.00 27.84 87 TYR B CA 1
ATOM 2915 C C . TYR B 1 93 ? 18.014 39.057 22.180 1.00 28.07 87 TYR B C 1
ATOM 2916 O O . TYR B 1 93 ? 17.062 39.042 22.953 1.00 28.58 87 TYR B O 1
ATOM 2925 N N . LYS B 1 94 ? 17.921 38.731 20.900 1.00 29.39 88 LYS B N 1
ATOM 2926 C CA . LYS B 1 94 ? 16.669 38.293 20.309 1.00 30.92 88 LYS B CA 1
ATOM 2927 C C . LYS B 1 94 ? 16.928 36.850 19.894 1.00 31.15 88 LYS B C 1
ATOM 2928 O O . LYS B 1 94 ? 18.071 36.486 19.587 1.00 29.64 88 LYS B O 1
ATOM 2934 N N . LYS B 1 95 ? 15.880 36.030 19.909 1.00 29.87 89 LYS B N 1
ATOM 2935 C CA . LYS B 1 95 ? 15.994 34.624 19.538 1.00 31.74 89 LYS B CA 1
ATOM 2936 C C . LYS B 1 95 ? 16.873 34.488 18.307 1.00 31.92 89 LYS B C 1
ATOM 2937 O O . LYS B 1 95 ? 16.656 35.156 17.295 1.00 32.05 89 LYS B O 1
ATOM 2943 N N . GLY B 1 96 ? 17.864 33.610 18.403 1.00 31.45 90 GLY B N 1
ATOM 2944 C CA . GLY B 1 96 ? 18.798 33.424 17.312 1.00 32.31 90 GLY B CA 1
ATOM 2945 C C . GLY B 1 96 ? 20.035 34.204 17.712 1.00 32.43 90 GLY B C 1
ATOM 2946 O O . GLY B 1 96 ? 20.078 34.748 18.805 1.00 32.57 90 GLY B O 1
ATOM 2947 N N . ASP B 1 97 ? 21.028 34.273 16.840 1.00 32.79 91 ASP B N 1
ATOM 2948 C CA . ASP B 1 97 ? 22.270 34.992 17.135 1.00 33.71 91 ASP B CA 1
ATOM 2949 C C . ASP B 1 97 ? 22.960 34.629 18.457 1.00 31.54 91 ASP B C 1
ATOM 2950 O O . ASP B 1 97 ? 22.341 34.186 19.433 1.00 28.93 91 ASP B O 1
ATOM 2955 N N . ASP B 1 98 ? 24.265 34.856 18.465 1.00 29.25 92 ASP B N 1
ATOM 2956 C CA . ASP B 1 98 ? 25.140 34.514 19.579 1.00 27.81 92 ASP B CA 1
ATOM 2957 C C . ASP B 1 98 ? 25.087 35.344 20.854 1.00 24.99 92 ASP B C 1
ATOM 2958 O O . ASP B 1 98 ? 24.790 36.538 20.837 1.00 24.66 92 ASP B O 1
ATOM 2963 N N . ILE B 1 99 ? 25.395 34.691 21.969 1.00 22.63 93 ILE B N 1
ATOM 2964 C CA . ILE B 1 99 ? 25.404 35.368 23.253 1.00 21.01 93 ILE B CA 1
ATOM 2965 C C . ILE B 1 99 ? 26.810 35.256 23.841 1.00 19.75 93 ILE B C 1
ATOM 2966 O O . ILE B 1 99 ? 27.558 34.329 23.516 1.00 18.28 93 ILE B O 1
ATOM 2971 N N . ASP B 1 100 ? 27.162 36.220 24.685 1.00 18.56 94 ASP B N 1
ATOM 2972 C CA . ASP B 1 100 ? 28.478 36.277 25.318 1.00 18.09 94 ASP B CA 1
ATOM 2973 C C . ASP B 1 100 ? 28.250 36.903 26.692 1.00 16.58 94 ASP B C 1
ATOM 2974 O O . ASP B 1 100 ? 28.070 38.114 26.807 1.00 17.55 94 ASP B O 1
ATOM 2979 N N . ILE B 1 101 ? 28.235 36.070 27.726 1.00 14.07 95 ILE B N 1
ATOM 2980 C CA . ILE B 1 101 ? 28.003 36.547 29.083 1.00 13.99 95 ILE B CA 1
ATOM 2981 C C . ILE B 1 101 ? 29.214 36.225 29.944 1.00 15.10 95 ILE B C 1
ATOM 2982 O O . ILE B 1 101 ? 29.696 35.096 29.941 1.00 16.44 95 ILE B O 1
ATOM 2987 N N . ARG B 1 102 ? 29.694 37.226 30.675 1.00 13.65 96 ARG B N 1
ATOM 2988 C CA . ARG B 1 102 ? 30.872 37.052 31.517 1.00 13.03 96 ARG B CA 1
ATOM 2989 C C . ARG B 1 102 ? 30.566 37.522 32.926 1.00 12.79 96 ARG B C 1
ATOM 2990 O O . ARG B 1 102 ? 30.021 38.607 33.130 1.00 14.69 96 ARG B O 1
ATOM 2998 N N . ILE B 1 103 ? 30.912 36.687 33.897 1.00 12.95 97 ILE B N 1
ATOM 2999 C CA . ILE B 1 103 ? 30.647 36.982 35.295 1.00 12.60 97 ILE B CA 1
ATOM 3000 C C . ILE B 1 103 ? 31.959 37.104 36.056 1.00 12.76 97 ILE B C 1
ATOM 3001 O O . ILE B 1 103 ? 32.712 36.140 36.139 1.00 13.25 97 ILE B O 1
ATOM 3006 N N . ARG B 1 104 ? 32.235 38.281 36.604 1.00 12.56 98 ARG B N 1
ATOM 3007 C CA . ARG B 1 104 ? 33.471 38.456 37.357 1.00 12.50 98 ARG B CA 1
ATOM 3008 C C . ARG B 1 104 ? 33.142 38.662 38.825 1.00 14.09 98 ARG B C 1
ATOM 3009 O O . ARG B 1 104 ? 32.302 39.497 39.177 1.00 16.21 98 ARG B O 1
ATOM 3017 N N . ALA B 1 105 ? 33.807 37.893 39.682 1.00 13.80 99 ALA B N 1
ATOM 3018 C CA . ALA B 1 105 ? 33.584 37.987 41.116 1.00 15.14 99 ALA B CA 1
ATOM 3019 C C . ALA B 1 105 ? 34.498 39.033 41.740 1.00 14.94 99 ALA B C 1
ATOM 3020 O O . ALA B 1 105 ? 35.647 39.185 41.331 1.00 15.65 99 ALA B O 1
ATOM 3022 N N . HIS B 1 106 ? 33.959 39.760 42.716 1.00 14.28 100 HIS B N 1
ATOM 3023 C CA . HIS B 1 106 ? 34.698 40.772 43.463 1.00 14.91 100 HIS B CA 1
ATOM 3024 C C . HIS B 1 106 ? 34.349 40.510 44.921 1.00 14.25 100 HIS B C 1
ATOM 3025 O O . HIS B 1 106 ? 33.511 39.653 45.208 1.00 15.20 100 HIS B O 1
ATOM 3032 N N . ASP B 1 107 ? 34.974 41.226 45.850 1.00 15.16 101 ASP B N 1
ATOM 3033 C CA . ASP B 1 107 ? 34.672 40.957 47.248 1.00 17.44 101 ASP B CA 1
ATOM 3034 C C . ASP B 1 107 ? 33.291 41.383 47.731 1.00 16.97 101 ASP B C 1
ATOM 3035 O O . ASP B 1 107 ? 32.843 40.927 48.780 1.00 18.02 101 ASP B O 1
ATOM 3040 N N . SER B 1 108 ? 32.582 42.197 46.955 1.00 16.96 102 SER B N 1
ATOM 3041 C CA . SER B 1 108 ? 31.261 42.647 47.397 1.00 17.75 102 SER B CA 1
ATOM 3042 C C . SER B 1 108 ? 30.133 42.416 46.409 1.00 17.41 102 SER B C 1
ATOM 3043 O O . SER B 1 108 ? 28.971 42.654 46.733 1.00 17.73 102 SER B O 1
ATOM 3046 N N . LYS B 1 109 ? 30.461 41.931 45.220 1.00 15.82 103 LYS B N 1
ATOM 3047 C CA . LYS B 1 109 ? 29.437 41.750 44.203 1.00 15.71 103 LYS B CA 1
ATOM 3048 C C . LYS B 1 109 ? 29.987 40.962 43.035 1.00 15.51 103 LYS B C 1
ATOM 3049 O O . LYS B 1 109 ? 31.165 40.605 42.999 1.00 16.04 103 LYS B O 1
ATOM 3055 N N . PHE B 1 110 ? 29.102 40.701 42.082 1.00 13.54 104 PHE B N 1
ATOM 3056 C CA . PHE B 1 110 ? 29.453 40.043 40.839 1.00 15.05 104 PHE B CA 1
ATOM 3057 C C . PHE B 1 110 ? 29.216 41.135 39.802 1.00 17.09 104 PHE B C 1
ATOM 3058 O O . PHE B 1 110 ? 28.242 41.904 39.902 1.00 17.32 104 PHE B O 1
ATOM 3066 N N . SER B 1 111 ? 30.099 41.216 38.818 1.00 16.81 105 SER B N 1
ATOM 3067 C CA . SER B 1 111 ? 29.947 42.177 37.738 1.00 17.06 105 SER B CA 1
ATOM 3068 C C . SER B 1 111 ? 29.656 41.327 36.516 1.00 17.47 105 SER B C 1
ATOM 3069 O O . SER B 1 111 ? 30.470 40.487 36.131 1.00 17.29 105 SER B O 1
ATOM 3072 N N . ILE B 1 112 ? 28.481 41.522 35.923 1.00 16.57 106 ILE B N 1
ATOM 3073 C CA . ILE B 1 112 ? 28.092 40.748 34.752 1.00 17.42 106 ILE B CA 1
ATOM 3074 C C . ILE B 1 112 ? 28.110 41.607 33.492 1.00 17.73 106 ILE B C 1
ATOM 3075 O O . ILE B 1 112 ? 27.541 42.699 33.458 1.00 16.42 106 ILE B O 1
ATOM 3080 N N . SER B 1 113 ? 28.780 41.105 32.463 1.00 16.29 107 SER B N 1
ATOM 3081 C CA . SER B 1 113 ? 28.884 41.799 31.191 1.00 19.50 107 SER B CA 1
ATOM 3082 C C . SER B 1 113 ? 28.183 40.999 30.105 1.00 18.98 107 SER B C 1
ATOM 3083 O O . SER B 1 113 ? 28.218 39.772 30.102 1.00 17.72 107 SER B O 1
ATOM 3086 N N . VAL B 1 114 ? 27.534 41.711 29.195 1.00 19.40 108 VAL B N 1
ATOM 3087 C CA . VAL B 1 114 ? 26.866 41.083 28.072 1.00 19.87 108 VAL B CA 1
ATOM 3088 C C . VAL B 1 114 ? 27.502 41.753 26.860 1.00 19.21 108 VAL B C 1
ATOM 3089 O O . VAL B 1 114 ? 27.516 42.982 26.756 1.00 19.60 108 VAL B O 1
ATOM 3093 N N . ASP B 1 115 ? 28.054 40.939 25.967 1.00 20.64 109 ASP B N 1
ATOM 3094 C CA . ASP B 1 115 ? 28.736 41.436 24.779 1.00 20.99 109 ASP B CA 1
ATOM 3095 C C . ASP B 1 115 ? 29.894 42.356 25.161 1.00 20.70 109 ASP B C 1
ATOM 3096 O O . ASP B 1 115 ? 30.160 43.368 24.504 1.00 21.17 109 ASP B O 1
ATOM 3101 N N . GLN B 1 116 ? 30.578 41.976 26.237 1.00 19.35 110 GLN B N 1
ATOM 3102 C CA . GLN B 1 116 ? 31.741 42.698 26.753 1.00 20.46 110 GLN B CA 1
ATOM 3103 C C . GLN B 1 116 ? 31.413 44.084 27.296 1.00 21.58 110 GLN B C 1
ATOM 3104 O O . GLN B 1 116 ? 32.300 44.921 27.480 1.00 19.36 110 GLN B O 1
ATOM 3110 N N . LYS B 1 117 ? 30.127 44.315 27.554 1.00 21.40 111 LYS B N 1
ATOM 3111 C CA . LYS B 1 117 ? 29.663 45.580 28.102 1.00 23.68 111 LYS B CA 1
ATOM 3112 C C . LYS B 1 117 ? 29.052 45.306 29.475 1.00 23.32 111 LYS B C 1
ATOM 3113 O O . LYS B 1 117 ? 28.187 44.446 29.613 1.00 20.88 111 LYS B O 1
ATOM 3119 N N . GLU B 1 118 ? 29.517 46.029 30.486 1.00 26.18 112 GLU B N 1
ATOM 3120 C CA . GLU B 1 118 ? 29.013 45.880 31.848 1.00 30.21 112 GLU B CA 1
ATOM 3121 C C . GLU B 1 118 ? 27.527 46.242 31.877 1.00 30.08 112 GLU B C 1
ATOM 3122 O O . GLU B 1 118 ? 27.143 47.339 31.470 1.00 32.09 112 GLU B O 1
ATOM 3128 N N . VAL B 1 119 ? 26.690 45.331 32.363 1.00 27.33 113 VAL B N 1
ATOM 3129 C CA . VAL B 1 119 ? 25.256 45.593 32.412 1.00 26.71 113 VAL B CA 1
ATOM 3130 C C . VAL B 1 119 ? 24.627 45.415 33.791 1.00 25.35 113 VAL B C 1
ATOM 3131 O O . VAL B 1 119 ? 23.572 45.988 34.075 1.00 24.40 113 VAL B O 1
ATOM 3135 N N . LYS B 1 120 ? 25.268 44.634 34.652 1.00 22.19 114 LYS B N 1
ATOM 3136 C CA . LYS B 1 120 ? 24.715 44.402 35.979 1.00 21.20 114 LYS B CA 1
ATOM 3137 C C . LYS B 1 120 ? 25.746 44.182 37.072 1.00 20.87 114 LYS B C 1
ATOM 3138 O O . LYS B 1 120 ? 26.737 43.481 36.875 1.00 19.59 114 LYS B O 1
ATOM 3144 N N . GLU B 1 121 ? 25.507 44.807 38.220 1.00 19.35 115 GLU B N 1
ATOM 3145 C CA . GLU B 1 121 ? 26.347 44.613 39.392 1.00 20.01 115 GLU B CA 1
ATOM 3146 C C . GLU B 1 121 ? 25.391 43.945 40.378 1.00 19.58 115 GLU B C 1
ATOM 3147 O O . GLU B 1 121 ? 24.351 44.506 40.725 1.00 20.16 115 GLU B O 1
ATOM 3153 N N . TYR B 1 122 ? 25.722 42.732 40.802 1.00 17.44 116 TYR B N 1
ATOM 3154 C CA . TYR B 1 122 ? 24.868 41.991 41.720 1.00 17.85 116 TYR B CA 1
ATOM 3155 C C . TYR B 1 122 ? 25.564 41.826 43.065 1.00 18.13 116 TYR B C 1
ATOM 3156 O O . TYR B 1 122 ? 26.562 41.118 43.173 1.00 16.91 116 TYR B O 1
ATOM 3165 N N . GLU B 1 123 ? 25.038 42.488 44.090 1.00 17.55 117 GLU B N 1
ATOM 3166 C CA . GLU B 1 123 ? 25.621 42.409 45.429 1.00 19.52 117 GLU B CA 1
ATOM 3167 C C . GLU B 1 123 ? 25.505 40.994 45.988 1.00 17.23 117 GLU B C 1
ATOM 3168 O O . GLU B 1 123 ? 24.470 40.342 45.837 1.00 17.45 117 GLU B O 1
ATOM 3174 N N . HIS B 1 124 ? 26.562 40.506 46.629 1.00 17.05 118 HIS B N 1
ATOM 3175 C CA . HIS B 1 124 ? 26.508 39.166 47.205 1.00 17.09 118 HIS B CA 1
ATOM 3176 C C . HIS B 1 124 ? 25.415 39.128 48.267 1.00 17.28 118 HIS B C 1
ATOM 3177 O O . HIS B 1 124 ? 25.292 40.051 49.070 1.00 18.35 118 HIS B O 1
ATOM 3184 N N . ARG B 1 125 ? 24.638 38.054 48.273 1.00 17.41 119 ARG B N 1
ATOM 3185 C CA . ARG B 1 125 ? 23.574 37.895 49.250 1.00 19.59 119 ARG B CA 1
ATOM 3186 C C . ARG B 1 125 ? 23.963 36.758 50.189 1.00 19.03 119 ARG B C 1
ATOM 3187 O O . ARG B 1 125 ? 23.567 36.739 51.359 1.00 20.26 119 ARG B O 1
ATOM 3195 N N . VAL B 1 126 ? 24.746 35.814 49.663 1.00 19.74 120 VAL B N 1
ATOM 3196 C CA . VAL B 1 126 ? 25.255 34.684 50.439 1.00 19.82 120 VAL B CA 1
ATOM 3197 C C . VAL B 1 126 ? 26.742 34.554 50.098 1.00 18.86 120 VAL B C 1
ATOM 3198 O O . VAL B 1 126 ? 27.210 35.146 49.120 1.00 17.39 120 VAL B O 1
ATOM 3202 N N . PRO B 1 127 ? 27.499 33.769 50.882 1.00 17.95 121 PRO B N 1
ATOM 3203 C CA . PRO B 1 127 ? 28.936 33.601 50.636 1.00 17.67 121 PRO B CA 1
ATOM 3204 C C . PRO B 1 127 ? 29.374 33.159 49.248 1.00 17.67 121 PRO B C 1
ATOM 3205 O O . PRO B 1 127 ? 28.935 32.127 48.743 1.00 16.55 121 PRO B O 1
ATOM 3209 N N . LEU B 1 128 ? 30.264 33.946 48.653 1.00 16.06 122 LEU B N 1
ATOM 3210 C CA . LEU B 1 128 ? 30.823 33.638 47.349 1.00 17.65 122 LEU B CA 1
ATOM 3211 C C . LEU B 1 128 ? 31.550 32.297 47.444 1.00 18.85 122 LEU B C 1
ATOM 3212 O O . LEU B 1 128 ? 31.547 31.500 46.501 1.00 18.84 122 LEU B O 1
ATOM 3217 N N . SER B 1 129 ? 32.167 32.050 48.599 1.00 19.44 123 SER B N 1
ATOM 3218 C CA . SER B 1 129 ? 32.917 30.818 48.812 1.00 21.72 123 SER B CA 1
ATOM 3219 C C . SER B 1 129 ? 32.037 29.575 48.756 1.00 22.70 123 SER B C 1
ATOM 3220 O O . SER B 1 129 ? 32.540 28.454 48.765 1.00 23.47 123 SER B O 1
ATOM 3223 N N . SER B 1 130 ? 30.724 29.773 48.696 1.00 23.41 124 SER B N 1
ATOM 3224 C CA . SER B 1 130 ? 29.794 28.650 48.623 1.00 23.83 124 SER B CA 1
ATOM 3225 C C . SER B 1 130 ? 29.739 28.081 47.209 1.00 23.71 124 SER B C 1
ATOM 3226 O O . SER B 1 130 ? 29.302 26.948 47.011 1.00 25.79 124 SER B O 1
ATOM 3229 N N . VAL B 1 131 ? 30.186 28.866 46.232 1.00 22.11 125 VAL B N 1
ATOM 3230 C CA . VAL B 1 131 ? 30.174 28.439 44.837 1.00 21.52 125 VAL B CA 1
ATOM 3231 C C . VAL B 1 131 ? 31.259 27.410 44.542 1.00 22.58 125 VAL B C 1
ATOM 3232 O O . VAL B 1 131 ? 32.448 27.732 44.542 1.00 22.93 125 VAL B O 1
ATOM 3236 N N . THR B 1 132 ? 30.839 26.174 44.282 1.00 21.49 126 THR B N 1
ATOM 3237 C CA . THR B 1 132 ? 31.770 25.088 43.986 1.00 21.58 126 THR B CA 1
ATOM 3238 C C . THR B 1 132 ? 31.570 24.521 42.588 1.00 21.19 126 THR B C 1
ATOM 3239 O O . THR B 1 132 ? 32.391 23.735 42.102 1.00 21.54 126 THR B O 1
ATOM 3243 N N . HIS B 1 133 ? 30.473 24.918 41.951 1.00 18.40 127 HIS B N 1
ATOM 3244 C CA . HIS B 1 133 ? 30.125 24.442 40.614 1.00 19.30 127 HIS B CA 1
ATOM 3245 C C . HIS B 1 133 ? 29.406 25.533 39.831 1.00 17.67 127 HIS B C 1
ATOM 3246 O O . HIS B 1 133 ? 28.972 26.539 40.391 1.00 17.34 127 HIS B O 1
ATOM 3253 N N . PHE B 1 134 ? 29.294 25.327 38.527 1.00 18.30 128 PHE B N 1
ATOM 3254 C CA . PHE B 1 134 ? 28.519 26.225 37.686 1.00 17.62 128 PHE B CA 1
ATOM 3255 C C . PHE B 1 134 ? 27.814 25.331 36.678 1.00 19.02 128 PHE B C 1
ATOM 3256 O O . PHE B 1 134 ? 28.354 24.306 36.247 1.00 17.70 128 PHE B O 1
ATOM 3264 N N . SER B 1 135 ? 26.583 25.692 36.339 1.00 16.98 129 SER B N 1
ATOM 3265 C CA . SER B 1 135 ? 25.805 24.911 35.389 1.00 19.40 129 SER B CA 1
ATOM 3266 C C . SER B 1 135 ? 25.170 25.835 34.371 1.00 18.48 129 SER B C 1
ATOM 3267 O O . SER B 1 135 ? 24.859 26.985 34.677 1.00 20.51 129 SER B O 1
ATOM 3270 N N . VAL B 1 136 ? 24.997 25.329 33.158 1.00 18.62 130 VAL B N 1
ATOM 3271 C CA . VAL B 1 136 ? 24.361 26.088 32.094 1.00 18.93 130 VAL B CA 1
ATOM 3272 C C . VAL B 1 136 ? 23.343 25.139 31.485 1.00 18.61 130 VAL B C 1
ATOM 3273 O O . VAL B 1 136 ? 23.669 24.001 31.152 1.00 18.11 130 VAL B O 1
ATOM 3277 N N . ASP B 1 137 ? 22.106 25.593 31.345 1.00 18.58 131 ASP B N 1
ATOM 3278 C CA . ASP B 1 137 ? 21.088 24.727 30.770 1.00 19.91 131 ASP B CA 1
ATOM 3279 C C . ASP B 1 137 ? 20.102 25.566 29.984 1.00 21.23 131 ASP B C 1
ATOM 3280 O O . ASP B 1 137 ? 20.158 26.792 30.016 1.00 20.35 131 ASP B O 1
ATOM 3285 N N . GLY B 1 138 ? 19.210 24.900 29.261 1.00 22.90 132 GLY B N 1
ATOM 3286 C CA . GLY B 1 138 ? 18.224 25.629 28.489 1.00 22.35 132 GLY B CA 1
ATOM 3287 C C . GLY B 1 138 ? 18.435 25.595 26.991 1.00 22.29 132 GLY B C 1
ATOM 3288 O O . GLY B 1 138 ? 19.159 24.752 26.458 1.00 21.97 132 GLY B O 1
ATOM 3289 N N . ASP B 1 139 ? 17.792 26.538 26.312 1.00 23.21 133 ASP B N 1
ATOM 3290 C CA . ASP B 1 139 ? 17.853 26.635 24.863 1.00 23.57 133 ASP B CA 1
ATOM 3291 C C . ASP B 1 139 ? 19.059 27.423 24.384 1.00 23.60 133 ASP B C 1
ATOM 3292 O O . ASP B 1 139 ? 18.946 28.552 23.905 1.00 25.04 133 ASP B O 1
ATOM 3297 N N . ILE B 1 140 ? 20.225 26.808 24.521 1.00 23.17 134 ILE B N 1
ATOM 3298 C CA . ILE B 1 140 ? 21.465 27.433 24.105 1.00 22.28 134 ILE B CA 1
ATOM 3299 C C . ILE B 1 140 ? 22.413 26.340 23.631 1.00 21.81 134 ILE B C 1
ATOM 3300 O O . ILE B 1 140 ? 22.390 25.228 24.153 1.00 21.81 134 ILE B O 1
ATOM 3305 N N . LEU B 1 141 ? 23.212 26.656 22.619 1.00 22.67 135 LEU B N 1
ATOM 3306 C CA . LEU B 1 141 ? 24.206 25.724 22.090 1.00 23.11 135 LEU B CA 1
ATOM 3307 C C . LEU B 1 141 ? 25.542 26.349 22.470 1.00 20.90 135 LEU B C 1
ATOM 3308 O O . LEU B 1 141 ? 26.031 27.251 21.795 1.00 22.13 135 LEU B O 1
ATOM 3313 N N . ILE B 1 142 ? 26.117 25.860 23.561 1.00 22.33 136 ILE B N 1
ATOM 3314 C CA . ILE B 1 142 ? 27.380 26.377 24.085 1.00 21.92 136 ILE B CA 1
ATOM 3315 C C . ILE B 1 142 ? 28.568 26.131 23.165 1.00 19.96 136 ILE B C 1
ATOM 3316 O O . ILE B 1 142 ? 28.789 25.009 22.702 1.00 20.66 136 ILE B O 1
ATOM 3321 N N . THR B 1 143 ? 29.332 27.192 22.910 1.00 19.12 137 THR B N 1
ATOM 3322 C CA . THR B 1 143 ? 30.497 27.112 22.038 1.00 18.19 137 THR B CA 1
ATOM 3323 C C . THR B 1 143 ? 31.807 27.357 22.790 1.00 17.26 137 THR B C 1
ATOM 3324 O O . THR B 1 143 ? 32.868 26.932 22.339 1.00 16.16 137 THR B O 1
ATOM 3328 N N . TYR B 1 144 ? 31.730 28.041 23.928 1.00 17.21 138 TYR B N 1
ATOM 3329 C CA . TYR B 1 144 ? 32.938 28.347 24.698 1.00 16.83 138 TYR B CA 1
ATOM 3330 C C . TYR B 1 144 ? 32.668 28.601 26.165 1.00 17.52 138 TYR B C 1
ATOM 3331 O O . TYR B 1 144 ? 31.715 29.283 26.528 1.00 18.83 138 TYR B O 1
ATOM 3340 N N . ILE B 1 145 ? 33.520 28.038 27.012 1.00 18.31 139 ILE B N 1
ATOM 3341 C CA . ILE B 1 145 ? 33.402 28.239 28.443 1.00 17.73 139 ILE B CA 1
ATOM 3342 C C . ILE B 1 145 ? 34.803 28.333 29.012 1.00 18.68 139 ILE B C 1
ATOM 3343 O O . ILE B 1 145 ? 35.713 27.638 28.566 1.00 19.03 139 ILE B O 1
ATOM 3348 N N . HIS B 1 146 ? 34.980 29.212 29.985 1.00 18.56 140 HIS B N 1
ATOM 3349 C CA . HIS B 1 146 ? 36.276 29.330 30.629 1.00 16.80 140 HIS B CA 1
ATOM 3350 C C . HIS B 1 146 ? 36.140 30.025 31.962 1.00 17.64 140 HIS B C 1
ATOM 3351 O O . HIS B 1 146 ? 35.365 30.968 32.108 1.00 16.97 140 HIS B O 1
ATOM 3358 N N . TRP B 1 147 ? 36.881 29.542 32.947 1.00 17.24 141 TRP B N 1
ATOM 3359 C CA . TRP B 1 147 ? 36.858 30.187 34.240 1.00 18.26 141 TRP B CA 1
ATOM 3360 C C . TRP B 1 147 ? 38.306 30.285 34.682 1.00 19.35 141 TRP B C 1
ATOM 3361 O O . TRP B 1 147 ? 39.088 29.347 34.509 1.00 17.13 141 TRP B O 1
ATOM 3372 N N . GLY B 1 148 ? 38.659 31.451 35.201 1.00 19.01 142 GLY B N 1
ATOM 3373 C CA . GLY B 1 148 ? 40.014 31.679 35.652 1.00 18.66 142 GLY B CA 1
ATOM 3374 C C . GLY B 1 148 ? 40.300 33.159 35.771 1.00 19.13 142 GLY B C 1
ATOM 3375 O O . GLY B 1 148 ? 39.391 33.972 35.961 1.00 17.53 142 GLY B O 1
ATOM 3376 N N . GLY B 1 149 ? 41.572 33.513 35.648 1.00 17.97 143 GLY B N 1
ATOM 3377 C CA . GLY B 1 149 ? 41.957 34.902 35.769 1.00 17.87 143 GLY B CA 1
ATOM 3378 C C . GLY B 1 149 ? 42.173 35.250 37.230 1.00 18.03 143 GLY B C 1
ATOM 3379 O O . GLY B 1 149 ? 42.073 34.395 38.117 1.00 17.88 143 GLY B O 1
ATOM 3380 N N . LYS B 1 150 ? 42.470 36.516 37.483 1.00 16.56 144 LYS B N 1
ATOM 3381 C CA . LYS B 1 150 ? 42.715 37.002 38.835 1.00 16.00 144 LYS B CA 1
ATOM 3382 C C . LYS B 1 150 ? 42.820 38.504 38.676 1.00 15.80 144 LYS B C 1
ATOM 3383 O O . LYS B 1 150 ? 42.516 39.036 37.606 1.00 14.96 144 LYS B O 1
ATOM 3389 N N . TYR B 1 151 ? 43.230 39.197 39.736 1.00 15.46 145 TYR B N 1
ATOM 3390 C CA . TYR B 1 151 ? 43.431 40.632 39.629 1.00 14.89 145 TYR B CA 1
ATOM 3391 C C . TYR B 1 151 ? 44.852 40.797 39.117 1.00 16.93 145 TYR B C 1
ATOM 3392 O O . TYR B 1 151 ? 45.810 40.403 39.792 1.00 18.64 145 TYR B O 1
ATOM 3401 N N . TYR B 1 152 ? 44.992 41.346 37.915 1.00 15.80 146 TYR B N 1
ATOM 3402 C CA . TYR B 1 152 ? 46.310 41.563 37.339 1.00 15.94 146 TYR B CA 1
ATOM 3403 C C . TYR B 1 152 ? 46.678 43.020 37.483 1.00 16.50 146 TYR B C 1
ATOM 3404 O O . TYR B 1 152 ? 45.996 43.889 36.947 1.00 17.11 146 TYR B O 1
ATOM 3413 N N . PRO B 1 153 ? 47.765 43.315 38.208 1.00 15.16 147 PRO B N 1
ATOM 3414 C CA . PRO B 1 153 ? 48.141 44.720 38.353 1.00 15.08 147 PRO B CA 1
ATOM 3415 C C . PRO B 1 153 ? 48.724 45.248 37.045 1.00 14.83 147 PRO B C 1
ATOM 3416 O O . PRO B 1 153 ? 49.372 44.510 36.296 1.00 15.98 147 PRO B O 1
ATOM 3420 N N . VAL B 1 154 ? 48.458 46.516 36.761 1.00 14.01 148 VAL B N 1
ATOM 3421 C CA . VAL B 1 154 ? 48.999 47.161 35.569 1.00 16.64 148 VAL B CA 1
ATOM 3422 C C . VAL B 1 154 ? 49.629 48.477 36.029 1.00 16.13 148 VAL B C 1
ATOM 3423 O O . VAL B 1 154 ? 49.021 49.231 36.789 1.00 15.97 148 VAL B O 1
ATOM 3427 N N . PRO B 1 155 ? 50.867 48.769 35.591 1.00 17.02 149 PRO B N 1
ATOM 3428 C CA . PRO B 1 155 ? 51.732 47.988 34.700 1.00 17.99 149 PRO B CA 1
ATOM 3429 C C . PRO B 1 155 ? 51.941 46.562 35.171 1.00 17.67 149 PRO B C 1
ATOM 3430 O O . PRO B 1 155 ? 52.116 46.292 36.363 1.00 17.47 149 PRO B O 1
ATOM 3434 N N . TYR B 1 156 ? 51.941 45.660 34.204 1.00 15.95 150 TYR B N 1
ATOM 3435 C CA . TYR B 1 156 ? 52.107 44.247 34.451 1.00 16.59 150 TYR B CA 1
ATOM 3436 C C . TYR B 1 156 ? 53.427 43.785 33.851 1.00 16.28 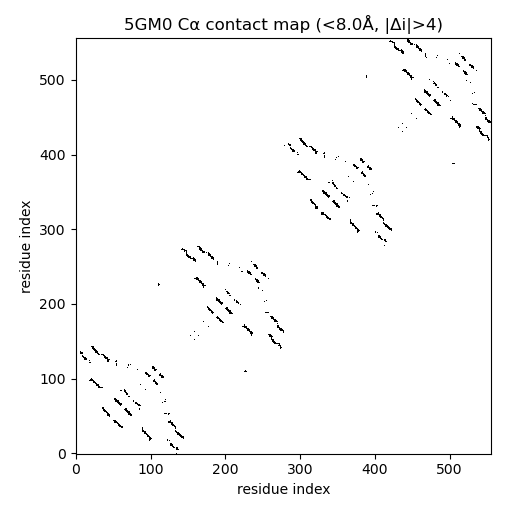150 TYR B C 1
ATOM 3437 O O . TYR B 1 156 ? 53.839 44.258 32.791 1.00 15.04 150 TYR B O 1
ATOM 3446 N N . GLU B 1 157 ? 54.087 42.863 34.532 1.00 16.60 151 GLU B N 1
ATOM 3447 C CA . GLU B 1 157 ? 55.340 42.313 34.041 1.00 19.14 151 GLU B CA 1
ATOM 3448 C C . GLU B 1 157 ? 55.500 40.927 34.630 1.00 18.69 151 GLU B C 1
ATOM 3449 O O . GLU B 1 157 ? 55.361 40.742 35.836 1.00 19.72 151 GLU B O 1
ATOM 3455 N N . SER B 1 158 ? 55.770 39.945 33.778 1.00 18.87 152 SER B N 1
ATOM 3456 C CA . SER B 1 158 ? 55.939 38.588 34.269 1.00 20.97 152 SER B CA 1
ATOM 3457 C C . SER B 1 158 ? 56.737 37.747 33.297 1.00 21.47 152 SER B C 1
ATOM 3458 O O . SER B 1 158 ? 56.890 38.102 32.127 1.00 21.03 152 SER B O 1
ATOM 3461 N N . GLY B 1 159 ? 57.264 36.635 33.795 1.00 22.82 153 GLY B N 1
ATOM 3462 C CA . GLY B 1 159 ? 58.000 35.741 32.929 1.00 25.69 153 GLY B CA 1
ATOM 3463 C C . GLY B 1 159 ? 56.968 34.769 32.398 1.00 27.81 153 GLY B C 1
ATOM 3464 O O . GLY B 1 159 ? 55.881 34.659 32.964 1.00 30.33 153 GLY B O 1
ATOM 3465 N N . LEU B 1 160 ? 57.279 34.077 31.311 1.00 29.21 154 LEU B N 1
ATOM 3466 C CA . LEU B 1 160 ? 56.339 33.113 30.755 1.00 31.71 154 LEU B CA 1
ATOM 3467 C C . LEU B 1 160 ? 56.896 31.707 30.931 1.00 34.48 154 LEU B C 1
ATOM 3468 O O . LEU B 1 160 ? 57.995 31.411 30.465 1.00 35.32 154 LEU B O 1
ATOM 3473 N N . ALA B 1 161 ? 56.129 30.862 31.616 1.00 36.69 155 ALA B N 1
ATOM 3474 C CA . ALA B 1 161 ? 56.484 29.468 31.888 1.00 39.72 155 ALA B CA 1
ATOM 3475 C C . ALA B 1 161 ? 57.949 29.116 31.625 1.00 40.66 155 ALA B C 1
ATOM 3476 O O . ALA B 1 161 ? 58.854 29.716 32.206 1.00 42.49 155 ALA B O 1
ATOM 3478 N N . GLY B 1 162 ? 58.174 28.135 30.754 1.00 40.38 156 GLY B N 1
ATOM 3479 C CA . GLY B 1 162 ? 59.526 27.716 30.432 1.00 39.35 156 GLY B CA 1
ATOM 3480 C C . GLY B 1 162 ? 59.867 27.901 28.965 1.00 39.41 156 GLY B C 1
ATOM 3481 O O . GLY B 1 162 ? 60.766 28.668 28.617 1.00 39.56 156 GLY B O 1
ATOM 3482 N N . ASP B 1 163 ? 59.153 27.197 28.095 1.00 39.02 157 ASP B N 1
ATOM 3483 C CA . ASP B 1 163 ? 59.392 27.307 26.662 1.00 38.75 157 ASP B CA 1
ATOM 3484 C C . ASP B 1 163 ? 58.926 28.686 26.188 1.00 36.68 157 ASP B C 1
ATOM 3485 O O . ASP B 1 163 ? 59.279 29.140 25.099 1.00 36.94 157 ASP B O 1
ATOM 3490 N N . GLY B 1 164 ? 58.137 29.352 27.025 1.00 34.66 158 GLY B N 1
ATOM 3491 C CA . GLY B 1 164 ? 57.637 30.670 26.678 1.00 31.06 158 GLY B CA 1
ATOM 3492 C C . GLY B 1 164 ? 56.678 30.632 25.504 1.00 28.63 158 GLY B C 1
ATOM 3493 O O . GLY B 1 164 ? 56.043 29.609 25.249 1.00 27.92 158 GLY B O 1
ATOM 3494 N N . LEU B 1 165 ? 56.582 31.750 24.789 1.00 26.21 159 LEU B N 1
ATOM 3495 C CA . LEU B 1 165 ? 55.696 31.871 23.631 1.00 25.74 159 LEU B CA 1
ATOM 3496 C C . LEU B 1 165 ? 56.434 31.518 22.339 1.00 24.65 159 LEU B C 1
ATOM 3497 O O . LEU B 1 165 ? 56.845 32.406 21.595 1.00 26.29 159 LEU B O 1
ATOM 3502 N N . ALA B 1 166 ? 56.591 30.227 22.073 1.00 23.13 160 ALA B N 1
ATOM 3503 C CA . ALA B 1 166 ? 57.289 29.770 20.872 1.00 22.89 160 ALA B CA 1
ATOM 3504 C C . ALA B 1 166 ? 56.302 29.363 19.779 1.00 21.72 160 ALA B C 1
ATOM 3505 O O . ALA B 1 166 ? 55.104 29.261 20.032 1.00 20.43 160 ALA B O 1
ATOM 3507 N N . PRO B 1 167 ? 56.795 29.142 18.546 1.00 21.70 161 PRO B N 1
ATOM 3508 C CA . PRO B 1 167 ? 55.889 28.742 17.464 1.00 21.05 161 PRO B CA 1
ATOM 3509 C C . PRO B 1 167 ? 55.037 27.565 17.937 1.00 19.93 161 PRO B C 1
ATOM 3510 O O . PRO B 1 167 ? 55.551 26.623 18.540 1.00 21.69 161 PRO B O 1
ATOM 3514 N N . GLY B 1 168 ? 53.737 27.625 17.672 1.00 18.04 162 GLY B N 1
ATOM 3515 C CA . GLY B 1 168 ? 52.856 26.559 18.105 1.00 18.52 162 GLY B CA 1
ATOM 3516 C C . GLY B 1 168 ? 52.132 26.889 19.396 1.00 18.84 162 GLY B C 1
ATOM 3517 O O . GLY B 1 168 ? 51.227 26.163 19.817 1.00 19.50 162 GLY B O 1
ATOM 3518 N N . LYS B 1 169 ? 52.537 27.977 20.041 1.00 17.62 163 LYS B N 1
ATOM 3519 C CA . LYS B 1 169 ? 51.908 28.403 21.284 1.00 17.77 163 LYS B CA 1
ATOM 3520 C C . LYS B 1 169 ? 51.190 29.728 21.046 1.00 16.81 163 LYS B C 1
ATOM 3521 O O . LYS B 1 169 ? 51.505 30.456 20.100 1.00 16.33 163 LYS B O 1
ATOM 3527 N N . SER B 1 170 ? 50.211 30.030 21.891 1.00 15.95 164 SER B N 1
ATOM 3528 C CA . SER B 1 170 ? 49.463 31.271 21.760 1.00 15.56 164 SER B CA 1
ATOM 3529 C C . SER B 1 170 ? 49.223 31.884 23.124 1.00 15.75 164 SER B C 1
ATOM 3530 O O . SER B 1 170 ? 49.053 31.174 24.118 1.00 15.43 164 SER B O 1
ATOM 3533 N N . LEU B 1 171 ? 49.209 33.209 23.156 1.00 13.92 165 LEU B N 1
ATOM 3534 C CA . LEU B 1 171 ? 48.978 33.952 24.380 1.00 15.38 165 LEU B CA 1
ATOM 3535 C C . LEU B 1 171 ? 47.645 34.665 24.238 1.00 15.25 165 LEU B C 1
ATOM 3536 O O . LEU B 1 171 ? 47.458 35.441 23.301 1.00 15.26 165 LEU B O 1
ATOM 3541 N N . LEU B 1 172 ? 46.734 34.408 25.171 1.00 15.45 166 LEU B N 1
ATOM 3542 C CA . LEU B 1 172 ? 45.413 35.029 25.138 1.00 17.30 166 LEU B CA 1
ATOM 3543 C C . LEU B 1 172 ? 45.276 36.001 26.307 1.00 16.31 166 LEU B C 1
ATOM 3544 O O . LEU B 1 172 ? 45.479 35.629 27.458 1.00 16.87 166 LEU B O 1
ATOM 3549 N N . ILE B 1 173 ? 44.917 37.242 25.998 1.00 14.54 167 ILE B N 1
ATOM 3550 C CA . ILE B 1 173 ? 44.744 38.266 27.018 1.00 13.48 167 ILE B CA 1
ATOM 3551 C C . ILE B 1 173 ? 43.339 38.851 26.958 1.00 14.69 167 ILE B C 1
ATOM 3552 O O . ILE B 1 173 ? 42.875 39.253 25.891 1.00 15.58 167 ILE B O 1
ATOM 3557 N N . PHE B 1 174 ? 42.660 38.862 28.102 1.00 14.72 168 PHE B N 1
ATOM 3558 C CA . PHE B 1 174 ? 41.316 39.439 28.202 1.00 16.40 168 PHE B CA 1
ATOM 3559 C C . PHE B 1 174 ? 41.554 40.789 28.867 1.00 15.79 168 PHE B C 1
ATOM 3560 O O . PHE B 1 174 ? 42.092 40.851 29.975 1.00 15.69 168 PHE B O 1
ATOM 3568 N N . ALA B 1 175 ? 41.185 41.870 28.192 1.00 16.51 169 ALA B N 1
ATOM 3569 C CA . ALA B 1 175 ? 41.403 43.196 28.753 1.00 17.44 169 ALA B CA 1
ATOM 3570 C C . ALA B 1 175 ? 40.310 44.179 28.383 1.00 19.32 169 ALA B C 1
ATOM 3571 O O . ALA B 1 175 ? 39.538 43.952 27.446 1.00 19.04 169 ALA B O 1
ATOM 3573 N N . THR B 1 176 ? 40.239 45.270 29.140 1.00 18.04 170 THR B N 1
ATOM 3574 C CA . THR B 1 176 ? 39.256 46.308 28.876 1.00 19.18 170 THR B CA 1
ATOM 3575 C C . THR B 1 176 ? 39.935 47.674 28.798 1.00 19.53 170 THR B C 1
ATOM 3576 O O . THR B 1 176 ? 40.387 48.212 29.812 1.00 19.86 170 THR B O 1
ATOM 3580 N N . PRO B 1 177 ? 40.040 48.244 27.587 1.00 20.41 171 PRO B N 1
ATOM 3581 C CA . PRO B 1 177 ? 40.674 49.561 27.459 1.00 20.67 171 PRO B CA 1
ATOM 3582 C C . PRO B 1 177 ? 39.903 50.495 28.385 1.00 20.50 171 PRO B C 1
ATOM 3583 O O . PRO B 1 177 ? 38.679 50.405 28.463 1.00 20.08 171 PRO B O 1
ATOM 3587 N N . GLU B 1 178 ? 40.597 51.378 29.092 1.00 20.57 172 GLU B N 1
ATOM 3588 C CA . GLU B 1 178 ? 39.905 52.271 30.018 1.00 21.86 172 GLU B CA 1
ATOM 3589 C C . GLU B 1 178 ? 38.965 53.232 29.304 1.00 21.61 172 GLU B C 1
ATOM 3590 O O . GLU B 1 178 ? 39.264 53.717 28.214 1.00 20.72 172 GLU B O 1
ATOM 3596 N N . LYS B 1 179 ? 37.823 53.494 29.933 1.00 22.48 173 LYS B N 1
ATOM 3597 C CA . LYS B 1 179 ? 36.795 54.374 29.377 1.00 24.41 173 LYS B CA 1
ATOM 3598 C C . LYS B 1 179 ? 37.308 55.717 28.863 1.00 25.01 173 LYS B C 1
ATOM 3599 O O . LYS B 1 179 ? 36.851 56.201 27.823 1.00 24.24 173 LYS B O 1
ATOM 3605 N N . LYS B 1 180 ? 38.238 56.331 29.587 1.00 25.57 174 LYS B N 1
ATOM 3606 C CA . LYS B 1 180 ? 38.787 57.617 29.166 1.00 26.24 174 LYS B CA 1
ATOM 3607 C C . LYS B 1 180 ? 40.281 57.517 28.877 1.00 25.92 174 LYS B C 1
ATOM 3608 O O . LYS B 1 180 ? 41.001 58.513 28.921 1.00 25.47 174 LYS B O 1
ATOM 3614 N N . GLY B 1 181 ? 40.740 56.308 28.571 1.00 24.91 175 GLY B N 1
ATOM 3615 C CA . GLY B 1 181 ? 42.146 56.106 28.273 1.00 23.97 175 GLY B CA 1
ATOM 3616 C C . GLY B 1 181 ? 42.495 56.561 26.867 1.00 23.84 175 GLY B C 1
ATOM 3617 O O . GLY B 1 181 ? 41.604 56.797 26.048 1.00 25.25 175 GLY B O 1
ATOM 3618 N N . LYS B 1 182 ? 43.788 56.690 26.580 1.00 21.64 176 LYS B N 1
ATOM 3619 C CA . LYS B 1 182 ? 44.221 57.125 25.257 1.00 22.46 176 LYS B CA 1
ATOM 3620 C C . LYS B 1 182 ? 44.963 56.026 24.514 1.00 21.73 176 LYS B C 1
ATOM 3621 O O . LYS B 1 182 ? 44.886 55.928 23.288 1.00 19.80 176 LYS B O 1
ATOM 3627 N N . ARG B 1 183 ? 45.702 55.207 25.252 1.00 20.34 177 ARG B N 1
ATOM 3628 C CA . ARG B 1 183 ? 46.428 54.115 24.622 1.00 20.56 177 ARG B CA 1
ATOM 3629 C C . ARG B 1 183 ? 46.997 53.149 25.655 1.00 18.12 177 ARG B C 1
ATOM 3630 O O . ARG B 1 183 ? 47.076 53.459 26.837 1.00 17.87 177 ARG B O 1
ATOM 3638 N N . PHE B 1 184 ? 47.344 51.952 25.201 1.00 17.08 178 PHE B N 1
ATOM 3639 C CA . PHE B 1 184 ? 47.939 50.955 26.078 1.00 15.05 178 PHE B CA 1
ATOM 3640 C C . PHE B 1 184 ? 48.809 50.082 25.202 1.00 13.69 178 PHE B C 1
ATOM 3641 O O . PHE B 1 184 ? 48.780 50.213 23.981 1.00 14.41 178 PHE B O 1
ATOM 3649 N N . HIS B 1 185 ? 49.605 49.216 25.813 1.00 12.58 179 HIS B N 1
ATOM 3650 C CA . HIS B 1 185 ? 50.470 48.350 25.021 1.00 13.65 179 HIS B CA 1
ATOM 3651 C C . HIS B 1 185 ? 50.730 47.021 25.687 1.00 12.22 179 HIS B C 1
ATOM 3652 O O . HIS B 1 185 ? 50.559 46.866 26.893 1.00 13.71 179 HIS B O 1
ATOM 3659 N N . ILE B 1 186 ? 51.157 46.070 24.865 1.00 12.56 180 ILE B N 1
ATOM 3660 C CA . ILE B 1 186 ? 51.502 44.725 25.299 1.00 13.44 180 ILE B CA 1
ATOM 3661 C C . ILE B 1 186 ? 52.826 44.412 24.617 1.00 13.19 180 ILE B C 1
ATOM 3662 O O . ILE B 1 186 ? 52.939 44.538 23.396 1.00 12.10 180 ILE B O 1
ATOM 3667 N N . ASN B 1 187 ? 53.839 44.057 25.409 1.00 13.39 181 ASN B N 1
ATOM 3668 C CA . ASN B 1 187 ? 55.157 43.705 24.879 1.00 14.93 181 ASN B CA 1
ATOM 3669 C C . ASN B 1 187 ? 55.466 42.229 25.097 1.00 13.17 181 ASN B C 1
ATOM 3670 O O . ASN B 1 187 ? 55.277 41.708 26.196 1.00 13.45 181 ASN B O 1
ATOM 3675 N N . LEU B 1 188 ? 55.938 41.566 24.041 1.00 12.52 182 LEU B N 1
ATOM 3676 C CA . LEU B 1 188 ? 56.348 40.160 24.110 1.00 13.14 182 LEU B CA 1
ATOM 3677 C C . LEU B 1 188 ? 57.869 40.284 24.006 1.00 12.98 182 LEU B C 1
ATOM 3678 O O . LEU B 1 188 ? 58.397 40.680 22.959 1.00 13.50 182 LEU B O 1
ATOM 3683 N N . LEU B 1 189 ? 58.572 39.953 25.084 1.00 14.30 183 LEU B N 1
ATOM 3684 C CA . LEU B 1 189 ? 60.018 40.137 25.101 1.00 15.56 183 LEU B CA 1
ATOM 3685 C C . LEU B 1 189 ? 60.927 38.921 25.109 1.00 17.70 183 LEU B C 1
ATOM 3686 O O . LEU B 1 189 ? 60.552 37.835 25.550 1.00 16.06 183 LEU B O 1
ATOM 3691 N N . LYS B 1 190 ? 62.142 39.147 24.622 1.00 18.94 184 LYS B N 1
ATOM 3692 C CA . LYS B 1 190 ? 63.175 38.124 24.608 1.00 21.47 184 LYS B CA 1
ATOM 3693 C C . LYS B 1 190 ? 63.967 38.284 25.905 1.00 22.00 184 LYS B C 1
ATOM 3694 O O . LYS B 1 190 ? 63.822 39.286 26.607 1.00 19.32 184 LYS B O 1
ATOM 3700 N N . LYS B 1 191 ? 64.804 37.296 26.210 1.00 23.89 185 LYS B N 1
ATOM 3701 C CA . LYS B 1 191 ? 65.613 37.293 27.426 1.00 26.94 185 LYS B CA 1
ATOM 3702 C C . LYS B 1 191 ? 66.555 38.479 27.607 1.00 27.23 185 LYS B C 1
ATOM 3703 O O . LYS B 1 191 ? 66.909 38.818 28.737 1.00 28.23 185 LYS B O 1
ATOM 3709 N N . ASN B 1 192 ? 66.962 39.115 26.511 1.00 26.46 186 ASN B N 1
ATOM 3710 C CA . ASN B 1 192 ? 67.875 40.250 26.613 1.00 25.95 186 ASN B CA 1
ATOM 3711 C C . ASN B 1 192 ? 67.171 41.600 26.677 1.00 24.81 186 ASN B C 1
ATOM 3712 O O . ASN B 1 192 ? 67.820 42.644 26.692 1.00 25.51 186 ASN B O 1
ATOM 3717 N N . GLY B 1 193 ? 65.843 41.583 26.707 1.00 24.27 187 GLY B N 1
ATOM 3718 C CA . GLY B 1 193 ? 65.110 42.832 26.774 1.00 22.35 187 GLY B CA 1
ATOM 3719 C C . GLY B 1 193 ? 64.586 43.339 25.443 1.00 20.91 187 GLY B C 1
ATOM 3720 O O . GLY B 1 193 ? 63.823 44.301 25.419 1.00 20.92 187 GLY B O 1
ATOM 3721 N N . ASP B 1 194 ? 65.003 42.723 24.337 1.00 18.21 188 ASP B N 1
ATOM 3722 C CA . ASP B 1 194 ? 64.510 43.139 23.029 1.00 17.54 188 ASP B CA 1
ATOM 3723 C C . ASP B 1 194 ? 63.021 42.839 23.027 1.00 16.37 188 ASP B C 1
ATOM 3724 O O . ASP B 1 194 ? 62.576 41.884 23.668 1.00 15.99 188 ASP B O 1
ATOM 3729 N N . ILE B 1 195 ? 62.252 43.647 22.310 1.00 15.74 189 ILE B N 1
ATOM 3730 C CA . ILE B 1 195 ? 60.817 43.413 22.234 1.00 15.23 189 ILE B CA 1
ATOM 3731 C C . ILE B 1 195 ? 60.504 42.824 20.864 1.00 14.76 189 ILE B C 1
ATOM 3732 O O . ILE B 1 195 ? 60.669 43.479 19.830 1.00 15.01 189 ILE B O 1
ATOM 3737 N N . ALA B 1 196 ? 60.076 41.568 20.859 1.00 13.06 190 ALA B N 1
ATOM 3738 C CA . ALA B 1 196 ? 59.753 40.899 19.614 1.00 15.30 190 ALA B CA 1
ATOM 3739 C C . ALA B 1 196 ? 58.512 41.502 18.958 1.00 14.96 190 ALA B C 1
ATOM 3740 O O . ALA B 1 196 ? 58.459 41.577 17.736 1.00 13.97 190 ALA B O 1
ATOM 3742 N N . LEU B 1 197 ? 57.522 41.954 19.735 1.00 16.36 191 LEU B N 1
ATOM 3743 C CA . LEU B 1 197 ? 56.336 42.512 19.067 1.00 17.61 191 LEU B CA 1
ATOM 3744 C C . LEU B 1 197 ? 55.740 43.915 19.323 1.00 22.03 191 LEU B C 1
ATOM 3745 O O . LEU B 1 197 ? 55.404 44.608 18.364 1.00 28.81 191 LEU B O 1
ATOM 3750 N N . HIS B 1 198 ? 55.600 44.341 20.567 1.00 20.83 192 HIS B N 1
ATOM 3751 C CA . HIS B 1 198 ? 54.984 45.639 20.888 1.00 15.41 192 HIS B CA 1
ATOM 3752 C C . HIS B 1 198 ? 53.689 45.875 20.101 1.00 14.46 192 HIS B C 1
ATOM 3753 O O . HIS B 1 198 ? 53.706 46.249 18.928 1.00 15.82 192 HIS B O 1
ATOM 3760 N N . PHE B 1 199 ? 52.579 45.643 20.786 1.00 13.43 193 PHE B N 1
ATOM 3761 C CA . PHE B 1 199 ? 51.221 45.784 20.253 1.00 13.00 193 PHE B CA 1
ATOM 3762 C C . PHE B 1 199 ? 50.679 46.993 21.006 1.00 12.92 193 PHE B C 1
ATOM 3763 O O . PHE B 1 199 ? 50.421 46.923 22.206 1.00 13.36 193 PHE B O 1
ATOM 3771 N N . ASN B 1 200 ? 50.459 48.084 20.283 1.00 13.76 194 ASN B N 1
ATOM 3772 C CA . ASN B 1 200 ? 50.092 49.343 20.914 1.00 14.03 194 ASN B CA 1
ATOM 3773 C C . ASN B 1 200 ? 48.874 50.077 20.352 1.00 14.64 194 ASN B C 1
ATOM 3774 O O . ASN B 1 200 ? 48.994 50.930 19.470 1.00 16.02 194 ASN B O 1
ATOM 3779 N N . PRO B 1 201 ? 47.674 49.746 20.857 1.00 14.43 195 PRO B N 1
ATOM 3780 C CA . PRO B 1 201 ? 46.466 50.423 20.369 1.00 15.35 195 PRO B CA 1
ATOM 3781 C C . PRO B 1 201 ? 46.474 51.900 20.783 1.00 16.05 195 PRO B C 1
ATOM 3782 O O . PRO B 1 201 ? 46.691 52.221 21.952 1.00 16.73 195 PRO B O 1
ATOM 3786 N N . ARG B 1 202 ? 46.248 52.791 19.819 1.00 17.10 196 ARG B N 1
ATOM 3787 C CA . ARG B 1 202 ? 46.218 54.229 20.084 1.00 18.70 196 ARG B CA 1
ATOM 3788 C C . ARG B 1 202 ? 44.886 54.798 19.629 1.00 19.31 196 ARG B C 1
ATOM 3789 O O . ARG B 1 202 ? 44.653 54.976 18.433 1.00 21.05 196 ARG B O 1
ATOM 3797 N N . PHE B 1 203 ? 44.015 55.087 20.585 1.00 19.83 197 PHE B N 1
ATOM 3798 C CA . PHE B 1 203 ? 42.703 55.629 20.266 1.00 21.80 197 PHE B CA 1
ATOM 3799 C C . PHE B 1 203 ? 42.799 57.055 19.748 1.00 24.58 197 PHE B C 1
ATOM 3800 O O . PHE B 1 203 ? 41.962 57.480 18.958 1.00 27.20 197 PHE B O 1
ATOM 3808 N N . ASP B 1 204 ? 43.820 57.791 20.182 1.00 26.94 198 ASP B N 1
ATOM 3809 C CA . ASP B 1 204 ? 43.998 59.169 19.725 1.00 29.09 198 ASP B CA 1
ATOM 3810 C C . ASP B 1 204 ? 44.488 59.215 18.279 1.00 29.63 198 ASP B C 1
ATOM 3811 O O . ASP B 1 204 ? 44.373 60.242 17.608 1.00 30.72 198 ASP B O 1
ATOM 3816 N N . GLU B 1 205 ? 45.034 58.101 17.800 1.00 29.10 199 GLU B N 1
ATOM 3817 C CA . GLU B 1 205 ? 45.528 58.020 16.431 1.00 28.86 199 GLU B CA 1
ATOM 3818 C C . GLU B 1 205 ? 44.686 57.050 15.605 1.00 27.39 199 GLU B C 1
ATOM 3819 O O . GLU B 1 205 ? 44.937 56.847 14.416 1.00 27.73 199 GLU B O 1
ATOM 3825 N N . LYS B 1 206 ? 43.684 56.457 16.250 1.00 26.06 200 LYS B N 1
ATOM 3826 C CA . LYS B 1 206 ? 42.772 55.516 15.609 1.00 26.27 200 LYS B CA 1
ATOM 3827 C C . LYS B 1 206 ? 43.493 54.385 14.882 1.00 25.26 200 LYS B C 1
ATOM 3828 O O . LYS B 1 206 ? 43.171 54.052 13.741 1.00 26.27 200 LYS B O 1
ATOM 3834 N N . ALA B 1 207 ? 44.471 53.782 15.547 1.00 23.17 201 ALA B N 1
ATOM 3835 C CA . ALA B 1 207 ? 45.206 52.691 14.928 1.00 20.73 201 ALA B CA 1
ATOM 3836 C C . ALA B 1 207 ? 45.941 51.880 15.972 1.00 20.05 201 ALA B C 1
ATOM 3837 O O . ALA B 1 207 ? 46.106 52.312 17.109 1.00 19.81 201 ALA B O 1
ATOM 3839 N N . ILE B 1 208 ? 46.373 50.688 15.584 1.00 17.21 202 ILE B N 1
ATOM 3840 C CA . ILE B 1 208 ? 47.134 49.856 16.494 1.00 17.34 202 ILE B CA 1
ATOM 3841 C C . ILE B 1 208 ? 48.524 49.765 15.884 1.00 17.67 202 ILE B C 1
ATOM 3842 O O . ILE B 1 208 ? 48.694 49.261 14.771 1.00 16.32 202 ILE B O 1
ATOM 3847 N N . VAL B 1 209 ? 49.516 50.279 16.599 1.00 17.60 203 VAL B N 1
ATOM 3848 C CA . VAL B 1 209 ? 50.877 50.228 16.099 1.00 18.38 203 VAL B CA 1
ATOM 3849 C C . VAL B 1 209 ? 51.574 48.952 16.558 1.00 15.91 203 VAL B C 1
ATOM 3850 O O . VAL B 1 209 ? 51.427 48.528 17.708 1.00 16.80 203 VAL B O 1
ATOM 3854 N N . ARG B 1 210 ? 52.291 48.326 15.632 1.00 15.18 204 ARG B N 1
ATOM 3855 C CA . ARG B 1 210 ? 53.052 47.112 15.907 1.00 15.16 204 ARG B CA 1
ATOM 3856 C C . ARG B 1 210 ? 54.494 47.431 15.539 1.00 15.80 204 ARG B C 1
ATOM 3857 O O . ARG B 1 210 ? 54.758 48.046 14.505 1.00 17.58 204 ARG B O 1
ATOM 3865 N N . ASN B 1 211 ? 55.430 47.029 16.384 1.00 15.56 205 ASN B N 1
ATOM 3866 C CA . ASN B 1 211 ? 56.835 47.305 16.103 1.00 16.35 205 ASN B CA 1
ATOM 3867 C C . ASN B 1 211 ? 57.697 46.396 16.958 1.00 15.65 205 ASN B C 1
ATOM 3868 O O . ASN B 1 211 ? 57.180 45.638 17.775 1.00 15.09 205 ASN B O 1
ATOM 3873 N N . SER B 1 212 ? 59.010 46.463 16.753 1.00 15.78 206 SER B N 1
ATOM 3874 C CA . SER B 1 212 ? 59.952 45.669 17.528 1.00 15.09 206 SER B CA 1
ATOM 3875 C C . SER B 1 212 ? 61.037 46.596 18.040 1.00 16.25 206 SER B C 1
ATOM 3876 O O . SER B 1 212 ? 61.347 47.606 17.407 1.00 16.89 206 SER B O 1
ATOM 3879 N N . LEU B 1 213 ? 61.585 46.257 19.201 1.00 16.22 207 LEU B N 1
ATOM 3880 C CA . LEU B 1 213 ? 62.656 47.040 19.804 1.00 17.45 207 LEU B CA 1
ATOM 3881 C C . LEU B 1 213 ? 63.869 46.119 19.804 1.00 17.92 207 LEU B C 1
ATOM 3882 O O . LEU B 1 213 ? 63.875 45.099 20.479 1.00 19.16 207 LEU B O 1
ATOM 3887 N N . ILE B 1 214 ? 64.884 46.473 19.025 1.00 18.22 208 ILE B N 1
ATOM 3888 C CA . ILE B 1 214 ? 66.081 45.649 18.924 1.00 19.58 208 ILE B CA 1
ATOM 3889 C C . ILE B 1 214 ? 67.308 46.480 19.271 1.00 20.64 208 ILE B C 1
ATOM 3890 O O . ILE B 1 214 ? 67.583 47.489 18.627 1.00 21.65 208 ILE B O 1
ATOM 3895 N N . SER B 1 215 ? 68.042 46.044 20.289 1.00 23.45 209 SER B N 1
ATOM 3896 C CA . SER B 1 215 ? 69.232 46.758 20.744 1.00 25.69 209 SER B CA 1
ATOM 3897 C C . SER B 1 215 ? 68.905 48.221 21.030 1.00 25.69 209 SER B C 1
ATOM 3898 O O . SER B 1 215 ? 69.642 49.131 20.636 1.00 26.56 209 SER B O 1
ATOM 3901 N N . GLY B 1 216 ? 67.778 48.434 21.702 1.00 26.41 210 GLY B N 1
ATOM 3902 C CA . GLY B 1 216 ? 67.352 49.773 22.068 1.00 26.92 210 GLY B CA 1
ATOM 3903 C C . GLY B 1 216 ? 66.808 50.655 20.959 1.00 26.60 210 GLY B C 1
ATOM 3904 O O . GLY B 1 216 ? 66.594 51.846 21.174 1.00 28.20 210 GLY B O 1
ATOM 3905 N N . GLU B 1 217 ? 66.574 50.088 19.779 1.00 26.68 211 GLU B N 1
ATOM 3906 C CA . GLU B 1 217 ? 66.063 50.875 18.660 1.00 26.10 211 GLU B CA 1
ATOM 3907 C C . GLU B 1 217 ? 64.744 50.349 18.100 1.00 24.06 211 GLU B C 1
ATOM 3908 O O . GLU B 1 217 ? 64.597 49.150 17.873 1.00 21.81 211 GLU B O 1
ATOM 3914 N N . TRP B 1 218 ? 63.796 51.253 17.875 1.00 23.03 212 TRP B N 1
ATOM 3915 C CA . TRP B 1 218 ? 62.501 50.877 17.302 1.00 22.56 212 TRP B CA 1
ATOM 3916 C C . TRP B 1 218 ? 62.627 50.691 15.793 1.00 23.45 212 TRP B C 1
ATOM 3917 O O . TRP B 1 218 ? 63.395 51.401 15.134 1.00 23.15 212 TRP B O 1
ATOM 3928 N N . GLY B 1 219 ? 61.870 49.736 15.256 1.00 22.59 213 GLY B N 1
ATOM 3929 C CA . GLY B 1 219 ? 61.885 49.476 13.828 1.00 24.14 213 GLY B CA 1
ATOM 3930 C C . GLY B 1 219 ? 60.888 50.347 13.075 1.00 23.23 213 GLY B C 1
ATOM 3931 O O . GLY B 1 219 ? 60.427 51.362 13.591 1.00 23.15 213 GLY B O 1
ATOM 3932 N N . ASN B 1 220 ? 60.542 49.933 11.861 1.00 26.35 214 ASN B N 1
ATOM 3933 C CA . ASN B 1 220 ? 59.624 50.671 10.981 1.00 29.71 214 ASN B CA 1
ATOM 3934 C C . ASN B 1 220 ? 58.303 51.228 11.534 1.00 31.64 214 ASN B C 1
ATOM 3935 O O . ASN B 1 220 ? 58.093 52.448 11.550 1.00 35.75 214 ASN B O 1
ATOM 3940 N N . GLU B 1 221 ? 57.426 50.322 11.949 1.00 29.31 215 GLU B N 1
ATOM 3941 C CA . GLU B 1 221 ? 56.081 50.596 12.482 1.00 25.09 215 GLU B CA 1
ATOM 3942 C C . GLU B 1 221 ? 55.059 50.115 11.462 1.00 23.57 215 GLU B C 1
ATOM 3943 O O . GLU B 1 221 ? 55.023 50.596 10.329 1.00 22.14 215 GLU B O 1
ATOM 3949 N N . GLU B 1 222 ? 54.254 49.139 11.865 1.00 20.78 216 GLU B N 1
ATOM 3950 C CA . GLU B 1 222 ? 53.201 48.596 11.022 1.00 20.38 216 GLU B CA 1
ATOM 3951 C C . GLU B 1 222 ? 51.909 48.990 11.719 1.00 21.35 216 GLU B C 1
ATOM 3952 O O . GLU B 1 222 ? 51.660 48.587 12.860 1.00 19.21 216 GLU B O 1
ATOM 3958 N N . ARG B 1 223 ? 51.089 49.789 11.050 1.00 21.55 217 ARG B N 1
ATOM 3959 C CA . ARG B 1 223 ? 49.843 50.224 11.663 1.00 25.55 217 ARG B CA 1
ATOM 3960 C C . ARG B 1 223 ? 48.655 50.191 10.710 1.00 26.92 217 ARG B C 1
ATOM 3961 O O . ARG B 1 223 ? 48.719 49.581 9.644 1.00 25.40 217 ARG B O 1
ATOM 3969 N N . GLU B 1 224 ? 47.568 50.836 11.116 1.00 30.00 218 GLU B N 1
ATOM 3970 C CA . GLU B 1 224 ? 46.343 50.896 10.318 1.00 37.00 218 GLU B CA 1
ATOM 3971 C C . GLU B 1 224 ? 45.642 49.545 10.173 1.00 39.45 218 GLU B C 1
ATOM 3972 O O . GLU B 1 224 ? 46.248 48.543 9.774 1.00 38.77 218 GLU B O 1
ATOM 3978 N N . GLY B 1 225 ? 44.354 49.540 10.511 1.00 41.40 219 GLY B N 1
ATOM 3979 C CA . GLY B 1 225 ? 43.547 48.339 10.429 1.00 41.38 219 GLY B CA 1
ATOM 3980 C C . GLY B 1 225 ? 42.153 48.658 10.930 1.00 42.08 219 GLY B C 1
ATOM 3981 O O . GLY B 1 225 ? 41.367 47.760 11.237 1.00 44.30 219 GLY B O 1
ATOM 3982 N N . LYS B 1 226 ? 41.859 49.952 11.023 1.00 41.89 220 LYS B N 1
ATOM 3983 C CA . LYS B 1 226 ? 40.564 50.450 11.479 1.00 40.49 220 LYS B CA 1
ATOM 3984 C C . LYS B 1 226 ? 40.359 50.327 12.992 1.00 39.29 220 LYS B C 1
ATOM 3985 O O . LYS B 1 226 ? 39.341 50.777 13.520 1.00 41.71 220 LYS B O 1
ATOM 3991 N N . ASN B 1 227 ? 41.334 49.745 13.684 1.00 35.44 221 ASN B N 1
ATOM 3992 C CA . ASN B 1 227 ? 41.257 49.535 15.133 1.00 31.95 221 ASN B CA 1
ATOM 3993 C C . ASN B 1 227 ? 39.884 49.046 15.572 1.00 29.87 221 ASN B C 1
ATOM 3994 O O . ASN B 1 227 ? 38.934 49.822 15.672 1.00 29.94 221 ASN B O 1
ATOM 3999 N N . PRO B 1 228 ? 39.769 47.742 15.849 1.00 28.36 222 PRO B N 1
ATOM 4000 C CA . PRO B 1 228 ? 38.519 47.110 16.280 1.00 27.61 222 PRO B CA 1
ATOM 4001 C C . PRO B 1 228 ? 38.172 47.293 17.757 1.00 27.25 222 PRO B C 1
ATOM 4002 O O . PRO B 1 228 ? 37.102 46.874 18.203 1.00 28.81 222 PRO B O 1
ATOM 4006 N N . LEU B 1 229 ? 39.067 47.918 18.516 1.00 25.33 223 LEU B N 1
ATOM 4007 C CA . LEU B 1 229 ? 38.834 48.130 19.944 1.00 23.24 223 LEU B CA 1
ATOM 4008 C C . LEU B 1 229 ? 37.973 49.362 20.214 1.00 24.16 223 LEU B C 1
ATOM 4009 O O . LEU B 1 229 ? 37.867 50.250 19.369 1.00 24.95 223 LEU B O 1
ATOM 4014 N N . GLU B 1 230 ? 37.350 49.398 21.390 1.00 23.37 224 GLU B N 1
ATOM 4015 C CA . GLU B 1 230 ? 36.500 50.517 21.804 1.00 25.20 224 GLU B CA 1
ATOM 4016 C C . GLU B 1 230 ? 36.760 50.789 23.278 1.00 24.70 224 GLU B C 1
ATOM 4017 O O . GLU B 1 230 ? 36.851 49.861 24.080 1.00 23.38 224 GLU B O 1
ATOM 4023 N N . LYS B 1 231 ? 36.868 52.059 23.645 1.00 24.03 225 LYS B N 1
ATOM 4024 C CA . LYS B 1 231 ? 37.110 52.404 25.038 1.00 24.12 225 LYS B CA 1
ATOM 4025 C C . LYS B 1 231 ? 35.984 51.874 25.926 1.00 23.15 225 LYS B C 1
ATOM 4026 O O . LYS B 1 231 ? 34.808 51.959 25.568 1.00 23.15 225 LYS B O 1
ATOM 4032 N N . GLY B 1 232 ? 36.350 51.305 27.071 1.00 21.20 226 GLY B N 1
ATOM 4033 C CA . GLY B 1 232 ? 35.361 50.795 28.004 1.00 21.54 226 GLY B CA 1
ATOM 4034 C C . GLY B 1 232 ? 34.695 49.466 27.694 1.00 20.72 226 GLY B C 1
ATOM 4035 O O . GLY B 1 232 ? 33.880 48.992 28.486 1.00 23.60 226 GLY B O 1
ATOM 4036 N N . ILE B 1 233 ? 35.016 48.865 26.552 1.00 19.53 227 ILE B N 1
ATOM 4037 C CA . ILE B 1 233 ? 34.424 47.581 26.178 1.00 20.55 227 ILE B CA 1
ATOM 4038 C C . ILE B 1 233 ? 35.488 46.494 26.225 1.00 19.27 227 ILE B C 1
ATOM 4039 O O . ILE B 1 233 ? 36.593 46.679 25.716 1.00 18.78 227 ILE B O 1
ATOM 4044 N N . GLY B 1 234 ? 35.143 45.360 26.823 1.00 18.06 228 GLY B N 1
ATOM 4045 C CA . GLY B 1 234 ? 36.089 44.265 26.927 1.00 19.05 228 GLY B CA 1
ATOM 4046 C C . GLY B 1 234 ? 36.499 43.718 25.571 1.00 19.18 228 GLY B C 1
ATOM 4047 O O . GLY B 1 234 ? 35.747 43.793 24.599 1.00 17.62 228 GLY B O 1
ATOM 4048 N N . CYS B 1 235 ? 37.707 43.176 25.496 1.00 17.41 229 CYS B N 1
ATOM 4049 C CA . CYS B 1 235 ? 38.181 42.602 24.248 1.00 17.32 229 CYS B CA 1
ATOM 4050 C C . CYS B 1 235 ? 38.977 41.339 24.520 1.00 17.67 229 CYS B C 1
ATOM 4051 O O . CYS B 1 235 ? 39.449 41.118 25.636 1.00 17.93 229 CYS B O 1
ATOM 4054 N N . ASP B 1 236 ? 39.091 40.497 23.500 1.00 16.13 230 ASP B N 1
ATOM 4055 C CA . ASP B 1 236 ? 39.843 39.253 23.599 1.00 17.13 230 ASP B CA 1
ATOM 4056 C C . ASP B 1 236 ? 40.990 39.402 22.614 1.00 17.11 230 ASP B C 1
ATOM 4057 O O . ASP B 1 236 ? 40.764 39.563 21.423 1.00 18.59 230 ASP B O 1
ATOM 4062 N N . LEU B 1 237 ? 42.218 39.369 23.117 1.00 15.84 231 LEU B N 1
ATOM 4063 C CA . LEU B 1 237 ? 43.384 39.518 22.263 1.00 17.32 231 LEU B CA 1
ATOM 4064 C C . LEU B 1 237 ? 44.146 38.199 22.254 1.00 16.42 231 LEU B C 1
ATOM 4065 O O . LEU B 1 237 ? 44.335 37.580 23.300 1.00 20.03 231 LEU B O 1
ATOM 4070 N N . GLU B 1 238 ? 44.564 37.745 21.079 1.00 15.18 232 GLU B N 1
ATOM 4071 C CA . GLU B 1 238 ? 45.305 36.496 21.018 1.00 17.25 232 GLU B CA 1
ATOM 4072 C C . GLU B 1 238 ? 46.511 36.636 20.114 1.00 16.10 232 GLU B C 1
ATOM 4073 O O . GLU B 1 238 ? 46.402 37.098 18.983 1.00 16.55 232 GLU B O 1
ATOM 4079 N N . PHE B 1 239 ? 47.673 36.252 20.629 1.00 14.91 233 PHE B N 1
ATOM 4080 C CA . PHE B 1 239 ? 48.897 36.328 19.857 1.00 16.00 233 PHE B CA 1
ATOM 4081 C C . PHE B 1 239 ? 49.355 34.901 19.593 1.00 15.64 233 PHE B C 1
ATOM 4082 O O . PHE B 1 239 ? 49.887 34.242 20.480 1.00 17.06 233 PHE B O 1
ATOM 4090 N N . ARG B 1 240 ? 49.119 34.430 18.373 1.00 15.11 234 ARG B N 1
ATOM 4091 C CA . ARG B 1 240 ? 49.500 33.075 17.988 1.00 16.28 234 ARG B CA 1
ATOM 4092 C C . ARG B 1 240 ? 50.861 33.099 17.330 1.00 16.51 234 ARG B C 1
ATOM 4093 O O . ARG B 1 240 ? 51.031 33.674 16.253 1.00 16.48 234 ARG B O 1
ATOM 4101 N N . ASN B 1 241 ? 51.833 32.474 17.983 1.00 16.73 235 ASN B N 1
ATOM 4102 C CA . ASN B 1 241 ? 53.178 32.439 17.448 1.00 18.11 235 ASN B CA 1
ATOM 4103 C C . ASN B 1 241 ? 53.251 31.277 16.474 1.00 18.26 235 ASN B C 1
ATOM 4104 O O . ASN B 1 241 ? 52.956 30.135 16.828 1.00 19.77 235 ASN B O 1
ATOM 4109 N N . GLU B 1 242 ? 53.603 31.585 15.234 1.00 17.53 236 GLU B N 1
ATOM 4110 C CA . GLU B 1 242 ? 53.727 30.561 14.216 1.00 19.89 236 GLU B CA 1
ATOM 4111 C C . GLU B 1 242 ? 55.119 30.623 13.602 1.00 19.59 236 GLU B C 1
ATOM 4112 O O . GLU B 1 242 ? 55.916 31.488 13.957 1.00 19.09 236 GLU B O 1
ATOM 4118 N N . GLU B 1 243 ? 55.416 29.690 12.703 1.00 20.71 237 GLU B N 1
ATOM 4119 C CA . GLU B 1 243 ? 56.728 29.598 12.079 1.00 21.11 237 GLU B CA 1
ATOM 4120 C C . GLU B 1 243 ? 57.343 30.877 11.526 1.00 19.23 237 GLU B C 1
ATOM 4121 O O . GLU B 1 243 ? 58.503 31.184 11.806 1.00 18.46 237 GLU B O 1
ATOM 4127 N N . TYR B 1 244 ? 56.572 31.620 10.744 1.00 16.61 238 TYR B N 1
ATOM 4128 C CA . TYR B 1 244 ? 57.106 32.820 10.117 1.00 17.58 238 TYR B CA 1
ATOM 4129 C C . TYR B 1 244 ? 56.579 34.145 10.618 1.00 15.64 238 TYR B C 1
ATOM 4130 O O . TYR B 1 244 ? 57.192 35.183 10.376 1.00 15.25 238 TYR B O 1
ATOM 4139 N N . ALA B 1 245 ? 55.449 34.126 11.315 1.00 16.91 239 ALA B N 1
ATOM 4140 C CA . ALA B 1 245 ? 54.879 35.374 11.808 1.00 16.41 239 ALA B CA 1
ATOM 4141 C C . ALA B 1 245 ? 53.904 35.162 12.947 1.00 16.88 239 ALA B C 1
ATOM 4142 O O . ALA B 1 245 ? 53.403 34.056 13.158 1.00 18.12 239 ALA B O 1
ATOM 4144 N N . PHE B 1 246 ? 53.649 36.236 13.683 1.00 15.11 240 PHE B N 1
ATOM 4145 C CA . PHE B 1 246 ? 52.674 36.200 14.761 1.00 14.94 240 PHE B CA 1
ATOM 4146 C C . PHE B 1 246 ? 51.340 36.388 14.043 1.00 14.86 240 PHE B C 1
ATOM 4147 O O . PHE B 1 246 ? 51.265 37.144 13.077 1.00 16.36 240 PHE B O 1
ATOM 4155 N N . GLN B 1 247 ? 50.305 35.690 14.488 1.00 16.03 241 GLN B N 1
ATOM 4156 C CA . GLN B 1 247 ? 48.973 35.869 13.912 1.00 15.84 241 GLN B CA 1
ATOM 4157 C C . GLN B 1 247 ? 48.238 36.575 15.051 1.00 15.43 241 GLN B C 1
ATOM 4158 O O . GLN B 1 247 ? 48.060 35.995 16.121 1.00 17.05 241 GLN B O 1
ATOM 4164 N N . ILE B 1 248 ? 47.826 37.820 14.829 1.00 16.22 242 ILE B N 1
ATOM 4165 C CA . ILE B 1 248 ? 47.161 38.597 15.872 1.00 14.90 242 ILE B CA 1
ATOM 4166 C C . ILE B 1 248 ? 45.646 38.628 15.712 1.00 15.93 242 ILE B C 1
ATOM 4167 O O . ILE B 1 248 ? 45.132 39.158 14.732 1.00 15.65 242 ILE B O 1
ATOM 4172 N N . TYR B 1 249 ? 44.946 38.082 16.702 1.00 14.08 243 TYR B N 1
ATOM 4173 C CA . TYR B 1 249 ? 43.489 38.037 16.672 1.00 16.02 243 TYR B CA 1
ATOM 4174 C C . TYR B 1 249 ? 42.869 38.992 17.674 1.00 17.44 243 TYR B C 1
ATOM 4175 O O . TYR B 1 249 ? 43.333 39.114 18.807 1.00 17.01 243 TYR B O 1
ATOM 4184 N N . VAL B 1 250 ? 41.813 39.674 17.249 1.00 17.38 244 VAL B N 1
ATOM 4185 C CA . VAL B 1 250 ? 41.114 40.594 18.127 1.00 18.30 244 VAL B CA 1
ATOM 4186 C C . VAL B 1 250 ? 39.636 40.239 18.064 1.00 20.62 244 VAL B C 1
ATOM 4187 O O . VAL B 1 250 ? 39.013 40.319 17.002 1.00 19.50 244 VAL B O 1
ATOM 4191 N N . ASP B 1 251 ? 39.091 39.828 19.206 1.00 22.64 245 ASP B N 1
ATOM 4192 C CA . ASP B 1 251 ? 37.690 39.435 19.309 1.00 23.96 245 ASP B CA 1
ATOM 4193 C C . ASP B 1 251 ? 37.310 38.324 18.321 1.00 25.81 245 ASP B C 1
ATOM 4194 O O . ASP B 1 251 ? 36.235 38.347 17.708 1.00 26.39 245 ASP B O 1
ATOM 4199 N N . GLY B 1 252 ? 38.208 37.351 18.182 1.00 25.14 246 GLY B N 1
ATOM 4200 C CA . GLY B 1 252 ? 37.967 36.216 17.306 1.00 26.63 246 GLY B CA 1
ATOM 4201 C C . GLY B 1 252 ? 38.317 36.360 15.833 1.00 26.83 246 GLY B C 1
ATOM 4202 O O . GLY B 1 252 ? 38.311 35.373 15.095 1.00 28.89 246 GLY B O 1
ATOM 4203 N N . GLU B 1 253 ? 38.624 37.574 15.397 1.00 25.68 247 GLU B N 1
ATOM 4204 C CA . GLU B 1 253 ? 38.961 37.814 13.997 1.00 26.18 247 GLU B CA 1
ATOM 4205 C C . GLU B 1 253 ? 40.445 38.114 13.832 1.00 24.21 247 GLU B C 1
ATOM 4206 O O . GLU B 1 253 ? 41.029 38.803 14.660 1.00 23.19 247 GLU B O 1
ATOM 4212 N N . ARG B 1 254 ? 41.061 37.606 12.768 1.00 22.55 248 ARG B N 1
ATOM 4213 C CA . ARG B 1 254 ? 42.475 37.895 12.563 1.00 22.95 248 ARG B CA 1
ATOM 4214 C C . ARG B 1 254 ? 42.578 39.373 12.218 1.00 21.77 248 ARG B C 1
ATOM 4215 O O . ARG B 1 254 ? 42.010 39.827 11.227 1.00 24.19 248 ARG B O 1
ATOM 4223 N N . PHE B 1 255 ? 43.290 40.122 13.049 1.00 18.80 249 PHE B N 1
ATOM 4224 C CA . PHE B 1 255 ? 43.464 41.548 12.829 1.00 17.25 249 PHE B CA 1
ATOM 4225 C C . PHE B 1 255 ? 44.674 41.828 11.941 1.00 17.73 249 PHE B C 1
ATOM 4226 O O . PHE B 1 255 ? 44.660 42.739 11.110 1.00 18.52 249 PHE B O 1
ATOM 4234 N N . ALA B 1 256 ? 45.733 41.048 12.114 1.00 17.80 250 ALA B N 1
ATOM 4235 C CA . ALA B 1 256 ? 46.928 41.258 11.305 1.00 18.23 250 ALA B CA 1
ATOM 4236 C C . ALA B 1 256 ? 47.952 40.165 11.547 1.00 16.78 250 ALA B C 1
ATOM 4237 O O . ALA B 1 256 ? 47.799 39.348 12.450 1.00 16.35 250 ALA B O 1
ATOM 4239 N N . THR B 1 257 ? 48.977 40.133 10.704 1.00 17.69 251 THR B N 1
ATOM 4240 C CA . THR B 1 257 ? 50.063 39.182 10.879 1.00 16.71 251 THR B CA 1
ATOM 4241 C C . THR B 1 257 ? 51.286 40.062 11.069 1.00 17.03 251 THR B C 1
ATOM 4242 O O . THR B 1 257 ? 51.312 41.197 10.594 1.00 16.93 251 THR B O 1
ATOM 4246 N N . TYR B 1 258 ? 52.288 39.549 11.775 1.00 15.07 252 TYR B N 1
ATOM 4247 C CA . TYR B 1 258 ? 53.506 40.314 12.019 1.00 14.38 252 TYR B CA 1
ATOM 4248 C C . TYR B 1 258 ? 54.701 39.399 11.794 1.00 13.66 252 TYR B C 1
ATOM 4249 O O . TYR B 1 258 ? 54.968 38.500 12.592 1.00 13.66 252 TYR B O 1
ATOM 4258 N N . ALA B 1 259 ? 55.408 39.628 10.689 1.00 14.53 253 ALA B N 1
ATOM 4259 C CA . ALA B 1 259 ? 56.560 38.809 10.332 1.00 15.59 253 ALA B CA 1
ATOM 4260 C C . ALA B 1 259 ? 57.615 38.898 11.425 1.00 15.12 253 ALA B C 1
ATOM 4261 O O . ALA B 1 259 ? 57.899 39.981 11.929 1.00 14.87 253 ALA B O 1
ATOM 4263 N N . HIS B 1 260 ? 58.174 37.753 11.803 1.00 15.41 254 HIS B N 1
ATOM 4264 C CA . HIS B 1 260 ? 59.201 37.734 12.840 1.00 16.52 254 HIS B CA 1
ATOM 4265 C C . HIS B 1 260 ? 60.430 38.540 12.447 1.00 16.70 254 HIS B C 1
ATOM 4266 O O . HIS B 1 260 ? 60.991 38.346 11.367 1.00 18.09 254 HIS B O 1
ATOM 4273 N N . ARG B 1 261 ? 60.839 39.446 13.331 1.00 15.65 255 ARG B N 1
ATOM 4274 C CA . ARG B 1 261 ? 62.019 40.271 13.092 1.00 16.64 255 ARG B CA 1
ATOM 4275 C C . ARG B 1 261 ? 63.143 39.746 13.967 1.00 18.15 255 ARG B C 1
ATOM 4276 O O . ARG B 1 261 ? 64.311 40.081 13.775 1.00 20.77 255 ARG B O 1
ATOM 4284 N N . LEU B 1 262 ? 62.762 38.931 14.941 1.00 19.53 256 LEU B N 1
ATOM 4285 C CA . LEU B 1 262 ? 63.707 38.314 15.853 1.00 19.73 256 LEU B CA 1
ATOM 4286 C C . LEU B 1 262 ? 63.350 36.839 15.903 1.00 21.03 256 LEU B C 1
ATOM 4287 O O . LEU B 1 262 ? 62.203 36.457 15.666 1.00 19.51 256 LEU B O 1
ATOM 4292 N N . ASP B 1 263 ? 64.335 36.008 16.198 1.00 21.79 257 ASP B N 1
ATOM 4293 C CA . ASP B 1 263 ? 64.102 34.580 16.283 1.00 24.27 257 ASP B CA 1
ATOM 4294 C C . ASP B 1 263 ? 62.930 34.323 17.220 1.00 24.85 257 ASP B C 1
ATOM 4295 O O . ASP B 1 263 ? 62.881 34.851 18.332 1.00 23.93 257 ASP B O 1
ATOM 4300 N N . PRO B 1 264 ? 61.929 33.558 16.764 1.00 25.63 258 PRO B N 1
ATOM 4301 C CA . PRO B 1 264 ? 60.860 33.342 17.735 1.00 28.18 258 PRO B CA 1
ATOM 4302 C C . PRO B 1 264 ? 61.556 32.465 18.787 1.00 30.35 258 PRO B C 1
ATOM 4303 O O . PRO B 1 264 ? 62.774 32.546 18.938 1.00 34.80 258 PRO B O 1
ATOM 4307 N N . HIS B 1 265 ? 60.840 31.628 19.511 1.00 32.06 259 HIS B N 1
ATOM 4308 C CA . HIS B 1 265 ? 61.522 30.821 20.524 1.00 28.10 259 HIS B CA 1
ATOM 4309 C C . HIS B 1 265 ? 62.144 31.730 21.589 1.00 27.69 259 HIS B C 1
ATOM 4310 O O . HIS B 1 265 ? 62.678 32.801 21.292 1.00 26.06 259 HIS B O 1
ATOM 4317 N N . ASP B 1 266 ? 62.086 31.281 22.831 1.00 26.58 260 ASP B N 1
ATOM 4318 C CA . ASP B 1 266 ? 62.665 32.022 23.935 1.00 26.12 260 ASP B CA 1
ATOM 4319 C C . ASP B 1 266 ? 62.017 33.382 24.193 1.00 24.08 260 ASP B C 1
ATOM 4320 O O . ASP B 1 266 ? 62.658 34.287 24.715 1.00 23.65 260 ASP B O 1
ATOM 4325 N N . ILE B 1 267 ? 60.759 33.542 23.790 1.00 21.29 261 ILE B N 1
ATOM 4326 C CA . ILE B 1 267 ? 60.040 34.781 24.081 1.00 20.05 261 ILE B CA 1
ATOM 4327 C C . ILE B 1 267 ? 59.429 34.448 25.440 1.00 19.02 261 ILE B C 1
ATOM 4328 O O . ILE B 1 267 ? 58.359 33.847 25.527 1.00 19.28 261 ILE B O 1
ATOM 4333 N N . ASN B 1 268 ? 60.133 34.833 26.500 1.00 18.70 262 ASN B N 1
ATOM 4334 C CA . ASN B 1 268 ? 59.727 34.513 27.863 1.00 20.08 262 ASN B CA 1
ATOM 4335 C C . ASN B 1 268 ? 59.344 35.684 28.756 1.00 18.30 262 ASN B C 1
ATOM 4336 O O . ASN B 1 268 ? 59.261 35.530 29.977 1.00 18.00 262 ASN B O 1
ATOM 4341 N N . GLY B 1 269 ? 59.116 36.847 28.160 1.00 16.29 263 GLY B N 1
ATOM 4342 C CA . GLY B 1 269 ? 58.745 38.005 28.949 1.00 15.20 263 GLY B CA 1
ATOM 4343 C C . GLY B 1 269 ? 57.470 38.637 28.427 1.00 14.43 263 GLY B C 1
ATOM 4344 O O . GLY B 1 269 ? 57.232 38.657 27.227 1.00 14.12 263 GLY B O 1
ATOM 4345 N N . LEU B 1 270 ? 56.663 39.154 29.339 1.00 14.61 264 LEU B N 1
ATOM 4346 C CA . LEU B 1 270 ? 55.408 39.794 28.990 1.00 15.16 264 LEU B CA 1
ATOM 4347 C C . LEU B 1 270 ? 55.244 41.058 29.813 1.00 14.43 264 LEU B C 1
ATOM 4348 O O . LEU B 1 270 ? 55.420 41.042 31.030 1.00 15.91 264 LEU B O 1
ATOM 4353 N N . GLN B 1 271 ? 54.938 42.160 29.142 1.00 13.95 265 GLN B N 1
ATOM 4354 C CA . GLN B 1 271 ? 54.698 43.419 29.836 1.00 13.98 265 GLN B CA 1
ATOM 4355 C C . GLN B 1 271 ? 53.408 43.980 29.276 1.00 13.46 265 GLN B C 1
ATOM 4356 O O . GLN B 1 271 ? 53.117 43.804 28.103 1.00 15.03 265 GLN B O 1
ATOM 4362 N N . ILE B 1 272 ? 52.634 44.635 30.127 1.00 13.17 266 ILE B N 1
ATOM 4363 C CA . ILE B 1 272 ? 51.394 45.262 29.690 1.00 12.80 266 ILE B CA 1
ATOM 4364 C C . ILE B 1 272 ? 51.337 46.589 30.427 1.00 13.84 266 ILE B C 1
ATOM 4365 O O . ILE B 1 272 ? 51.523 46.640 31.645 1.00 14.70 266 ILE B O 1
ATOM 4370 N N . GLY B 1 273 ? 51.105 47.669 29.693 1.00 13.75 267 GLY B N 1
ATOM 4371 C CA . GLY B 1 273 ? 51.051 48.965 30.338 1.00 14.32 267 GLY B CA 1
ATOM 4372 C C . GLY B 1 273 ? 50.078 49.909 29.675 1.00 15.84 267 GLY B C 1
ATOM 4373 O O . GLY B 1 273 ? 49.450 49.565 28.681 1.00 15.01 267 GLY B O 1
ATOM 4374 N N . GLY B 1 274 ? 49.949 51.107 30.233 1.00 17.20 268 GLY B N 1
ATOM 4375 C CA . GLY B 1 274 ? 49.038 52.067 29.651 1.00 18.43 268 GLY B CA 1
ATOM 4376 C C . GLY B 1 274 ? 47.654 52.030 30.266 1.00 20.08 268 GLY B C 1
ATOM 4377 O O . GLY B 1 274 ? 47.432 51.424 31.320 1.00 19.58 268 GLY B O 1
ATOM 4378 N N . ASP B 1 275 ? 46.713 52.660 29.571 1.00 19.26 269 ASP B N 1
ATOM 4379 C CA . ASP B 1 275 ? 45.339 52.776 30.035 1.00 19.61 269 ASP B CA 1
ATOM 4380 C C . ASP B 1 275 ? 44.493 51.551 29.731 1.00 19.55 269 ASP B C 1
ATOM 4381 O O . ASP B 1 275 ? 43.668 51.557 28.812 1.00 19.84 269 ASP B O 1
ATOM 4386 N N . VAL B 1 276 ? 44.682 50.507 30.528 1.00 16.44 270 VAL B N 1
ATOM 4387 C CA . VAL B 1 276 ? 43.949 49.276 30.312 1.00 14.80 270 VAL B CA 1
ATOM 4388 C C . VAL B 1 276 ? 43.793 48.468 31.592 1.00 15.47 270 VAL B C 1
ATOM 4389 O O . VAL B 1 276 ? 44.633 48.528 32.496 1.00 14.74 270 VAL B O 1
ATOM 4393 N N . GLU B 1 277 ? 42.705 47.712 31.651 1.00 14.03 271 GLU B N 1
ATOM 4394 C CA . GLU B 1 277 ? 42.397 46.851 32.785 1.00 15.96 271 GLU B CA 1
ATOM 4395 C C . GLU B 1 277 ? 42.562 45.420 32.251 1.00 17.11 271 GLU B C 1
ATOM 4396 O O . GLU B 1 277 ? 42.014 45.086 31.202 1.00 18.21 271 GLU B O 1
ATOM 4402 N N . VAL B 1 278 ? 43.318 44.584 32.959 1.00 15.86 272 VAL B N 1
ATOM 4403 C CA . VAL B 1 278 ? 43.546 43.206 32.511 1.00 13.50 272 VAL B CA 1
ATOM 4404 C C . VAL B 1 278 ? 42.811 42.226 33.421 1.00 14.41 272 VAL B C 1
ATOM 4405 O O . VAL B 1 278 ? 42.972 42.269 34.632 1.00 14.62 272 VAL B O 1
ATOM 4409 N N . THR B 1 279 ? 42.014 41.339 32.831 1.00 13.15 273 THR B N 1
ATOM 4410 C CA . THR B 1 279 ? 41.232 40.380 33.610 1.00 14.21 273 THR B CA 1
ATOM 4411 C C . THR B 1 279 ? 41.566 38.919 33.325 1.00 14.28 273 THR B C 1
ATOM 4412 O O . THR B 1 279 ? 41.044 38.015 33.983 1.00 15.01 273 THR B O 1
ATOM 4416 N N . GLY B 1 280 ? 42.424 38.679 32.343 1.00 13.99 274 GLY B N 1
ATOM 4417 C CA . GLY B 1 280 ? 42.795 37.309 32.048 1.00 13.94 274 GLY B CA 1
ATOM 4418 C C . GLY B 1 280 ? 44.020 37.174 31.169 1.00 13.83 274 GLY B C 1
ATOM 4419 O O . GLY B 1 280 ? 44.184 37.920 30.212 1.00 13.30 274 GLY B O 1
ATOM 4420 N N . ILE B 1 281 ? 44.896 36.234 31.521 1.00 13.45 275 ILE B N 1
ATOM 4421 C CA . ILE B 1 281 ? 46.093 35.950 30.739 1.00 14.37 275 ILE B CA 1
ATOM 4422 C C . ILE B 1 281 ? 46.241 34.433 30.729 1.00 14.49 275 ILE B C 1
ATOM 4423 O O . ILE B 1 281 ? 46.304 33.806 31.790 1.00 15.54 275 ILE B O 1
ATOM 4428 N N . GLN B 1 282 ? 46.280 33.849 29.538 1.00 15.31 276 GLN B N 1
ATOM 4429 C CA . GLN B 1 282 ? 46.418 32.407 29.396 1.00 18.17 276 GLN B CA 1
ATOM 4430 C C . GLN B 1 282 ? 47.461 32.078 28.343 1.00 18.75 276 GLN B C 1
ATOM 4431 O O . GLN B 1 282 ? 47.539 32.734 27.301 1.00 16.35 276 GLN B O 1
ATOM 4437 N N . MET B 1 283 ? 48.264 31.060 28.622 1.00 20.60 277 MET B N 1
ATOM 4438 C CA . MET B 1 283 ? 49.265 30.598 27.674 1.00 23.25 277 MET B CA 1
ATOM 4439 C C . MET B 1 283 ? 48.794 29.216 27.244 1.00 24.57 277 MET B C 1
ATOM 4440 O O . MET B 1 283 ? 48.515 28.361 28.086 1.00 23.74 277 MET B O 1
ATOM 4445 N N . VAL B 1 284 ? 48.700 28.997 25.938 1.00 25.32 278 VAL B N 1
ATOM 4446 C CA . VAL B 1 284 ? 48.235 27.719 25.412 1.00 27.86 278 VAL B CA 1
ATOM 4447 C C . VAL B 1 284 ? 49.239 27.097 24.443 1.00 28.65 278 VAL B C 1
ATOM 4448 O O . VAL B 1 284 ? 49.429 25.862 24.494 1.00 29.46 278 VAL B O 1
#